Protein AF-A0A7S2DUX7-F1 (afdb_monomer)

Solvent-accessible surface area (backbone atoms only — not comparable to full-atom values): 27055 Å² total; per-residue (Å²): 105,70,79,72,37,25,81,84,67,77,86,54,69,53,72,71,36,47,52,51,47,50,52,49,50,72,74,43,72,74,69,81,78,76,67,101,82,68,84,69,75,88,79,49,76,67,55,56,52,53,48,50,62,73,56,28,75,71,92,73,67,37,26,42,61,84,47,48,53,56,51,34,45,77,73,67,38,66,50,82,40,72,69,42,44,56,51,49,66,72,68,48,84,64,67,55,39,38,64,67,59,50,52,54,50,50,53,55,64,73,61,66,75,73,74,73,78,77,78,76,80,76,91,80,79,98,79,85,87,88,82,83,89,80,91,83,82,88,79,90,83,91,83,82,91,78,89,83,85,88,83,93,79,86,82,81,83,73,90,68,65,80,59,47,64,58,37,38,50,52,31,48,69,74,39,89,51,46,97,84,60,30,32,50,17,73,51,46,64,57,29,38,45,71,47,73,44,83,75,54,77,66,54,46,55,58,47,42,68,36,75,62,39,41,62,66,59,50,52,41,49,75,73,66,50,64,85,81,76,83,68,83,70,95,64,47,33,32,37,38,32,35,62,35,50,48,70,31,68,76,61,72,68,44,89,67,62,73,29,33,34,45,36,42,38,32,42,37,32,60,83,60,96,57,96,65,89,67,57,52,80,42,80,46,71,52,73,76,40,48,87,91,57,50,75,37,84,45,80,46,80,43,76,54,44,49,34,45,36,34,39,38,35,30,30,33,83,45,98,96,40,74,45,80,57,23,39,36,76,39,50,46,60,54,59,75,71,50,66,74,69,37,76,47,68,20,24,23,97,84,69,44,78,40,32,38,35,34,34,38,67,43,78,42,71,73,86,75,70,86,65,93,69,87,79,74,84,86,71,90,73,89,73,79,93,77,91,79,92,77,96,72,97,67,87,82,76,49,69,72,56,55,54,51,53,54,53,51,52,51,50,54,55,50,52,58,61,69,67,71,67,82,81,76,78,82,84,79,82,134

Structure (mmCIF, N/CA/C/O backbone):
data_AF-A0A7S2DUX7-F1
#
_entry.id   AF-A0A7S2DUX7-F1
#
loop_
_atom_site.group_PDB
_atom_site.id
_atom_site.type_symbol
_atom_site.label_atom_id
_atom_site.label_alt_id
_atom_site.label_comp_id
_atom_site.label_asym_id
_atom_site.label_entity_id
_atom_site.label_seq_id
_atom_site.pdbx_PDB_ins_code
_atom_site.Cartn_x
_atom_site.Cartn_y
_atom_site.Cartn_z
_atom_site.occupancy
_atom_site.B_iso_or_equiv
_atom_site.auth_seq_id
_atom_site.auth_comp_id
_atom_site.auth_asym_id
_atom_site.auth_atom_id
_atom_site.pdbx_PDB_model_num
ATOM 1 N N . MET A 1 1 ? 8.872 -21.071 -30.639 1.00 67.00 1 MET A N 1
ATOM 2 C CA . MET A 1 1 ? 8.308 -21.284 -29.291 1.00 67.00 1 MET A CA 1
ATOM 3 C C . MET A 1 1 ? 6.800 -21.484 -29.323 1.00 67.00 1 MET A C 1
ATOM 5 O O . MET A 1 1 ? 6.383 -22.542 -28.888 1.00 67.00 1 MET A O 1
ATOM 9 N N . PHE A 1 2 ? 5.989 -20.560 -29.861 1.00 72.12 2 PHE A N 1
ATOM 10 C CA . PHE A 1 2 ? 4.540 -20.806 -30.009 1.00 72.12 2 PHE A CA 1
ATOM 11 C C . PHE A 1 2 ? 4.269 -21.998 -30.952 1.00 72.12 2 PHE A C 1
ATOM 13 O O . PHE A 1 2 ? 3.653 -22.968 -30.536 1.00 72.12 2 PHE A O 1
ATOM 20 N N . ASP A 1 3 ? 4.909 -22.019 -32.128 1.00 84.06 3 ASP A N 1
ATOM 21 C CA . ASP A 1 3 ? 4.837 -23.139 -33.095 1.00 84.06 3 ASP A CA 1
ATOM 22 C C . ASP A 1 3 ? 5.435 -24.469 -32.593 1.00 84.06 3 ASP A C 1
ATOM 24 O O . ASP A 1 3 ? 5.273 -25.510 -33.221 1.00 84.06 3 ASP A O 1
ATOM 28 N N . GLU A 1 4 ? 6.197 -24.441 -31.495 1.00 83.88 4 GLU A N 1
ATOM 29 C CA . GLU A 1 4 ? 6.767 -25.651 -30.878 1.00 83.88 4 GLU A CA 1
ATOM 30 C C . GLU A 1 4 ? 5.880 -26.201 -29.757 1.00 83.88 4 GLU A C 1
ATOM 32 O O . GLU A 1 4 ? 6.091 -27.330 -29.313 1.00 83.88 4 GLU A O 1
ATOM 37 N N . ALA A 1 5 ? 4.952 -25.379 -29.267 1.00 85.31 5 ALA A N 1
ATOM 38 C CA . ALA A 1 5 ? 4.023 -25.709 -28.198 1.00 85.31 5 ALA A CA 1
ATOM 39 C C . ALA A 1 5 ? 2.642 -26.089 -28.735 1.00 85.31 5 ALA A C 1
ATOM 41 O O . ALA A 1 5 ? 1.990 -26.914 -28.113 1.00 85.31 5 ALA A O 1
ATOM 42 N N . ASP A 1 6 ? 2.258 -25.543 -29.890 1.00 93.06 6 ASP A N 1
ATOM 43 C CA . ASP A 1 6 ? 1.104 -25.968 -30.685 1.00 93.06 6 ASP A CA 1
ATOM 44 C C . ASP A 1 6 ? 1.433 -27.307 -31.379 1.00 93.06 6 ASP A C 1
ATOM 46 O O . ASP A 1 6 ? 1.931 -27.363 -32.511 1.00 93.06 6 ASP A O 1
ATOM 50 N N . LEU A 1 7 ? 1.272 -28.406 -30.634 1.00 92.00 7 LEU A N 1
ATOM 51 C CA . LEU A 1 7 ? 1.640 -29.754 -31.071 1.00 92.00 7 LEU A CA 1
ATOM 52 C C . LEU A 1 7 ? 0.663 -30.271 -32.126 1.00 92.00 7 LEU A C 1
ATOM 54 O O . LEU A 1 7 ? 1.056 -31.062 -32.993 1.00 92.00 7 LEU A O 1
ATOM 58 N N . ASP A 1 8 ? -0.591 -29.834 -32.052 1.00 92.56 8 ASP A N 1
ATOM 59 C CA . ASP A 1 8 ? -1.646 -30.233 -32.975 1.00 92.56 8 ASP A CA 1
ATOM 60 C C . ASP A 1 8 ? -1.777 -29.319 -34.208 1.00 92.56 8 ASP A C 1
ATOM 62 O O . ASP A 1 8 ? -2.451 -29.689 -35.176 1.00 92.56 8 ASP A O 1
ATOM 66 N N . ARG A 1 9 ? -1.040 -28.199 -34.238 1.00 91.62 9 ARG A N 1
ATOM 67 C CA . ARG A 1 9 ? -1.057 -27.172 -35.295 1.00 91.62 9 ARG A CA 1
ATOM 68 C C . ARG A 1 9 ? -2.436 -26.550 -35.483 1.00 91.62 9 ARG A C 1
ATOM 70 O O . ARG A 1 9 ? -2.812 -26.194 -36.607 1.00 91.62 9 ARG A O 1
ATOM 77 N N . SER A 1 10 ? -3.206 -26.448 -34.409 1.00 93.00 10 SER A N 1
ATOM 78 C CA . SER A 1 10 ? -4.531 -25.833 -34.417 1.00 93.00 10 SER A CA 1
ATOM 79 C C . SER A 1 10 ? -4.474 -24.310 -34.572 1.00 93.00 10 SER A C 1
ATOM 81 O O . SER A 1 10 ? -5.489 -23.689 -34.903 1.00 93.00 10 SER A O 1
ATOM 83 N N . GLY A 1 11 ? -3.303 -23.697 -34.368 1.00 91.50 11 GLY A N 1
ATOM 84 C CA . GLY A 1 11 ? -3.128 -22.249 -34.288 1.00 91.50 11 GLY A CA 1
ATOM 85 C C . GLY A 1 11 ? -3.523 -21.671 -32.925 1.00 91.50 11 GLY A C 1
ATOM 86 O O . GLY A 1 11 ? -3.529 -20.448 -32.762 1.00 91.50 11 GLY A O 1
ATOM 87 N N . GLY A 1 12 ? -3.865 -22.527 -31.960 1.00 87.75 12 GLY A N 1
ATOM 88 C CA . GLY A 1 12 ? -4.064 -22.202 -30.552 1.00 87.75 12 GLY A CA 1
ATOM 89 C C . GLY A 1 12 ? -3.115 -23.021 -29.678 1.00 87.75 12 GLY A C 1
ATOM 90 O O . GLY A 1 12 ? -2.432 -23.905 -30.168 1.00 87.75 12 GLY A O 1
ATOM 91 N N . ILE A 1 13 ? -3.051 -22.699 -28.387 1.00 92.31 13 ILE A N 1
ATOM 92 C CA . ILE A 1 13 ? -2.391 -23.552 -27.392 1.00 92.31 13 ILE A CA 1
ATOM 93 C C . ILE A 1 13 ? -3.480 -23.989 -26.428 1.00 92.31 13 ILE A C 1
ATOM 95 O O . ILE A 1 13 ? -4.111 -23.139 -25.786 1.00 92.31 13 ILE A O 1
ATOM 99 N N . ASP A 1 14 ? -3.731 -25.289 -26.353 1.00 93.44 14 ASP A N 1
ATOM 100 C CA . ASP A 1 14 ? -4.680 -25.831 -25.393 1.00 93.44 14 ASP A CA 1
ATOM 101 C C . ASP A 1 14 ? -4.071 -25.932 -23.980 1.00 93.44 14 ASP A C 1
ATOM 103 O O . ASP A 1 14 ? -2.895 -25.649 -23.738 1.00 93.44 14 ASP A O 1
ATOM 107 N N . LEU A 1 15 ? -4.902 -26.248 -22.985 1.00 88.81 15 LEU A N 1
ATOM 108 C CA . LEU A 1 15 ? -4.452 -26.275 -21.592 1.00 88.81 15 LEU A CA 1
ATOM 109 C C . LEU A 1 15 ? -3.317 -27.304 -21.350 1.00 88.81 15 LEU A C 1
ATOM 111 O O . LEU A 1 15 ? -2.326 -26.930 -20.720 1.00 88.81 15 LEU A O 1
ATOM 115 N N . PRO A 1 16 ? -3.395 -28.551 -21.859 1.00 91.69 16 PRO A N 1
ATOM 116 C CA . PRO A 1 16 ? -2.279 -29.500 -21.810 1.00 91.69 16 PRO A CA 1
ATOM 117 C C . PRO A 1 16 ? -0.975 -28.992 -22.445 1.00 91.69 16 PRO A C 1
ATOM 119 O O . PRO A 1 16 ? 0.106 -29.162 -21.873 1.00 91.69 16 PRO A O 1
ATOM 122 N N . GLU A 1 17 ? -1.054 -28.365 -23.616 1.00 94.31 17 GLU A N 1
ATOM 123 C CA . GLU A 1 17 ? 0.104 -27.800 -24.312 1.00 94.31 17 GLU A CA 1
ATOM 124 C C . GLU A 1 17 ? 0.721 -26.634 -23.532 1.00 94.31 17 GLU A C 1
ATOM 126 O O . GLU A 1 17 ? 1.947 -26.531 -23.408 1.00 94.31 17 GLU A O 1
ATOM 131 N N . PHE A 1 18 ? -0.119 -25.793 -22.926 1.00 92.38 18 PHE A N 1
ATOM 132 C CA . PHE A 1 18 ? 0.321 -24.707 -22.058 1.00 92.38 18 PHE A CA 1
ATOM 133 C C . PHE A 1 18 ? 1.030 -25.229 -20.801 1.00 92.38 18 PHE A C 1
ATOM 135 O O . PHE A 1 18 ? 2.084 -24.714 -20.422 1.00 92.38 18 PHE A O 1
ATOM 142 N N . GLU A 1 19 ? 0.511 -26.281 -20.168 1.00 86.25 19 GLU A N 1
ATOM 143 C CA . GLU A 1 19 ? 1.157 -26.911 -19.012 1.00 86.25 19 GLU A CA 1
ATOM 144 C C . GLU A 1 19 ? 2.537 -27.483 -19.364 1.00 86.25 19 GLU A C 1
ATOM 146 O O . GLU A 1 19 ? 3.499 -27.299 -18.610 1.00 86.25 19 GLU A O 1
ATOM 151 N N . LEU A 1 20 ? 2.667 -28.115 -20.535 1.00 84.38 20 LEU A N 1
ATOM 152 C CA . LEU A 1 20 ? 3.950 -28.599 -21.044 1.00 84.38 20 LEU A CA 1
ATOM 153 C C . LEU A 1 20 ? 4.923 -27.453 -21.330 1.00 84.38 20 LEU A C 1
ATOM 155 O O . LEU A 1 20 ? 6.106 -27.557 -20.990 1.00 84.38 20 LEU A O 1
ATOM 159 N N . LEU A 1 21 ? 4.442 -26.349 -21.904 1.00 87.81 21 LEU A N 1
ATOM 160 C CA . LEU A 1 21 ? 5.241 -25.146 -22.129 1.00 87.81 21 LEU A CA 1
ATOM 161 C C . LEU A 1 21 ? 5.786 -24.595 -20.800 1.00 87.81 21 LEU A C 1
ATOM 163 O O . LEU A 1 21 ? 6.987 -24.339 -20.684 1.00 87.81 21 LEU A O 1
ATOM 167 N N . VAL A 1 22 ? 4.931 -24.467 -19.780 1.00 86.81 22 VAL A N 1
ATOM 168 C CA . VAL A 1 22 ? 5.313 -23.973 -18.448 1.00 86.81 22 VAL A CA 1
ATOM 169 C C . VAL A 1 22 ? 6.310 -24.916 -17.776 1.00 86.81 22 VAL A C 1
ATOM 171 O O . VAL A 1 22 ? 7.340 -24.460 -17.279 1.00 86.81 22 VAL A O 1
ATOM 174 N N . GLN A 1 23 ? 6.078 -26.232 -17.809 1.00 80.50 23 GLN A N 1
ATOM 175 C CA . GLN A 1 23 ? 7.032 -27.205 -17.265 1.00 80.50 23 GLN A CA 1
ATOM 176 C C . GLN A 1 23 ? 8.395 -27.118 -17.955 1.00 80.50 23 GLN A C 1
ATOM 178 O O . GLN A 1 23 ? 9.430 -27.194 -17.292 1.00 80.50 23 GLN A O 1
ATOM 183 N N . ARG A 1 24 ? 8.418 -26.914 -19.274 1.00 79.38 24 ARG A N 1
ATOM 184 C CA . ARG A 1 24 ? 9.660 -26.796 -20.046 1.00 79.38 24 ARG A CA 1
ATOM 185 C C . ARG A 1 24 ? 10.409 -25.500 -19.736 1.00 79.38 24 ARG A C 1
ATOM 187 O O . ARG A 1 24 ? 11.631 -25.535 -19.594 1.00 79.38 24 ARG A O 1
ATOM 194 N N . LEU A 1 25 ? 9.685 -24.394 -19.556 1.00 80.44 25 LEU A N 1
ATOM 195 C CA . LEU A 1 25 ? 10.228 -23.105 -19.113 1.00 80.44 25 LEU A CA 1
ATOM 196 C C . LEU A 1 25 ? 10.848 -23.195 -17.713 1.00 80.44 25 LEU A C 1
ATOM 198 O O . LEU A 1 25 ? 11.944 -22.683 -17.490 1.00 80.44 25 LEU A O 1
ATOM 202 N N . VAL A 1 26 ? 10.186 -23.895 -16.790 1.00 75.75 26 VAL A N 1
ATOM 203 C CA . VAL A 1 26 ? 10.690 -24.116 -15.426 1.00 75.75 26 VAL A CA 1
ATOM 204 C C . VAL A 1 26 ? 11.893 -25.068 -15.418 1.00 75.75 26 VAL A C 1
ATOM 206 O O . VAL A 1 26 ? 12.849 -24.850 -14.675 1.00 75.75 26 VAL A O 1
ATOM 209 N N . ALA A 1 27 ? 11.884 -26.106 -16.259 1.00 75.31 27 ALA A N 1
ATOM 210 C CA . ALA A 1 27 ? 12.948 -27.108 -16.313 1.00 75.31 27 ALA A CA 1
ATOM 211 C C . ALA A 1 27 ? 14.222 -26.622 -17.027 1.00 75.31 27 ALA A C 1
ATOM 213 O O . ALA A 1 27 ? 15.315 -27.115 -16.738 1.00 75.31 27 ALA A O 1
ATOM 214 N N . GLN A 1 28 ? 14.109 -25.682 -17.970 1.00 70.62 28 GLN A N 1
ATOM 215 C CA . GLN A 1 28 ? 15.238 -25.206 -18.775 1.00 70.62 28 GLN A CA 1
ATOM 216 C C . GLN A 1 28 ? 15.309 -23.671 -18.845 1.00 70.62 28 GLN A C 1
ATOM 218 O O . GLN A 1 28 ? 15.235 -23.098 -19.934 1.00 70.62 28 GLN A O 1
ATOM 223 N N . PRO A 1 29 ? 15.589 -22.980 -17.720 1.00 55.34 29 PRO A N 1
ATOM 224 C CA . PRO A 1 29 ? 15.744 -21.520 -17.702 1.00 55.34 29 PRO A CA 1
ATOM 225 C C . PRO A 1 29 ? 16.916 -21.017 -18.570 1.00 55.34 29 PRO A C 1
ATOM 227 O O . PRO A 1 29 ? 17.019 -19.829 -18.857 1.00 55.34 29 PRO A O 1
ATOM 230 N N . LYS A 1 30 ? 17.806 -21.919 -19.013 1.00 50.62 30 LYS A N 1
ATOM 231 C CA . LYS A 1 30 ? 18.978 -21.618 -19.851 1.00 50.62 30 LYS A CA 1
ATOM 232 C C . LYS A 1 30 ? 18.690 -21.508 -21.355 1.00 50.62 30 LYS A C 1
ATOM 234 O O . LYS A 1 30 ? 19.569 -21.049 -22.070 1.00 50.62 30 LYS A O 1
ATOM 239 N N . LEU A 1 31 ? 17.510 -21.902 -21.848 1.00 47.31 31 LEU A N 1
ATOM 240 C CA . LEU A 1 31 ? 17.178 -21.773 -23.281 1.00 47.31 31 LEU A CA 1
ATOM 241 C C . LEU A 1 31 ? 16.708 -20.367 -23.690 1.00 47.31 31 LEU A C 1
ATOM 243 O O . LEU A 1 31 ? 16.546 -20.100 -24.877 1.00 47.31 31 LEU A O 1
ATOM 247 N N . LEU A 1 32 ? 16.545 -19.445 -22.738 1.00 51.16 32 LEU A N 1
ATOM 248 C CA . LEU A 1 32 ? 16.156 -18.058 -23.011 1.00 51.16 32 LEU A CA 1
ATOM 249 C C . LEU A 1 32 ? 17.322 -17.152 -23.466 1.00 51.16 32 LEU A C 1
ATOM 251 O O . LEU A 1 32 ? 17.099 -15.968 -23.689 1.00 51.16 32 LEU A O 1
ATOM 255 N N . THR A 1 33 ? 18.555 -17.661 -23.619 1.00 45.22 33 THR A N 1
ATOM 256 C CA . THR A 1 33 ? 19.735 -16.829 -23.957 1.00 45.22 33 THR A CA 1
ATOM 257 C C . THR A 1 33 ? 20.392 -17.134 -25.306 1.00 45.22 33 THR A C 1
ATOM 259 O O . THR A 1 33 ? 21.440 -16.568 -25.611 1.00 45.22 33 THR A O 1
ATOM 262 N N . THR A 1 34 ? 19.799 -17.979 -26.155 1.00 41.38 34 THR A N 1
ATOM 263 C CA . THR A 1 34 ? 20.384 -18.321 -27.466 1.00 41.38 34 THR A CA 1
ATOM 264 C C . THR A 1 34 ? 19.363 -18.287 -28.597 1.00 41.38 34 THR A C 1
ATOM 266 O O . THR A 1 34 ? 19.100 -19.300 -29.235 1.00 41.38 34 THR A O 1
ATOM 269 N N . SER A 1 35 ? 18.789 -17.120 -28.875 1.00 39.72 35 SER A N 1
ATOM 270 C CA . SER A 1 35 ? 18.348 -16.792 -30.233 1.00 39.72 35 SER A CA 1
ATOM 271 C C . SER A 1 35 ? 18.302 -15.277 -30.385 1.00 39.72 35 SER A C 1
ATOM 273 O O . SER A 1 35 ? 17.660 -14.591 -29.595 1.00 39.72 35 SER A O 1
ATOM 275 N N . ALA A 1 36 ? 19.041 -14.759 -31.361 1.00 44.94 36 ALA A N 1
ATOM 276 C CA . ALA A 1 36 ? 19.362 -13.342 -31.515 1.00 44.94 36 ALA A CA 1
ATOM 277 C C . ALA A 1 36 ? 18.212 -12.467 -32.062 1.00 44.94 36 ALA A C 1
ATOM 279 O O . ALA A 1 36 ? 18.454 -11.303 -32.347 1.00 44.94 36 ALA A O 1
ATOM 280 N N . ASP A 1 37 ? 16.987 -12.992 -32.176 1.00 43.50 37 ASP A N 1
ATOM 281 C CA . ASP A 1 37 ? 15.850 -12.294 -32.810 1.00 43.50 37 ASP A CA 1
ATOM 282 C C . ASP A 1 37 ? 14.536 -12.336 -31.999 1.00 43.50 37 ASP A C 1
ATOM 284 O O . ASP A 1 37 ? 13.465 -12.005 -32.509 1.00 43.50 37 ASP A O 1
ATOM 288 N N . ALA A 1 38 ? 14.569 -12.727 -30.721 1.00 40.47 38 ALA A N 1
ATOM 289 C CA . ALA A 1 38 ? 13.368 -12.733 -29.882 1.00 40.47 38 ALA A CA 1
ATOM 290 C C . ALA A 1 38 ? 13.261 -11.451 -29.037 1.00 40.47 38 ALA A C 1
ATOM 292 O O . ALA A 1 38 ? 14.115 -11.173 -28.197 1.00 40.47 38 ALA A O 1
ATOM 293 N N . ILE A 1 39 ? 12.177 -10.698 -29.244 1.00 43.62 39 ILE A N 1
ATOM 294 C CA . ILE A 1 39 ? 11.776 -9.539 -28.431 1.00 43.62 39 ILE A CA 1
ATOM 295 C C . ILE A 1 39 ? 11.722 -9.966 -26.947 1.00 43.62 39 ILE A C 1
ATOM 297 O O . ILE A 1 39 ? 10.985 -10.905 -26.628 1.00 43.62 39 ILE A O 1
ATOM 301 N N . PRO A 1 40 ? 12.478 -9.328 -26.031 1.00 45.94 40 PRO A N 1
ATOM 302 C CA . PRO A 1 40 ? 12.561 -9.790 -24.652 1.00 45.94 40 PRO A CA 1
ATOM 303 C C . PRO A 1 40 ? 11.304 -9.467 -23.838 1.00 45.94 40 PRO A C 1
ATOM 305 O O . PRO A 1 40 ? 10.626 -8.461 -24.045 1.00 45.94 40 PRO A O 1
ATOM 308 N N . ALA A 1 41 ? 11.022 -10.353 -22.878 1.00 46.75 41 ALA A N 1
ATOM 309 C CA . ALA A 1 41 ? 9.982 -10.207 -21.864 1.00 46.75 41 ALA A CA 1
ATOM 310 C C . ALA A 1 41 ? 10.146 -8.901 -21.050 1.00 46.75 41 ALA A C 1
ATOM 312 O O . ALA A 1 41 ? 11.265 -8.391 -20.937 1.00 46.75 41 ALA A O 1
ATOM 313 N N . PRO A 1 42 ? 9.065 -8.359 -20.449 1.00 50.12 42 PRO A N 1
ATOM 314 C CA . PRO A 1 42 ? 9.124 -7.118 -19.681 1.00 50.12 42 PRO A CA 1
ATOM 315 C C . PRO A 1 42 ? 10.178 -7.202 -18.572 1.00 50.12 42 PRO A C 1
ATOM 317 O O . PRO A 1 42 ? 10.139 -8.064 -17.694 1.00 50.12 42 PRO A O 1
ATOM 320 N N . VAL A 1 43 ? 11.140 -6.285 -18.636 1.00 64.62 43 VAL A N 1
ATOM 321 C CA . VAL A 1 43 ? 12.288 -6.221 -17.736 1.00 64.62 43 VAL A CA 1
ATOM 322 C C . VAL A 1 43 ? 11.812 -5.838 -16.331 1.00 64.62 43 VAL A C 1
ATOM 324 O O . VAL A 1 43 ? 11.428 -4.696 -16.080 1.00 64.62 43 VAL A O 1
ATOM 327 N N . GLY A 1 44 ? 11.839 -6.787 -15.393 1.00 72.50 44 GLY A N 1
ATOM 328 C CA . GLY A 1 44 ? 11.563 -6.512 -13.982 1.00 72.50 44 GLY A CA 1
ATOM 329 C C . GLY A 1 44 ? 12.612 -5.581 -13.358 1.00 72.50 44 GLY A C 1
ATOM 330 O O . GLY A 1 44 ? 13.776 -5.577 -13.759 1.00 72.50 44 GLY A O 1
ATOM 331 N N . SER A 1 45 ? 12.231 -4.826 -12.322 1.00 77.00 45 SER A N 1
ATOM 332 C CA . SER A 1 45 ? 13.107 -3.865 -11.618 1.00 77.00 45 SER A CA 1
ATOM 333 C C . SER A 1 45 ? 14.422 -4.476 -11.100 1.00 77.00 45 SER A C 1
ATOM 335 O O . SER A 1 45 ? 15.447 -3.795 -11.038 1.00 77.00 45 SER A O 1
ATOM 337 N N . SER A 1 46 ? 14.415 -5.774 -10.783 1.00 83.06 46 SER A N 1
ATOM 338 C CA . SER A 1 46 ? 15.602 -6.546 -10.393 1.00 83.06 46 SER A CA 1
ATOM 339 C C . SER A 1 46 ? 16.612 -6.712 -11.539 1.00 83.06 46 SER A C 1
ATOM 341 O O . SER A 1 46 ? 17.814 -6.552 -11.326 1.00 83.06 46 SER A O 1
ATOM 343 N N . ALA A 1 47 ? 16.145 -6.939 -12.771 1.00 87.75 47 ALA A N 1
ATOM 344 C CA . ALA A 1 47 ? 17.014 -7.083 -13.938 1.00 87.75 47 ALA A CA 1
ATOM 345 C C . ALA A 1 47 ? 17.691 -5.753 -14.310 1.00 87.75 47 ALA A C 1
ATOM 347 O O . ALA A 1 47 ? 18.882 -5.733 -14.611 1.00 87.75 47 ALA A O 1
ATOM 348 N N . ILE A 1 48 ? 16.970 -4.631 -14.185 1.00 91.94 48 ILE A N 1
ATOM 349 C CA . ILE A 1 48 ? 17.525 -3.280 -14.387 1.00 91.94 48 ILE A CA 1
ATOM 350 C C . ILE A 1 48 ? 18.684 -3.028 -13.415 1.00 91.94 48 ILE A C 1
ATOM 352 O O . ILE A 1 48 ? 19.741 -2.539 -13.811 1.00 91.94 48 ILE A O 1
ATOM 356 N N . ALA A 1 49 ? 18.502 -3.390 -12.141 1.00 91.06 49 ALA A N 1
ATOM 357 C CA . ALA A 1 49 ? 19.527 -3.237 -11.115 1.00 91.06 49 ALA A CA 1
ATOM 358 C C . ALA A 1 49 ? 20.765 -4.102 -11.386 1.00 91.06 49 ALA A C 1
ATOM 360 O O . ALA A 1 49 ? 21.886 -3.620 -11.231 1.00 91.06 49 ALA A O 1
ATOM 361 N N . ALA A 1 50 ? 20.562 -5.354 -11.803 1.00 92.69 50 ALA A N 1
ATOM 362 C CA . ALA A 1 50 ? 21.647 -6.277 -12.117 1.00 92.69 50 ALA A CA 1
ATOM 363 C C . ALA A 1 50 ? 22.467 -5.807 -13.327 1.00 92.69 50 ALA A C 1
ATOM 365 O O . ALA A 1 50 ? 23.695 -5.822 -13.275 1.00 92.69 50 ALA A O 1
ATOM 366 N N . VAL A 1 51 ? 21.803 -5.333 -14.388 1.00 95.75 51 VAL A N 1
ATOM 367 C CA . VAL A 1 51 ? 22.492 -4.779 -15.561 1.00 95.75 51 VAL A CA 1
ATOM 368 C C . VAL A 1 51 ? 23.229 -3.495 -15.201 1.00 95.75 51 VAL A C 1
ATOM 370 O O . VAL A 1 51 ? 24.384 -3.350 -15.580 1.00 95.75 51 VAL A O 1
ATOM 373 N N . PHE A 1 52 ? 22.629 -2.597 -14.417 1.00 96.12 52 PHE A N 1
ATOM 374 C CA . PHE A 1 52 ? 23.331 -1.390 -13.980 1.00 96.12 52 PHE A CA 1
ATOM 375 C C . PHE A 1 52 ? 24.614 -1.731 -13.207 1.00 96.12 52 PHE A C 1
ATOM 377 O O . PHE A 1 52 ? 25.686 -1.240 -13.549 1.00 96.12 52 PHE A O 1
ATOM 384 N N . ALA A 1 53 ? 24.522 -2.641 -12.234 1.00 94.19 53 ALA A N 1
ATOM 385 C CA . ALA A 1 53 ? 25.663 -3.070 -11.427 1.00 94.19 53 ALA A CA 1
ATOM 386 C C . ALA A 1 53 ? 26.768 -3.766 -12.244 1.00 94.19 53 ALA A C 1
ATOM 388 O O . ALA A 1 53 ? 27.931 -3.720 -11.856 1.00 94.19 53 ALA A O 1
ATOM 389 N N . ALA A 1 54 ? 26.433 -4.403 -13.371 1.00 95.44 54 ALA A N 1
ATOM 390 C CA . ALA A 1 54 ? 27.416 -5.058 -14.236 1.00 95.44 54 ALA A CA 1
ATOM 391 C C . ALA A 1 54 ? 28.279 -4.070 -15.045 1.00 95.44 54 ALA A C 1
ATOM 393 O O . ALA A 1 54 ? 29.395 -4.416 -15.430 1.00 95.44 54 ALA A O 1
ATOM 394 N N . PHE A 1 55 ? 27.769 -2.864 -15.309 1.00 95.75 55 PHE A N 1
ATOM 395 C CA . PHE A 1 55 ? 28.458 -1.825 -16.087 1.00 95.75 55 PHE A CA 1
ATOM 396 C C . PHE A 1 55 ? 28.957 -0.663 -15.228 1.00 95.75 55 PHE A C 1
ATOM 398 O O . PHE A 1 55 ? 29.763 0.134 -15.694 1.00 95.75 55 PHE A O 1
ATOM 405 N N . GLU A 1 56 ? 28.518 -0.560 -13.976 1.00 95.50 56 GLU A N 1
ATOM 406 C CA . GLU A 1 56 ? 29.110 0.358 -13.013 1.00 95.50 56 GLU A CA 1
ATOM 407 C C . GLU A 1 56 ? 30.566 -0.058 -12.738 1.00 95.50 56 GLU A C 1
ATOM 409 O O . GLU A 1 56 ? 30.847 -1.042 -12.050 1.00 95.50 56 GLU A O 1
ATOM 414 N N . ARG A 1 57 ? 31.529 0.685 -13.295 1.00 86.94 57 ARG A N 1
ATOM 415 C CA . ARG A 1 57 ? 32.941 0.485 -12.954 1.00 86.94 57 ARG A CA 1
ATOM 416 C C . ARG A 1 57 ? 33.265 1.172 -11.637 1.00 86.94 57 ARG A C 1
ATOM 418 O O . ARG A 1 57 ? 33.377 2.395 -11.557 1.00 86.94 57 ARG A O 1
ATOM 425 N N . GLY A 1 58 ? 33.511 0.350 -10.626 1.00 79.62 58 GLY A N 1
ATOM 426 C CA . GLY A 1 58 ? 33.793 0.807 -9.270 1.00 79.62 58 GLY A CA 1
ATOM 427 C C . GLY A 1 58 ? 32.515 0.937 -8.448 1.00 79.62 58 GLY A C 1
ATOM 428 O O . GLY A 1 58 ? 31.457 0.494 -8.863 1.00 79.62 58 GLY A O 1
ATOM 429 N N . SER A 1 59 ? 32.626 1.509 -7.255 1.00 83.56 59 SER A N 1
ATOM 430 C CA . SER A 1 59 ? 31.501 1.732 -6.336 1.00 83.56 59 SER A CA 1
ATOM 431 C C . SER A 1 59 ? 31.060 3.198 -6.358 1.00 83.56 59 SER A C 1
ATOM 433 O O . SER A 1 59 ? 30.919 3.828 -5.308 1.00 83.56 59 SER A O 1
ATOM 435 N N . THR A 1 60 ? 30.993 3.793 -7.548 1.00 88.31 60 THR A N 1
ATOM 436 C CA . THR A 1 60 ? 30.742 5.234 -7.718 1.00 88.31 60 THR A CA 1
ATOM 437 C C . THR A 1 60 ? 29.251 5.569 -7.735 1.00 88.31 60 THR A C 1
ATOM 439 O O . THR A 1 60 ? 28.891 6.735 -7.603 1.00 88.31 60 THR A O 1
ATOM 442 N N . GLY A 1 61 ? 28.387 4.565 -7.887 1.00 93.12 61 GLY A N 1
ATOM 443 C CA . GLY A 1 61 ? 26.949 4.693 -8.107 1.00 93.12 61 GLY A CA 1
ATOM 444 C C . GLY A 1 61 ? 26.576 5.135 -9.524 1.00 93.12 61 GLY A C 1
ATOM 445 O O . GLY A 1 61 ? 25.402 5.417 -9.778 1.00 93.12 61 GLY A O 1
ATOM 446 N N . CYS A 1 62 ? 27.551 5.218 -10.436 1.00 95.75 62 CYS A N 1
ATOM 447 C CA . CYS A 1 62 ? 27.397 5.819 -11.756 1.00 95.75 62 CYS A CA 1
ATOM 448 C C . CYS A 1 62 ? 27.996 4.944 -12.864 1.00 95.75 62 CYS A C 1
ATOM 450 O O . CYS A 1 62 ? 29.123 4.463 -12.767 1.00 95.75 62 CYS A O 1
ATOM 452 N N . MET A 1 63 ? 27.262 4.820 -13.966 1.00 95.38 63 MET A N 1
ATOM 453 C CA . MET A 1 63 ? 27.718 4.217 -15.215 1.00 95.38 63 MET A CA 1
ATOM 454 C C . MET A 1 63 ? 28.195 5.310 -16.167 1.00 95.38 63 MET A C 1
ATOM 456 O O . MET A 1 63 ? 27.611 6.391 -16.219 1.00 95.38 63 MET A O 1
ATOM 460 N N . SER A 1 64 ? 29.238 5.055 -16.946 1.00 94.75 64 SER A N 1
ATOM 461 C CA . SER A 1 64 ? 29.700 6.042 -17.920 1.00 94.75 64 SER A CA 1
ATOM 462 C C . SER A 1 64 ? 28.789 6.130 -19.155 1.00 94.75 64 SER A C 1
ATOM 464 O O . SER A 1 64 ? 28.143 5.160 -19.561 1.00 94.75 64 SER A O 1
ATOM 466 N N . ALA A 1 65 ? 28.787 7.284 -19.824 1.00 91.44 65 ALA A N 1
ATOM 467 C CA . ALA A 1 65 ? 28.013 7.494 -21.049 1.00 91.44 65 ALA A CA 1
ATOM 468 C C . ALA A 1 65 ? 28.402 6.532 -22.193 1.00 91.44 65 ALA A C 1
ATOM 470 O O . ALA A 1 65 ? 27.579 6.247 -23.060 1.00 91.44 65 ALA A O 1
ATOM 471 N N . HIS A 1 66 ? 29.631 5.997 -22.193 1.00 93.50 66 HIS A N 1
ATOM 472 C CA . HIS A 1 66 ? 30.092 5.037 -23.201 1.00 93.50 66 HIS A CA 1
ATOM 473 C C . HIS A 1 66 ? 29.638 3.592 -22.929 1.00 93.50 66 HIS A C 1
ATOM 475 O O . HIS A 1 66 ? 29.594 2.782 -23.853 1.00 93.50 66 HIS A O 1
ATOM 481 N N . GLU A 1 67 ? 29.277 3.266 -21.687 1.00 95.19 67 GLU A N 1
ATOM 482 C CA . GLU A 1 67 ? 28.759 1.948 -21.283 1.00 95.19 67 GLU A CA 1
ATOM 483 C C . GLU A 1 67 ? 27.242 1.838 -21.459 1.00 95.19 67 GLU A C 1
ATOM 485 O O . GLU A 1 67 ? 26.711 0.757 -21.724 1.00 95.19 67 GLU A O 1
ATOM 490 N N . LEU A 1 68 ? 26.548 2.973 -21.397 1.00 94.94 68 LEU A N 1
ATOM 491 C CA . LEU A 1 68 ? 25.097 3.065 -21.502 1.00 94.94 68 LEU A CA 1
ATOM 492 C C . LEU A 1 68 ? 24.502 2.372 -22.751 1.00 94.94 68 LEU A C 1
ATOM 494 O O . LEU A 1 68 ? 23.544 1.612 -22.590 1.00 94.94 68 LEU A O 1
ATOM 498 N N . PRO A 1 69 ? 25.059 2.510 -23.976 1.00 94.94 69 PRO A N 1
ATOM 499 C CA . PRO A 1 69 ? 24.538 1.807 -25.153 1.00 94.94 69 PRO A CA 1
ATOM 500 C C . PRO A 1 69 ? 24.692 0.281 -25.092 1.00 94.94 69 PRO A C 1
ATOM 502 O O . PRO A 1 69 ? 23.972 -0.444 -25.778 1.00 94.94 69 PRO A O 1
ATOM 505 N N . GLN A 1 70 ? 25.659 -0.232 -24.328 1.00 95.62 70 GLN A N 1
ATOM 506 C CA . GLN A 1 70 ? 25.839 -1.675 -24.140 1.00 95.62 70 GLN A CA 1
ATOM 507 C C . GLN A 1 70 ? 24.866 -2.210 -23.085 1.00 95.62 70 GLN A C 1
ATOM 509 O O . GLN A 1 70 ? 24.248 -3.252 -23.301 1.00 95.62 70 GLN A O 1
ATOM 514 N N . ALA A 1 71 ? 24.664 -1.462 -21.997 1.00 95.69 71 ALA A N 1
ATOM 515 C CA . ALA A 1 71 ? 23.687 -1.793 -20.964 1.00 95.69 71 ALA A CA 1
ATOM 516 C C . ALA A 1 71 ? 22.250 -1.835 -21.516 1.00 95.69 71 ALA A C 1
ATOM 518 O O . ALA A 1 71 ? 21.504 -2.766 -21.220 1.00 95.69 71 ALA A O 1
ATOM 519 N N . LEU A 1 72 ? 21.873 -0.876 -22.371 1.00 95.25 72 LEU A N 1
ATOM 520 C CA . LEU A 1 72 ? 20.561 -0.863 -23.033 1.00 95.25 72 LEU A CA 1
ATOM 521 C C . LEU A 1 72 ? 20.365 -2.067 -23.965 1.00 95.25 72 LEU A C 1
ATOM 523 O O . LEU A 1 72 ? 19.310 -2.699 -23.928 1.00 95.25 72 LEU A O 1
ATOM 527 N N . ARG A 1 73 ? 21.405 -2.458 -24.715 1.00 95.12 73 ARG A N 1
ATOM 528 C CA . ARG A 1 73 ? 21.356 -3.640 -25.589 1.00 95.12 73 ARG A CA 1
ATOM 529 C C . ARG A 1 73 ? 21.128 -4.942 -24.825 1.00 95.12 73 ARG A C 1
ATOM 531 O O . ARG A 1 73 ? 20.375 -5.784 -25.302 1.00 95.12 73 ARG A O 1
ATOM 538 N N . LEU A 1 74 ? 21.701 -5.102 -23.628 1.00 94.06 74 LEU A N 1
ATOM 539 C CA . LEU A 1 74 ? 21.418 -6.276 -22.785 1.00 94.06 74 LEU A CA 1
ATOM 540 C C . LEU A 1 74 ? 19.967 -6.343 -22.300 1.00 94.06 74 LEU A C 1
ATOM 542 O O . LEU A 1 74 ? 19.483 -7.420 -21.964 1.00 94.06 74 LEU A O 1
ATOM 546 N N . LEU A 1 75 ? 19.281 -5.203 -22.262 1.00 93.69 75 LEU A N 1
ATOM 547 C CA . LEU A 1 75 ? 17.871 -5.098 -21.894 1.00 93.69 75 LEU A CA 1
ATOM 548 C C . LEU A 1 75 ? 16.943 -5.140 -23.118 1.00 93.69 75 LEU A C 1
ATOM 550 O O . LEU A 1 75 ? 15.740 -4.945 -22.971 1.00 93.69 75 LEU A O 1
ATOM 554 N N . GLY A 1 76 ? 17.489 -5.395 -24.314 1.00 93.56 76 GLY A N 1
ATOM 555 C CA . GLY A 1 76 ? 16.730 -5.461 -25.562 1.00 93.56 76 GLY A CA 1
ATOM 556 C C . GLY A 1 76 ? 16.326 -4.111 -26.139 1.00 93.56 76 GLY A C 1
ATOM 557 O O . GLY A 1 76 ? 15.411 -4.058 -26.955 1.00 93.56 76 GLY A O 1
ATOM 558 N N . VAL A 1 77 ? 16.964 -3.026 -25.703 1.00 93.81 77 VAL A N 1
ATOM 559 C CA . VAL A 1 77 ? 16.696 -1.677 -26.199 1.00 93.81 77 VAL A CA 1
ATOM 560 C C . VAL A 1 77 ? 17.815 -1.270 -27.150 1.00 93.81 77 VAL A C 1
ATOM 562 O O . VAL A 1 77 ? 18.986 -1.238 -26.762 1.00 93.81 77 VAL A O 1
ATOM 565 N N . ASP A 1 78 ? 17.460 -0.956 -28.395 1.00 92.88 78 ASP A N 1
ATOM 566 C CA . ASP A 1 78 ? 18.422 -0.465 -29.377 1.00 92.88 78 ASP A CA 1
ATOM 567 C C . ASP A 1 78 ? 18.745 1.012 -29.109 1.00 92.88 78 ASP A C 1
ATOM 569 O O . ASP A 1 78 ? 17.898 1.898 -29.212 1.00 92.88 78 ASP A O 1
ATOM 573 N N . ALA A 1 79 ? 19.993 1.278 -28.726 1.00 90.81 79 ALA A N 1
ATOM 574 C CA . ALA A 1 79 ? 20.461 2.623 -28.415 1.00 90.81 79 ALA A CA 1
ATOM 575 C C . ALA A 1 79 ? 20.655 3.498 -29.667 1.00 90.81 79 ALA A C 1
ATOM 577 O O . ALA A 1 79 ? 20.773 4.717 -29.531 1.00 90.81 79 ALA A O 1
ATOM 578 N N . GLU A 1 80 ? 20.710 2.897 -30.861 1.00 91.31 80 GLU A N 1
ATOM 579 C CA . GLU A 1 80 ? 20.858 3.611 -32.136 1.00 91.31 80 GLU A CA 1
ATOM 580 C C . GLU A 1 80 ? 19.511 4.060 -32.717 1.00 91.31 80 GLU A C 1
ATOM 582 O O . GLU A 1 80 ? 19.473 4.875 -33.643 1.00 91.31 80 GLU A O 1
ATOM 587 N N . GLU A 1 81 ? 18.395 3.594 -32.147 1.00 91.38 81 GLU A N 1
ATOM 588 C CA . GLU A 1 81 ? 17.070 4.039 -32.551 1.00 91.38 81 GLU A CA 1
ATOM 589 C C . GLU A 1 81 ? 16.953 5.565 -32.345 1.00 91.38 81 GLU A C 1
ATOM 591 O O . GLU A 1 81 ? 17.274 6.071 -31.264 1.00 91.38 81 GLU A O 1
ATOM 596 N N . PRO A 1 82 ? 16.480 6.346 -33.337 1.00 87.69 82 PRO A N 1
ATOM 597 C CA . PRO A 1 82 ? 16.469 7.811 -33.259 1.00 87.69 82 PRO A CA 1
ATOM 598 C C . PRO A 1 82 ? 15.714 8.350 -32.032 1.00 87.69 82 PRO A C 1
ATOM 600 O O . PRO A 1 82 ? 16.061 9.405 -31.497 1.00 87.69 82 PRO A O 1
ATOM 603 N N . GLN A 1 83 ? 14.724 7.599 -31.541 1.00 84.62 83 GLN A N 1
ATOM 604 C CA . GLN A 1 83 ? 14.003 7.903 -30.304 1.00 84.62 83 GLN A CA 1
ATOM 605 C C . GLN A 1 83 ? 14.900 7.767 -29.064 1.00 84.62 83 GLN A C 1
ATOM 607 O O . GLN A 1 83 ? 14.915 8.654 -28.206 1.00 84.62 83 GLN A O 1
ATOM 612 N N . ALA A 1 84 ? 15.692 6.693 -28.992 1.00 87.94 84 ALA A N 1
ATOM 613 C CA . ALA A 1 84 ? 16.666 6.484 -27.930 1.00 87.94 84 ALA A CA 1
ATOM 614 C C . ALA A 1 84 ? 17.744 7.570 -27.955 1.00 87.94 84 ALA A C 1
ATOM 616 O O . ALA A 1 84 ? 18.040 8.152 -26.915 1.00 87.94 84 ALA A O 1
ATOM 617 N N . VAL A 1 85 ? 18.252 7.937 -29.134 1.00 90.12 85 VAL A N 1
ATOM 618 C CA . VAL A 1 85 ? 19.267 8.994 -29.289 1.00 90.12 85 VAL A CA 1
ATOM 619 C C . VAL A 1 85 ? 18.769 10.353 -28.770 1.00 90.12 85 VAL A C 1
ATOM 621 O O . VAL A 1 85 ? 19.490 11.052 -28.048 1.00 90.12 85 VAL A O 1
ATOM 624 N N . GLY A 1 86 ? 17.520 10.729 -29.068 1.00 88.69 86 GLY A N 1
ATOM 625 C CA . GLY A 1 86 ? 16.914 11.966 -28.555 1.00 88.69 86 GLY A CA 1
ATOM 626 C C . GLY A 1 86 ? 16.733 11.969 -27.029 1.00 88.69 86 GLY A C 1
ATOM 627 O O . GLY A 1 86 ? 16.985 12.971 -26.352 1.00 88.69 86 GLY A O 1
ATOM 628 N N . LEU A 1 87 ? 16.346 10.830 -26.453 1.00 87.50 87 LEU A N 1
ATOM 629 C CA . LEU A 1 87 ? 16.172 10.696 -25.004 1.00 87.50 87 LEU A CA 1
ATOM 630 C C . LEU A 1 87 ? 17.504 10.622 -24.252 1.00 87.50 87 LEU A C 1
ATOM 632 O O . LEU A 1 87 ? 17.630 11.214 -23.178 1.00 87.50 87 LEU A O 1
ATOM 636 N N . LEU A 1 88 ? 18.508 9.959 -24.825 1.00 89.12 88 LEU A N 1
ATOM 637 C CA . LEU A 1 88 ? 19.862 9.875 -24.279 1.00 89.12 88 LEU A CA 1
ATOM 638 C C . LEU A 1 88 ? 20.519 11.256 -24.242 1.00 89.12 88 LEU A C 1
ATOM 640 O O . LEU A 1 88 ? 21.007 11.674 -23.195 1.00 89.12 88 LEU A O 1
ATOM 644 N N . SER A 1 89 ? 20.452 12.004 -25.345 1.00 89.50 89 SER A N 1
ATOM 645 C CA . SER A 1 89 ? 21.039 13.349 -25.433 1.00 89.50 89 SER A CA 1
ATOM 646 C C . SER A 1 89 ? 20.378 14.374 -24.505 1.00 89.50 89 SER A C 1
ATOM 648 O O . SER A 1 89 ? 21.048 15.280 -24.013 1.00 89.50 89 SER A O 1
ATOM 650 N N . SER A 1 90 ? 19.079 14.236 -24.224 1.00 89.06 90 SER A N 1
ATOM 651 C CA . SER A 1 90 ? 18.356 15.141 -23.318 1.00 89.06 90 SER A CA 1
ATOM 652 C C . SER A 1 90 ? 18.472 14.766 -21.836 1.00 89.06 90 SER A C 1
ATOM 654 O O . SER A 1 90 ? 18.441 15.653 -20.978 1.00 89.06 90 SER A O 1
ATOM 656 N N . SER A 1 91 ? 18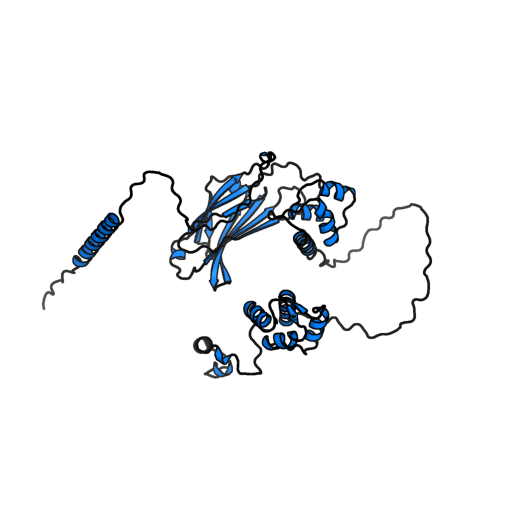.605 13.473 -21.523 1.00 85.38 91 SER A N 1
ATOM 657 C CA . SER A 1 91 ? 18.613 12.968 -20.141 1.00 85.38 91 SER A CA 1
ATOM 658 C C . SER A 1 91 ? 20.017 12.885 -19.541 1.00 85.38 91 SER A C 1
ATOM 660 O O . SER A 1 91 ? 20.170 13.027 -18.329 1.00 85.38 91 SER A O 1
ATOM 662 N N . VAL A 1 92 ? 21.048 12.688 -20.366 1.00 88.31 92 VAL A N 1
ATOM 663 C CA . VAL A 1 92 ? 22.437 12.559 -19.913 1.00 88.31 92 VAL A CA 1
ATOM 664 C C . VAL A 1 92 ? 23.111 13.932 -19.932 1.00 88.31 92 VAL A C 1
ATOM 666 O O . VAL A 1 92 ? 23.629 14.390 -20.947 1.00 88.31 92 VAL A O 1
ATOM 669 N N . LYS A 1 93 ? 23.088 14.624 -18.788 1.00 83.69 93 LYS A N 1
ATOM 670 C CA . LYS A 1 93 ? 23.836 15.875 -18.580 1.00 83.69 93 LYS A CA 1
ATOM 671 C C . LYS A 1 93 ? 25.198 15.567 -17.953 1.00 83.69 93 LYS A C 1
ATOM 673 O O . LYS A 1 93 ? 25.363 15.706 -16.746 1.00 83.69 93 LYS A O 1
ATOM 678 N N . GLY A 1 94 ? 26.162 15.153 -18.775 1.00 88.44 94 GLY A N 1
ATOM 679 C CA . GLY A 1 94 ? 27.539 14.850 -18.360 1.00 88.44 94 GLY A CA 1
ATOM 680 C C . GLY A 1 94 ? 28.028 13.489 -18.856 1.00 88.44 94 GLY A C 1
ATOM 681 O O . GLY A 1 94 ? 27.359 12.842 -19.652 1.00 88.44 94 GLY A O 1
ATOM 682 N N . ASP A 1 95 ? 29.187 13.041 -18.371 1.00 91.75 95 ASP A N 1
ATOM 683 C CA . ASP A 1 95 ? 29.807 11.776 -18.809 1.00 91.75 95 ASP A CA 1
ATOM 684 C C . ASP A 1 95 ? 29.355 10.550 -17.995 1.00 91.75 95 ASP A C 1
ATOM 686 O O . ASP A 1 95 ? 29.810 9.432 -18.247 1.00 91.75 95 ASP A O 1
ATOM 690 N N . ALA A 1 96 ? 28.474 10.746 -17.012 1.00 93.88 96 ALA A N 1
ATOM 691 C CA . ALA A 1 96 ? 28.057 9.726 -16.061 1.00 93.88 96 ALA A CA 1
ATOM 692 C C . ALA A 1 96 ? 26.537 9.730 -15.851 1.00 93.88 96 ALA A C 1
ATOM 694 O O . ALA A 1 96 ? 25.897 10.782 -15.840 1.00 93.88 96 ALA A O 1
ATOM 695 N N . VAL A 1 97 ? 25.976 8.538 -15.667 1.00 95.75 97 VAL A N 1
ATOM 696 C CA . VAL A 1 97 ? 24.552 8.269 -15.474 1.00 95.75 97 VAL A CA 1
ATOM 697 C C . VAL A 1 97 ? 24.382 7.445 -14.208 1.00 95.75 97 VAL A C 1
ATOM 699 O O . VAL A 1 97 ? 24.876 6.323 -14.115 1.00 95.75 97 VAL A O 1
ATOM 702 N N . ASP A 1 98 ? 23.683 7.998 -13.224 1.00 95.38 98 ASP A N 1
ATOM 703 C CA . ASP A 1 98 ? 23.355 7.280 -11.998 1.00 95.38 98 ASP A CA 1
ATOM 704 C C . ASP A 1 98 ? 22.226 6.253 -12.217 1.00 95.38 98 ASP A C 1
ATOM 706 O O . ASP A 1 98 ? 21.495 6.270 -13.217 1.00 95.38 98 ASP A O 1
ATOM 710 N N . ARG A 1 99 ? 22.058 5.356 -11.243 1.00 94.94 99 ARG A N 1
ATOM 711 C CA . ARG A 1 99 ? 21.068 4.271 -11.295 1.00 94.94 99 ARG A CA 1
ATOM 712 C C . ARG A 1 99 ? 19.627 4.757 -11.465 1.00 94.94 99 ARG A C 1
ATOM 714 O O . ARG A 1 99 ? 18.833 4.093 -12.136 1.00 94.94 99 ARG A O 1
ATOM 721 N N . HIS A 1 100 ? 19.266 5.881 -10.851 1.00 93.56 100 HIS A N 1
ATOM 722 C CA . HIS A 1 100 ? 17.915 6.429 -10.938 1.00 93.56 100 HIS A CA 1
ATOM 723 C C . HIS A 1 100 ? 17.652 7.014 -12.329 1.00 93.56 100 HIS A C 1
ATOM 725 O O . HIS A 1 100 ? 16.611 6.727 -12.932 1.00 93.56 100 HIS A O 1
ATOM 731 N N . THR A 1 101 ? 18.618 7.755 -12.873 1.00 94.12 101 THR A N 1
ATOM 732 C CA . THR A 1 101 ? 18.561 8.289 -14.238 1.00 94.12 101 THR A CA 1
ATOM 733 C C . THR A 1 101 ? 18.467 7.158 -15.267 1.00 94.12 101 THR A C 1
ATOM 735 O O . THR A 1 101 ? 17.602 7.208 -16.143 1.00 94.12 101 THR A O 1
ATOM 738 N N . PHE A 1 102 ? 19.262 6.091 -15.119 1.00 95.50 102 PHE A N 1
ATOM 739 C CA . PHE A 1 102 ? 19.195 4.906 -15.984 1.00 95.50 102 PHE A CA 1
ATOM 740 C C . PHE A 1 102 ? 17.822 4.216 -15.943 1.00 95.50 102 PHE A C 1
ATOM 742 O O . PHE A 1 102 ? 17.226 3.967 -16.990 1.00 95.50 102 PHE A O 1
ATOM 749 N N . SER A 1 103 ? 17.286 3.957 -14.744 1.00 94.19 103 SER A N 1
ATOM 750 C CA . SER A 1 103 ? 15.969 3.324 -14.574 1.00 94.19 103 SER A CA 1
ATOM 751 C C . SER A 1 103 ? 14.846 4.166 -15.191 1.00 94.19 103 SER A C 1
ATOM 753 O O . SER A 1 103 ? 13.989 3.657 -15.914 1.00 94.19 103 SER A O 1
ATOM 755 N N . THR A 1 104 ? 14.886 5.483 -14.973 1.00 92.50 104 THR A N 1
ATOM 756 C CA . THR A 1 104 ? 13.906 6.422 -15.537 1.00 92.50 104 THR A CA 1
ATOM 757 C C . THR A 1 104 ? 13.962 6.442 -17.062 1.00 92.50 104 THR A C 1
ATOM 759 O O . THR A 1 104 ? 12.920 6.440 -17.718 1.00 92.50 104 THR A O 1
ATOM 762 N N . LEU A 1 105 ? 15.168 6.434 -17.635 1.00 93.94 105 LEU A N 1
ATOM 763 C CA . LEU A 1 105 ? 15.375 6.392 -19.079 1.00 93.94 105 LEU A CA 1
ATOM 764 C C . LEU A 1 105 ? 14.816 5.095 -19.674 1.00 93.94 105 LEU A C 1
ATOM 766 O O . LEU A 1 105 ? 14.066 5.149 -20.648 1.00 93.94 105 LEU A O 1
ATOM 770 N N . LEU A 1 106 ? 15.096 3.950 -19.047 1.00 94.25 106 LEU A N 1
ATOM 771 C CA . LEU A 1 106 ? 14.581 2.658 -19.493 1.00 94.25 106 LEU A CA 1
ATOM 772 C C . LEU A 1 106 ? 13.050 2.608 -19.439 1.00 94.25 106 LEU A C 1
ATOM 774 O O . LEU A 1 106 ? 12.412 2.203 -20.405 1.00 94.25 106 LEU A O 1
ATOM 778 N N . HIS A 1 107 ? 12.444 3.074 -18.345 1.00 92.56 107 HIS A N 1
ATOM 779 C CA . HIS A 1 107 ? 10.988 3.127 -18.231 1.00 92.56 107 HIS A CA 1
ATOM 780 C C . HIS A 1 107 ? 10.349 4.043 -19.277 1.00 92.56 107 HIS A C 1
ATOM 782 O O . HIS A 1 107 ? 9.276 3.716 -19.781 1.00 92.56 107 HIS A O 1
ATOM 788 N N . ARG A 1 108 ? 10.995 5.159 -19.640 1.00 91.38 108 ARG A N 1
ATOM 789 C CA . ARG A 1 108 ? 10.518 6.031 -20.725 1.00 91.38 108 ARG A CA 1
ATOM 790 C C . ARG A 1 108 ? 10.590 5.347 -22.086 1.00 91.38 108 ARG A C 1
ATOM 792 O O . ARG A 1 108 ? 9.628 5.438 -22.837 1.00 91.38 108 ARG A O 1
ATOM 799 N N . LEU A 1 109 ? 11.684 4.643 -22.377 1.00 91.12 109 LEU A N 1
ATOM 800 C CA . LEU A 1 109 ? 11.835 3.903 -23.634 1.00 91.12 109 LEU A CA 1
ATOM 801 C C . LEU A 1 109 ? 10.844 2.738 -23.736 1.00 91.12 109 LEU A C 1
ATOM 803 O O . LEU A 1 109 ? 10.203 2.559 -24.767 1.00 91.12 109 LEU A O 1
ATOM 807 N N . LEU A 1 110 ? 10.650 1.991 -22.648 1.00 88.50 110 LEU A N 1
ATOM 808 C CA . LEU A 1 110 ? 9.740 0.844 -22.617 1.00 88.50 110 LEU A CA 1
ATOM 809 C C . LEU A 1 110 ? 8.260 1.240 -22.642 1.00 88.50 110 LEU A C 1
ATOM 811 O O . LEU A 1 110 ? 7.437 0.463 -23.119 1.00 88.50 110 LEU A O 1
ATOM 815 N N . ARG A 1 111 ? 7.901 2.431 -22.144 1.00 86.12 111 ARG A N 1
ATOM 816 C CA . ARG A 1 111 ? 6.504 2.886 -22.147 1.00 86.12 111 ARG A CA 1
ATOM 817 C C . ARG A 1 111 ? 5.977 3.260 -23.530 1.00 86.12 111 ARG A C 1
ATOM 819 O O . ARG A 1 111 ? 4.773 3.391 -23.650 1.00 86.12 111 ARG A O 1
ATOM 826 N N . ARG A 1 112 ? 6.816 3.399 -24.567 1.00 62.38 112 ARG A N 1
ATOM 827 C CA . ARG A 1 112 ? 6.417 3.725 -25.960 1.00 62.38 112 ARG A CA 1
ATOM 828 C C . ARG A 1 112 ? 5.512 4.962 -26.157 1.00 62.38 112 ARG A C 1
ATOM 830 O O . ARG A 1 112 ? 5.247 5.318 -27.298 1.00 62.38 112 ARG A O 1
ATOM 837 N N . ASP A 1 113 ? 5.122 5.675 -25.102 1.00 50.00 113 ASP A N 1
ATOM 838 C CA . ASP A 1 113 ? 4.216 6.834 -25.127 1.00 50.00 113 ASP A CA 1
ATOM 839 C C . ASP A 1 113 ? 4.868 8.132 -25.638 1.00 50.00 113 ASP A C 1
ATOM 841 O O . ASP A 1 113 ? 4.357 9.232 -25.419 1.00 50.00 113 ASP A O 1
ATOM 845 N N . PHE A 1 114 ? 6.011 8.051 -26.322 1.00 52.72 114 PHE A N 1
ATOM 846 C CA . PHE A 1 114 ? 6.637 9.241 -26.880 1.00 52.72 114 PHE A CA 1
ATOM 847 C C . PHE A 1 114 ? 6.012 9.576 -28.236 1.00 52.72 114 PHE A C 1
ATOM 849 O O . PHE A 1 114 ? 6.458 9.111 -29.283 1.00 52.72 114 PHE A O 1
ATOM 856 N N . VAL A 1 115 ? 4.972 10.413 -28.217 1.00 46.59 115 VAL A N 1
ATOM 857 C CA . VAL A 1 115 ? 4.527 11.146 -29.407 1.00 46.59 115 VAL A CA 1
ATOM 858 C C . VAL A 1 115 ? 5.633 12.154 -29.741 1.00 46.59 115 VAL A C 1
ATOM 860 O O . VAL A 1 115 ? 5.861 13.065 -28.939 1.00 46.59 115 VAL A O 1
ATOM 863 N N . PRO A 1 116 ? 6.360 12.015 -30.869 1.00 47.72 116 PRO A N 1
ATOM 864 C CA . PRO A 1 116 ? 7.341 13.017 -31.255 1.00 47.72 116 PRO A CA 1
ATOM 865 C C . PRO A 1 116 ? 6.623 14.360 -31.398 1.00 47.72 116 PRO A C 1
ATOM 867 O O . PRO A 1 116 ? 5.557 14.441 -32.013 1.00 47.72 116 PRO A O 1
ATOM 870 N N . ALA A 1 117 ? 7.186 15.408 -30.792 1.00 44.75 117 ALA A N 1
ATOM 871 C CA . ALA A 1 117 ? 6.698 16.763 -31.005 1.00 44.75 117 ALA A CA 1
ATOM 872 C C . ALA A 1 117 ? 6.625 17.006 -32.525 1.00 44.75 117 ALA A C 1
ATOM 874 O O . ALA A 1 117 ? 7.619 16.731 -33.202 1.00 44.75 117 ALA A O 1
ATOM 875 N N . PRO A 1 118 ? 5.477 17.454 -33.073 1.00 43.66 118 PRO A N 1
ATOM 876 C CA . PRO A 1 118 ? 5.351 17.691 -34.503 1.00 43.66 118 PRO A CA 1
ATOM 877 C C . PRO A 1 118 ? 6.446 18.664 -34.929 1.00 43.66 118 PRO A C 1
ATOM 879 O O . PRO A 1 118 ? 6.633 19.700 -34.286 1.00 43.66 118 PRO A O 1
ATOM 882 N N . ASP A 1 119 ? 7.183 18.274 -35.970 1.00 45.00 119 ASP A N 1
ATOM 883 C CA . ASP A 1 119 ? 8.346 18.983 -36.486 1.00 45.00 119 ASP A CA 1
ATOM 884 C C . ASP A 1 119 ? 8.102 20.495 -36.511 1.00 45.00 119 ASP A C 1
ATOM 886 O O . ASP A 1 119 ? 7.207 21.000 -37.196 1.00 45.00 119 ASP A O 1
ATOM 890 N N . ALA A 1 120 ? 8.907 21.229 -35.742 1.00 45.50 120 ALA A N 1
ATOM 891 C CA . ALA A 1 120 ? 8.963 22.674 -35.862 1.00 45.50 120 ALA A CA 1
ATOM 892 C C . ALA A 1 120 ? 9.378 23.006 -37.309 1.00 45.50 120 ALA A C 1
ATOM 894 O O . ALA A 1 120 ? 10.396 22.483 -37.777 1.00 45.50 120 ALA A O 1
ATOM 895 N N . PRO A 1 121 ? 8.616 23.842 -38.037 1.00 45.09 121 PRO A N 1
ATOM 896 C CA . PRO A 1 121 ? 8.909 24.129 -39.429 1.00 45.09 121 PRO A CA 1
ATOM 897 C C . PRO A 1 121 ? 10.289 24.772 -39.557 1.00 45.09 121 PRO A C 1
ATOM 899 O O . PRO A 1 121 ? 10.653 25.691 -38.818 1.00 45.09 121 PRO A O 1
ATOM 902 N N . ALA A 1 122 ? 11.047 24.244 -40.514 1.00 43.03 122 ALA A N 1
ATOM 903 C CA . ALA A 1 122 ? 12.371 24.699 -40.882 1.00 43.03 122 ALA A CA 1
ATOM 904 C C . ALA A 1 122 ? 12.418 26.220 -41.102 1.00 43.03 122 ALA A C 1
ATOM 906 O O . ALA A 1 122 ? 11.505 26.826 -41.660 1.00 43.03 122 ALA A O 1
ATOM 907 N N . ALA A 1 123 ? 13.534 26.796 -40.657 1.00 48.34 123 ALA A N 1
ATOM 908 C CA . ALA A 1 123 ? 13.941 28.186 -40.775 1.00 48.34 123 ALA A CA 1
ATOM 909 C C . ALA A 1 123 ? 13.388 28.940 -42.002 1.00 48.34 123 ALA A C 1
ATOM 911 O O . ALA A 1 123 ? 13.770 28.669 -43.140 1.00 48.34 123 ALA A O 1
ATOM 912 N N . ALA A 1 124 ? 12.605 29.986 -41.734 1.00 41.50 124 ALA A N 1
ATOM 913 C CA . ALA A 1 124 ? 12.436 31.122 -42.629 1.00 41.50 124 ALA A CA 1
ATOM 914 C C . ALA A 1 124 ? 12.443 32.431 -41.816 1.00 41.50 124 ALA A C 1
ATOM 916 O O . ALA A 1 124 ? 11.746 32.567 -40.814 1.00 41.50 124 ALA A O 1
ATOM 917 N N . ASP A 1 125 ? 13.263 33.372 -42.283 1.00 38.19 125 ASP A N 1
ATOM 918 C CA . ASP A 1 125 ? 13.275 34.806 -41.978 1.00 38.19 125 ASP A CA 1
ATOM 919 C C . ASP A 1 125 ? 13.764 35.305 -40.610 1.00 38.19 125 ASP A C 1
ATOM 921 O O . ASP A 1 125 ? 13.085 35.973 -39.831 1.00 38.19 125 ASP A O 1
ATOM 925 N N . ALA A 1 126 ? 15.081 35.188 -40.440 1.00 41.66 126 ALA A N 1
ATOM 926 C CA . ALA A 1 126 ? 15.869 36.163 -39.696 1.00 41.66 126 ALA A CA 1
ATOM 927 C C . ALA A 1 126 ? 15.962 37.497 -40.472 1.00 41.66 126 ALA A C 1
ATOM 929 O O . ALA A 1 126 ? 16.986 37.745 -41.108 1.00 41.66 126 ALA A O 1
ATOM 930 N N . ARG A 1 127 ? 14.921 38.355 -40.455 1.00 43.91 127 ARG A N 1
ATOM 931 C CA . ARG A 1 127 ? 15.037 39.767 -40.910 1.00 43.91 127 ARG A CA 1
ATOM 932 C C . ARG A 1 127 ? 13.860 40.706 -40.596 1.00 43.91 127 ARG A C 1
ATOM 934 O O . ARG A 1 127 ? 13.507 41.533 -41.426 1.00 43.91 127 ARG A O 1
ATOM 941 N N . SER A 1 128 ? 13.300 40.697 -39.387 1.00 38.97 128 SER A N 1
ATOM 942 C CA . SER A 1 128 ? 12.346 41.763 -39.013 1.00 38.97 128 SER A CA 1
ATOM 943 C C . SER A 1 128 ? 12.133 41.925 -37.511 1.00 38.97 128 SER A C 1
ATOM 945 O O . SER A 1 128 ? 11.016 41.807 -37.038 1.00 38.97 128 SER A O 1
ATOM 947 N N . LEU A 1 129 ? 13.186 42.254 -36.756 1.00 39.31 129 LEU A N 1
ATOM 948 C CA . LEU A 1 129 ? 13.060 42.874 -35.425 1.00 39.31 129 LEU A CA 1
ATOM 949 C C . LEU A 1 129 ? 14.231 43.841 -35.194 1.00 39.31 129 LEU A C 1
ATOM 951 O O . LEU A 1 129 ? 15.105 43.647 -34.358 1.00 39.31 129 LEU A O 1
ATOM 955 N N . ALA A 1 130 ? 14.250 44.904 -35.995 1.00 44.16 130 ALA A N 1
ATOM 956 C CA . ALA A 1 130 ? 15.065 46.085 -35.756 1.00 44.16 130 ALA A CA 1
ATOM 957 C C . ALA A 1 130 ? 14.167 47.322 -35.811 1.00 44.16 130 ALA A C 1
ATOM 959 O O . ALA A 1 130 ? 14.208 48.070 -36.784 1.00 44.16 130 ALA A O 1
ATOM 960 N N . ARG A 1 131 ? 13.332 47.523 -34.783 1.00 40.47 131 ARG A N 1
ATOM 961 C CA . ARG A 1 131 ? 12.933 48.856 -34.302 1.00 40.47 131 ARG A CA 1
ATOM 962 C C . ARG A 1 131 ? 12.043 48.768 -33.064 1.00 40.47 131 ARG A C 1
ATOM 964 O O . ARG A 1 131 ? 11.174 47.919 -32.979 1.00 40.47 131 ARG A O 1
ATOM 971 N N . GLU A 1 132 ? 12.288 49.725 -32.172 1.00 33.56 132 GLU A N 1
ATOM 972 C CA . GLU A 1 132 ? 11.479 50.130 -31.013 1.00 33.56 132 GLU A CA 1
ATOM 973 C C . GLU A 1 132 ? 11.785 49.480 -29.661 1.00 33.56 132 GLU A C 1
ATOM 975 O O . GLU A 1 132 ? 10.952 48.881 -28.995 1.00 33.56 132 GLU A O 1
ATOM 980 N N . GLN A 1 133 ? 12.984 49.792 -29.164 1.00 37.59 133 GLN A N 1
ATOM 981 C CA . GLN A 1 133 ? 13.136 50.152 -27.757 1.00 37.59 133 GLN A CA 1
ATOM 982 C C . GLN A 1 133 ? 12.960 51.670 -27.602 1.00 37.59 133 GLN A C 1
ATOM 984 O O . GLN A 1 133 ? 13.779 52.451 -28.092 1.00 37.59 133 GLN A O 1
ATOM 989 N N . ARG A 1 134 ? 11.927 52.107 -26.874 1.00 32.75 134 ARG A N 1
ATOM 990 C CA . ARG A 1 134 ? 11.951 53.396 -26.167 1.00 32.75 134 ARG A CA 1
ATOM 991 C C . ARG A 1 134 ? 11.071 53.347 -24.910 1.00 32.75 134 ARG A C 1
ATOM 993 O O . ARG A 1 134 ? 9.918 52.939 -25.007 1.00 32.75 134 ARG A O 1
ATOM 1000 N N . PRO A 1 135 ? 11.576 53.785 -23.742 1.00 42.41 135 PRO A N 1
ATOM 1001 C CA . PRO A 1 135 ? 10.822 53.786 -22.497 1.00 42.41 135 PRO A CA 1
ATOM 1002 C C . PRO A 1 135 ? 10.051 55.102 -22.339 1.00 42.41 135 PRO A C 1
ATOM 1004 O O . PRO A 1 135 ? 10.586 56.182 -22.606 1.00 42.41 135 PRO A O 1
ATOM 1007 N N . ARG A 1 136 ? 8.816 55.046 -21.832 1.00 34.88 136 ARG A N 1
ATOM 1008 C CA . ARG A 1 136 ? 8.130 56.223 -21.279 1.00 34.88 136 ARG A CA 1
ATOM 1009 C C . ARG A 1 136 ? 7.493 55.895 -19.934 1.00 34.88 136 ARG A C 1
ATOM 1011 O O . ARG A 1 136 ? 6.599 55.067 -19.824 1.00 34.88 136 ARG A O 1
ATOM 1018 N N . ARG A 1 137 ? 8.013 56.580 -18.915 1.00 37.25 137 ARG A N 1
ATOM 1019 C CA . ARG A 1 137 ? 7.460 56.735 -17.568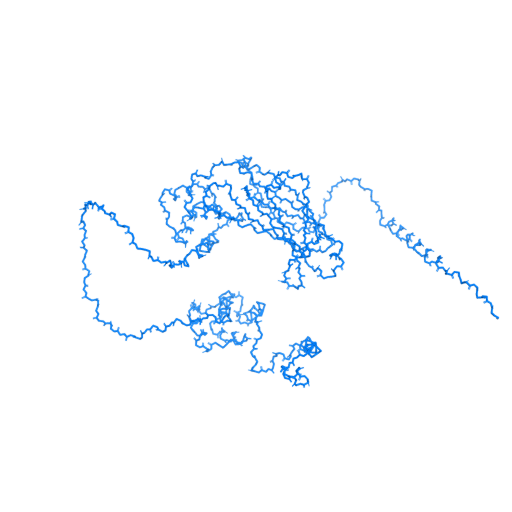 1.00 37.25 137 ARG A CA 1
ATOM 1020 C C . ARG A 1 137 ? 6.323 57.770 -17.566 1.00 37.25 137 ARG A C 1
ATOM 1022 O O . ARG A 1 137 ? 6.411 58.744 -18.308 1.00 37.25 137 ARG A O 1
ATOM 1029 N N . MET A 1 138 ? 5.425 57.607 -16.581 1.00 33.94 138 MET A N 1
ATOM 1030 C CA . MET A 1 138 ? 4.406 58.545 -16.051 1.00 33.94 138 MET A CA 1
ATOM 1031 C C . MET A 1 138 ? 3.229 58.839 -17.005 1.00 33.94 138 MET A C 1
ATOM 1033 O O . MET A 1 138 ? 3.441 59.048 -18.186 1.00 33.94 138 MET A O 1
ATOM 1037 N N . ARG A 1 139 ? 1.956 58.901 -16.589 1.00 31.62 139 ARG A N 1
ATOM 1038 C CA . ARG A 1 139 ? 1.339 59.334 -15.323 1.00 31.62 139 ARG A CA 1
ATOM 1039 C C . ARG A 1 139 ? -0.173 58.999 -15.380 1.00 31.62 139 ARG A C 1
ATOM 1041 O O . ARG A 1 139 ? -0.752 59.071 -16.454 1.00 31.62 139 ARG A O 1
ATOM 1048 N N . THR A 1 140 ? -0.752 58.688 -14.217 1.00 33.34 140 THR A N 1
ATOM 1049 C CA . THR A 1 140 ? -2.118 58.998 -13.709 1.00 33.34 140 THR A CA 1
ATOM 1050 C C . THR A 1 140 ? -3.301 59.215 -14.675 1.00 33.34 140 THR A C 1
ATOM 1052 O O . THR A 1 140 ? -3.277 60.181 -15.429 1.00 33.34 140 THR A O 1
ATOM 1055 N N . ALA A 1 141 ? -4.415 58.494 -14.470 1.00 30.30 141 ALA A N 1
ATOM 1056 C CA . ALA A 1 141 ? -5.705 59.011 -13.949 1.00 30.30 141 ALA A CA 1
ATOM 1057 C C . ALA A 1 141 ? -6.882 58.049 -14.238 1.00 30.30 141 ALA A C 1
ATOM 1059 O O . ALA A 1 141 ? -6.860 57.281 -15.192 1.00 30.30 141 ALA A O 1
ATOM 1060 N N . ALA A 1 142 ? -7.883 58.111 -13.359 1.00 32.88 142 ALA A N 1
ATOM 1061 C CA . ALA A 1 142 ? -9.108 57.319 -13.304 1.00 32.88 142 ALA A CA 1
ATOM 1062 C C . ALA A 1 142 ? -10.108 57.596 -14.444 1.00 32.88 142 ALA A C 1
ATOM 1064 O O . ALA A 1 142 ? -10.148 58.717 -14.943 1.00 32.88 142 ALA A O 1
ATOM 1065 N N . CYS A 1 143 ? -10.959 56.607 -14.767 1.00 29.53 143 CYS A N 1
ATOM 1066 C CA . CYS A 1 143 ? -12.434 56.681 -14.698 1.00 29.53 143 CYS A CA 1
ATOM 1067 C C . CYS A 1 143 ? -13.139 55.519 -15.434 1.00 29.53 143 CYS A C 1
ATOM 1069 O O . CYS A 1 143 ? -12.749 55.169 -16.539 1.00 29.53 143 CYS A O 1
ATOM 1071 N N . GLN A 1 144 ? -14.247 55.072 -14.817 1.00 30.08 144 GLN A N 1
ATOM 1072 C CA . GLN A 1 144 ? -15.506 54.558 -15.404 1.00 30.08 144 GLN A CA 1
ATOM 1073 C C . GLN A 1 144 ? -15.479 53.152 -16.036 1.00 30.08 144 GLN A C 1
ATOM 1075 O O . GLN A 1 144 ? -14.735 52.875 -16.962 1.00 30.08 144 GLN A O 1
ATOM 1080 N N . VAL A 1 145 ? -16.154 52.162 -15.432 1.00 35.47 145 VAL A N 1
ATOM 1081 C CA . VAL A 1 145 ? -17.610 51.874 -15.490 1.00 35.47 145 VAL A CA 1
ATOM 1082 C C . VAL A 1 145 ? -18.101 51.689 -16.925 1.00 35.47 145 VAL A C 1
ATOM 1084 O O . VAL A 1 145 ? -18.359 52.670 -17.614 1.00 35.47 145 VAL A O 1
ATOM 1087 N N . SER A 1 146 ? -18.300 50.432 -17.324 1.00 33.09 146 SER A N 1
ATOM 1088 C CA . SER A 1 146 ? -19.407 49.981 -18.176 1.00 33.09 146 SER A CA 1
ATOM 1089 C C . SER A 1 146 ? -19.570 48.471 -18.009 1.00 33.09 146 SER A C 1
ATOM 1091 O O . SER A 1 146 ? -18.622 47.710 -18.201 1.00 33.09 146 SER A O 1
ATOM 1093 N N . ASP A 1 147 ? -20.772 48.092 -17.579 1.00 35.72 147 ASP A N 1
ATOM 1094 C CA . ASP A 1 147 ? -21.358 46.766 -17.725 1.00 35.72 147 ASP A CA 1
ATOM 1095 C C . ASP A 1 147 ? -21.369 46.362 -19.202 1.00 35.72 147 ASP A C 1
ATOM 1097 O O . ASP A 1 147 ? -21.774 47.160 -20.043 1.00 35.72 147 ASP A O 1
ATOM 1101 N N . ASP A 1 148 ? -21.023 45.109 -19.492 1.00 32.25 148 ASP A N 1
ATOM 1102 C CA . ASP A 1 148 ? -21.705 44.372 -20.553 1.00 32.25 148 ASP A CA 1
ATOM 1103 C C . ASP A 1 148 ? -21.674 42.868 -20.264 1.00 32.25 148 ASP A C 1
ATOM 1105 O O . ASP A 1 148 ? -20.631 42.263 -19.994 1.00 32.25 148 ASP A O 1
ATOM 1109 N N . ARG A 1 149 ? -22.875 42.288 -20.263 1.00 37.25 149 ARG A N 1
ATOM 1110 C CA . ARG A 1 149 ? -23.148 40.855 -20.154 1.00 37.25 149 ARG A CA 1
ATOM 1111 C C . ARG A 1 149 ? -23.142 40.224 -21.549 1.00 37.25 149 ARG A C 1
ATOM 1113 O O . ARG A 1 149 ? -23.447 40.874 -22.537 1.00 37.25 149 ARG A O 1
ATOM 1120 N N . ASP A 1 150 ? -22.919 38.912 -21.536 1.00 34.03 150 ASP A N 1
ATOM 1121 C CA . ASP A 1 150 ? -23.235 37.922 -22.573 1.00 34.03 150 ASP A CA 1
ATOM 1122 C C . ASP A 1 150 ? -22.201 37.675 -23.685 1.00 34.03 150 ASP A C 1
ATOM 1124 O O . ASP A 1 150 ? -22.260 38.234 -24.773 1.00 34.03 150 ASP A O 1
ATOM 1128 N N . ALA A 1 151 ? -21.355 36.661 -23.460 1.00 35.06 151 ALA A N 1
ATOM 1129 C CA . ALA A 1 151 ? -21.180 35.558 -24.412 1.00 35.06 151 ALA A CA 1
ATOM 1130 C C . ALA A 1 151 ? -20.542 34.340 -23.719 1.00 35.06 151 ALA A C 1
ATOM 1132 O O . ALA A 1 151 ? -19.413 34.386 -23.234 1.00 35.06 151 ALA A O 1
ATOM 1133 N N . ARG A 1 152 ? -21.284 33.228 -23.682 1.00 31.09 152 ARG A N 1
ATOM 1134 C CA . ARG A 1 152 ? -20.789 31.895 -23.310 1.00 31.09 152 ARG A CA 1
ATOM 1135 C C . ARG A 1 152 ? -19.889 31.343 -24.419 1.00 31.09 152 ARG A C 1
ATOM 1137 O O . ARG A 1 152 ? -20.340 31.260 -25.556 1.00 31.09 152 ARG A O 1
ATOM 1144 N N . CYS A 1 153 ? -18.722 30.823 -24.043 1.00 30.53 153 CYS A N 1
ATOM 1145 C CA . CYS A 1 153 ? -18.033 29.727 -24.732 1.00 30.53 153 CYS A CA 1
ATOM 1146 C C . CYS A 1 153 ? -17.574 28.695 -23.678 1.00 30.53 153 CYS A C 1
ATOM 1148 O O . CYS A 1 153 ? -17.181 29.103 -22.583 1.00 30.53 153 CYS A O 1
ATOM 1150 N N . PRO A 1 154 ? -17.667 27.380 -23.956 1.00 37.94 154 PRO A N 1
ATOM 1151 C CA . PRO A 1 154 ? -17.408 26.322 -22.983 1.00 37.94 154 PRO A CA 1
ATOM 1152 C C . PRO A 1 154 ? -15.908 26.067 -22.784 1.00 37.94 154 PRO A C 1
ATOM 1154 O O . PRO A 1 154 ? -15.086 26.337 -23.658 1.00 37.94 154 PRO A O 1
ATOM 1157 N N . GLY A 1 155 ? -15.585 25.574 -21.589 1.00 30.41 155 GLY A N 1
ATOM 1158 C CA . GLY A 1 155 ? -14.254 25.561 -20.999 1.00 30.41 155 GLY A CA 1
ATOM 1159 C C . GLY A 1 155 ? -13.228 24.651 -21.669 1.00 30.41 155 GLY A C 1
ATOM 1160 O O . GLY A 1 155 ? -13.489 23.493 -21.984 1.00 30.41 155 GLY A O 1
ATOM 1161 N N . ALA A 1 156 ? -12.011 25.180 -21.768 1.00 30.81 156 ALA A N 1
ATOM 1162 C CA . ALA A 1 156 ? -10.798 24.385 -21.718 1.00 30.81 156 ALA A CA 1
ATOM 1163 C C . ALA A 1 156 ? -10.477 24.143 -20.235 1.00 30.81 156 ALA A C 1
ATOM 1165 O O . ALA A 1 156 ? -10.095 25.072 -19.522 1.00 30.81 156 ALA A O 1
ATOM 1166 N N . HIS A 1 157 ? -10.682 22.915 -19.758 1.00 34.34 157 HIS A N 1
ATOM 1167 C CA . HIS A 1 157 ? -10.176 22.488 -18.458 1.00 34.34 157 HIS A CA 1
ATOM 1168 C C . HIS A 1 157 ? -8.647 22.571 -18.482 1.00 34.34 157 HIS A C 1
ATOM 1170 O O . HIS A 1 157 ? -7.978 21.913 -19.277 1.00 34.34 157 HIS A O 1
ATOM 1176 N N . THR A 1 158 ? -8.097 23.436 -17.639 1.00 34.59 158 THR A N 1
ATOM 1177 C CA . THR A 1 158 ? -6.664 23.579 -17.413 1.00 34.59 158 THR A CA 1
ATOM 1178 C C . THR A 1 158 ? -6.141 22.352 -16.673 1.00 34.59 158 THR A C 1
ATOM 1180 O O . THR A 1 158 ? -6.403 22.189 -15.489 1.00 34.59 158 THR A O 1
ATO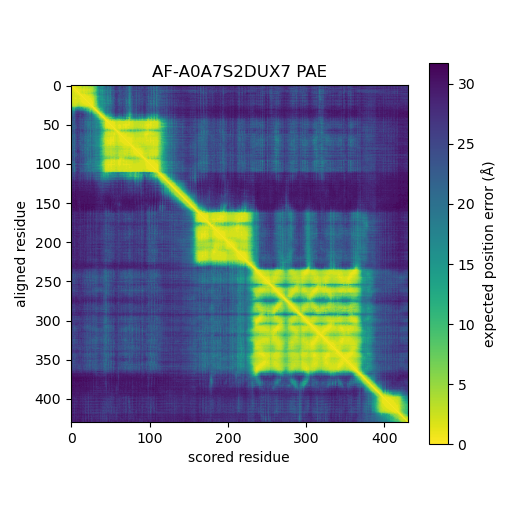M 1183 N N . THR A 1 159 ? -5.331 21.531 -17.336 1.00 40.62 159 THR A N 1
ATOM 1184 C CA . THR A 1 159 ? -4.513 20.447 -16.754 1.00 40.62 159 THR A CA 1
ATOM 1185 C C . THR A 1 159 ? -3.334 20.987 -15.923 1.00 40.62 159 THR A C 1
ATOM 1187 O O . THR A 1 159 ? -2.216 20.491 -16.019 1.00 40.62 159 THR A O 1
ATOM 1190 N N . ARG A 1 160 ? -3.524 22.095 -15.193 1.00 47.12 160 ARG A N 1
ATOM 1191 C CA . ARG A 1 160 ? -2.434 22.849 -14.543 1.00 47.12 160 ARG A CA 1
ATOM 1192 C C . ARG A 1 160 ? -2.352 22.632 -13.028 1.00 47.12 160 ARG A C 1
ATOM 1194 O O . ARG A 1 160 ? -1.300 22.921 -12.452 1.00 47.12 160 ARG A O 1
ATOM 1201 N N . ASP A 1 161 ? -3.409 22.101 -12.416 1.00 53.38 161 ASP A N 1
ATOM 1202 C CA . ASP A 1 161 ? -3.510 21.972 -10.957 1.00 53.38 161 ASP A CA 1
ATOM 1203 C C . ASP A 1 161 ? -2.955 20.647 -10.410 1.00 53.38 161 ASP A C 1
ATOM 1205 O O . ASP A 1 161 ? -2.427 20.640 -9.298 1.00 53.38 161 ASP A O 1
ATOM 1209 N N . ASP A 1 162 ? -2.928 19.569 -11.202 1.00 55.50 162 ASP A N 1
ATOM 1210 C CA . ASP A 1 162 ? -2.479 18.249 -10.719 1.00 55.50 162 ASP A CA 1
ATOM 1211 C C . ASP A 1 162 ? -0.977 18.211 -10.358 1.00 55.50 162 ASP A C 1
ATOM 1213 O O . ASP A 1 162 ? -0.563 17.507 -9.442 1.00 55.50 162 ASP A O 1
ATOM 1217 N N . ASP A 1 163 ? -0.149 19.052 -10.987 1.00 83.44 163 ASP A N 1
ATOM 1218 C CA . ASP A 1 163 ? 1.296 19.100 -10.712 1.00 83.44 163 ASP A CA 1
ATOM 1219 C C . ASP A 1 163 ? 1.670 19.938 -9.475 1.00 83.44 163 ASP A C 1
ATOM 1221 O O . ASP A 1 163 ? 2.841 19.995 -9.077 1.00 83.44 163 ASP A O 1
ATOM 1225 N N . PHE A 1 164 ? 0.726 20.690 -8.905 1.00 87.81 164 PHE A N 1
ATOM 1226 C CA . PHE A 1 164 ? 1.031 21.628 -7.826 1.00 87.81 164 PHE A CA 1
ATOM 1227 C C . PHE A 1 164 ? 1.415 20.911 -6.531 1.00 87.81 164 PHE A C 1
ATOM 1229 O O . PHE A 1 164 ? 2.469 21.214 -5.960 1.00 87.81 164 PHE A O 1
ATOM 1236 N N . GLY A 1 165 ? 0.603 19.932 -6.116 1.00 84.19 165 GLY A N 1
ATOM 1237 C CA . GLY A 1 165 ? 0.866 19.116 -4.930 1.00 84.19 165 GLY A CA 1
ATOM 1238 C C . GLY A 1 165 ? 2.230 18.431 -5.014 1.00 84.19 165 GLY A C 1
ATOM 1239 O O . GLY A 1 165 ? 3.024 18.513 -4.079 1.00 84.19 165 GLY A O 1
ATOM 1240 N N . ASP A 1 166 ? 2.568 17.891 -6.184 1.00 83.31 166 ASP A N 1
ATOM 1241 C CA . ASP A 1 166 ? 3.844 17.219 -6.438 1.00 83.31 166 ASP A CA 1
ATOM 1242 C C . ASP A 1 166 ? 5.050 18.164 -6.415 1.00 83.31 166 ASP A C 1
ATOM 1244 O O . ASP A 1 166 ? 6.151 17.780 -6.006 1.00 83.31 166 ASP A O 1
ATOM 1248 N N . ARG A 1 167 ? 4.897 19.409 -6.883 1.00 90.44 167 ARG A N 1
ATOM 1249 C CA . ARG A 1 167 ? 5.959 20.424 -6.770 1.00 90.44 167 ARG A CA 1
ATOM 1250 C C . ARG A 1 167 ? 6.167 20.842 -5.317 1.00 90.44 167 ARG A C 1
ATOM 1252 O O . ARG A 1 167 ? 7.317 20.973 -4.896 1.00 90.44 167 ARG A O 1
ATOM 1259 N N . LEU A 1 168 ? 5.087 21.014 -4.553 1.00 93.31 168 LEU A N 1
ATOM 1260 C CA . LEU A 1 168 ? 5.154 21.382 -3.140 1.00 93.31 168 LEU A CA 1
ATOM 1261 C C . LEU A 1 168 ? 5.742 20.249 -2.287 1.00 93.31 168 LEU A C 1
ATOM 1263 O O . LEU A 1 168 ? 6.646 20.502 -1.494 1.00 93.31 168 LEU A O 1
ATOM 1267 N N . ALA A 1 169 ?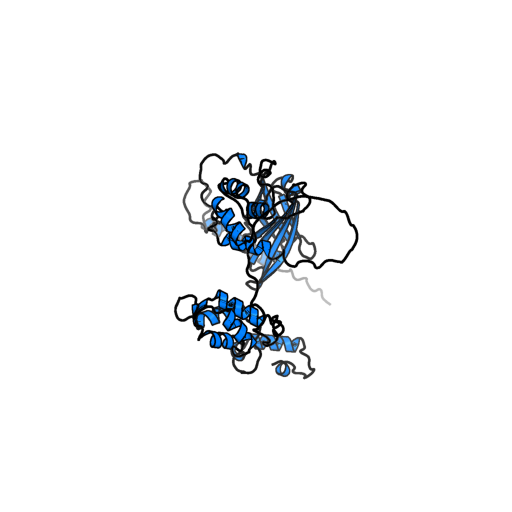 5.313 19.004 -2.505 1.00 90.19 169 ALA A N 1
ATOM 1268 C CA . ALA A 1 169 ? 5.839 17.819 -1.827 1.00 90.19 169 ALA A CA 1
ATOM 1269 C C . ALA A 1 169 ? 7.337 17.624 -2.099 1.00 90.19 169 ALA A C 1
ATOM 1271 O O . ALA A 1 169 ? 8.123 17.446 -1.170 1.00 90.19 169 ALA A O 1
ATOM 1272 N N . ARG A 1 170 ? 7.773 17.752 -3.361 1.00 89.06 170 ARG A N 1
ATOM 1273 C CA . ARG A 1 170 ? 9.204 17.691 -3.709 1.00 89.06 170 ARG A CA 1
ATOM 1274 C C . ARG A 1 170 ? 10.010 18.806 -3.052 1.00 89.06 170 ARG A C 1
ATOM 1276 O O . ARG A 1 170 ? 11.109 18.555 -2.566 1.00 89.06 170 ARG A O 1
ATOM 1283 N N . ALA A 1 171 ? 9.481 20.028 -3.027 1.00 91.31 171 ALA A N 1
ATOM 1284 C CA . ALA A 1 171 ? 10.145 21.151 -2.377 1.00 91.31 171 ALA A CA 1
ATOM 1285 C C . ALA A 1 171 ? 10.231 20.966 -0.852 1.00 91.31 171 ALA A C 1
ATOM 1287 O O . ALA A 1 171 ? 11.251 21.328 -0.268 1.00 91.31 171 ALA A O 1
ATOM 1288 N N . PHE A 1 172 ? 9.206 20.368 -0.237 1.00 91.94 172 PHE A N 1
ATOM 1289 C CA . PHE A 1 172 ? 9.163 20.037 1.185 1.00 91.94 172 PHE A CA 1
ATOM 1290 C C . PHE A 1 172 ? 10.216 18.993 1.566 1.00 91.94 172 PHE A C 1
ATOM 1292 O O . PHE A 1 172 ? 11.010 19.235 2.468 1.00 91.94 172 PHE A O 1
ATOM 1299 N N . VAL A 1 173 ? 10.281 17.883 0.823 1.00 88.12 173 VAL A N 1
ATOM 1300 C CA . VAL A 1 173 ? 11.261 16.800 1.036 1.00 88.12 173 VAL A CA 1
ATOM 1301 C C . VAL A 1 173 ? 12.699 17.261 0.762 1.00 88.12 173 VAL A C 1
ATOM 1303 O O . VAL A 1 173 ? 13.642 16.751 1.356 1.00 88.12 173 VAL A O 1
ATOM 1306 N N . ALA A 1 174 ? 12.890 18.235 -0.133 1.00 84.88 174 ALA A N 1
ATOM 1307 C CA . ALA A 1 174 ? 14.205 18.799 -0.443 1.00 84.88 174 ALA A CA 1
ATOM 1308 C C . ALA A 1 174 ? 14.731 19.791 0.614 1.00 84.88 174 ALA A C 1
ATOM 1310 O O . ALA A 1 174 ? 15.867 20.259 0.496 1.00 84.88 174 ALA A O 1
ATOM 1311 N N . CYS A 1 175 ? 13.916 20.171 1.598 1.00 88.38 175 CYS A N 1
ATOM 1312 C CA . CYS A 1 175 ? 14.383 20.862 2.795 1.00 88.38 175 CYS A CA 1
ATOM 1313 C C . CYS A 1 175 ? 14.705 19.826 3.875 1.00 88.38 175 CYS A C 1
ATOM 1315 O O . CYS A 1 175 ? 14.116 18.753 3.879 1.00 88.38 175 CYS A O 1
ATOM 1317 N N . GLU A 1 176 ? 15.639 20.132 4.782 1.00 79.88 176 GLU A N 1
ATOM 1318 C CA . GLU A 1 176 ? 15.937 19.271 5.934 1.00 79.88 176 GLU A CA 1
ATOM 1319 C C . GLU A 1 176 ? 14.700 19.182 6.845 1.00 79.88 176 GLU A C 1
ATOM 1321 O O . GLU A 1 176 ? 14.538 19.939 7.802 1.00 79.88 176 GLU A O 1
ATOM 1326 N N . SER A 1 177 ? 13.782 18.279 6.503 1.00 72.88 177 SER A N 1
ATOM 1327 C CA . SER A 1 177 ? 12.664 17.896 7.347 1.00 72.88 177 SER A CA 1
ATOM 1328 C C . SER A 1 177 ? 13.210 17.079 8.505 1.00 72.88 177 SER A C 1
ATOM 1330 O O . SER A 1 177 ? 14.016 16.165 8.308 1.00 72.88 177 SER A O 1
ATOM 1332 N N . GLN A 1 178 ? 12.766 17.389 9.717 1.00 69.81 178 GLN A N 1
ATOM 1333 C CA . GLN A 1 178 ? 13.090 16.553 10.863 1.00 69.81 178 GLN A CA 1
ATOM 1334 C C . GLN A 1 178 ? 12.352 15.211 10.749 1.00 69.81 178 GLN A C 1
ATOM 1336 O O . GLN A 1 178 ? 11.413 15.055 9.968 1.00 69.81 178 GLN A O 1
ATOM 1341 N N . HIS A 1 179 ? 12.775 14.222 11.535 1.00 62.03 179 HIS A N 1
ATOM 1342 C CA . HIS A 1 179 ? 12.195 12.874 11.517 1.00 62.03 179 HIS A CA 1
ATOM 1343 C C . HIS A 1 179 ? 10.686 12.825 11.828 1.00 62.03 179 HIS A C 1
ATOM 1345 O O . HIS A 1 179 ? 10.051 11.815 11.550 1.00 62.03 179 HIS A O 1
ATOM 1351 N N . ASP A 1 180 ? 10.111 13.897 12.379 1.00 73.62 180 ASP A N 1
ATOM 1352 C CA . ASP A 1 180 ? 8.680 14.029 12.674 1.00 73.62 180 ASP A CA 1
ATOM 1353 C C . ASP A 1 180 ? 7.844 14.525 11.479 1.00 73.62 180 ASP A C 1
ATOM 1355 O O . ASP A 1 180 ? 6.650 14.774 11.628 1.00 73.62 180 ASP A O 1
ATOM 1359 N N . GLY A 1 181 ? 8.454 14.697 10.301 1.00 80.81 181 GLY A N 1
ATOM 1360 C CA . GLY A 1 181 ? 7.761 15.205 9.118 1.00 80.81 181 GLY A CA 1
ATOM 1361 C C . GLY A 1 181 ? 7.395 16.688 9.218 1.00 80.81 181 GLY A C 1
ATOM 1362 O O . GLY A 1 181 ? 6.548 17.157 8.459 1.00 80.81 181 GLY A O 1
ATOM 1363 N N . SER A 1 182 ? 8.017 17.434 10.138 1.00 88.38 182 SER A N 1
ATOM 1364 C CA . SER A 1 182 ? 7.892 18.887 10.238 1.00 88.38 182 SER A CA 1
ATOM 1365 C C . SER A 1 182 ? 9.139 19.604 9.713 1.00 88.38 182 SER A C 1
ATOM 1367 O O . SER A 1 182 ? 10.257 19.078 9.707 1.00 88.38 182 SER A O 1
ATOM 1369 N N . ILE A 1 183 ? 8.942 20.841 9.267 1.00 92.19 183 ILE A N 1
ATOM 1370 C CA . ILE A 1 183 ? 10.005 21.768 8.872 1.00 92.19 183 ILE A CA 1
ATOM 1371 C C . ILE A 1 183 ? 9.991 22.973 9.806 1.00 92.19 183 ILE A C 1
ATOM 1373 O O . ILE A 1 183 ? 8.944 23.372 10.319 1.00 92.19 183 ILE A O 1
ATOM 1377 N N . ALA A 1 184 ? 11.146 23.596 10.016 1.00 92.12 184 ALA A N 1
ATOM 1378 C CA . ALA A 1 184 ? 11.178 24.850 10.754 1.00 92.12 184 ALA A CA 1
ATOM 1379 C C . ALA A 1 184 ? 10.496 25.970 9.948 1.00 92.12 184 ALA A C 1
ATOM 1381 O O . ALA A 1 184 ? 10.678 26.058 8.731 1.00 92.12 184 ALA A O 1
ATOM 1382 N N . GLY A 1 185 ? 9.744 26.852 10.617 1.00 88.88 185 GLY A N 1
ATOM 1383 C CA . GLY A 1 185 ? 8.941 27.881 9.938 1.00 88.88 185 GLY A CA 1
ATOM 1384 C C . GLY A 1 185 ? 9.741 28.812 9.023 1.00 88.88 185 GLY A C 1
ATOM 1385 O O . GLY A 1 185 ? 9.233 29.266 8.001 1.00 88.88 185 GLY A O 1
ATOM 1386 N N . TYR A 1 186 ? 11.029 29.026 9.309 1.00 92.31 186 TYR A N 1
ATOM 1387 C CA . TYR A 1 186 ? 11.914 29.835 8.466 1.00 92.31 186 TYR A CA 1
ATOM 1388 C C . TYR A 1 186 ? 12.246 29.193 7.101 1.00 92.31 186 TYR A C 1
ATOM 1390 O O . TYR A 1 186 ? 12.676 29.898 6.188 1.00 92.31 186 TYR A O 1
ATOM 1398 N N . HIS A 1 187 ? 12.030 27.884 6.916 1.00 93.50 187 HIS A N 1
ATOM 1399 C CA . HIS A 1 187 ? 12.190 27.217 5.614 1.00 93.50 187 HIS A CA 1
ATOM 1400 C C . HIS A 1 187 ? 10.978 27.389 4.696 1.00 93.50 187 HIS A C 1
ATOM 1402 O O . HIS A 1 187 ? 11.097 27.235 3.479 1.00 93.50 187 HIS A O 1
ATOM 1408 N N . VAL A 1 188 ? 9.820 27.746 5.247 1.00 93.38 188 VAL A N 1
ATOM 1409 C CA . VAL A 1 188 ? 8.554 27.783 4.511 1.00 93.38 188 VAL A CA 1
ATOM 1410 C C . VAL A 1 188 ? 8.568 28.764 3.334 1.00 93.38 188 VAL A C 1
ATOM 1412 O O . VAL A 1 188 ? 8.177 28.350 2.241 1.00 93.38 188 VAL A O 1
ATOM 1415 N N . PRO A 1 189 ? 9.091 30.004 3.455 1.00 93.25 189 PRO A N 1
ATOM 1416 C CA . PRO A 1 189 ? 9.199 30.901 2.303 1.00 93.25 189 PRO A CA 1
ATOM 1417 C C . PRO A 1 189 ? 10.041 30.301 1.168 1.00 93.25 189 PRO A C 1
ATOM 1419 O O . PRO A 1 189 ? 9.723 30.470 -0.007 1.00 93.25 189 PRO A O 1
ATOM 1422 N N . THR A 1 190 ? 11.089 29.545 1.515 1.00 93.31 190 THR A N 1
ATOM 1423 C CA . THR A 1 190 ? 11.956 28.880 0.532 1.00 93.31 190 THR A CA 1
ATOM 1424 C C . THR A 1 190 ? 11.191 27.786 -0.210 1.00 93.31 190 THR A C 1
ATOM 1426 O O . THR A 1 190 ? 11.252 27.723 -1.437 1.00 93.31 190 THR A O 1
ATOM 1429 N N . ILE A 1 191 ? 10.435 26.958 0.510 1.00 93.88 191 ILE A N 1
ATOM 1430 C CA . ILE A 1 191 ? 9.666 25.846 -0.063 1.00 93.88 191 ILE A CA 1
ATOM 1431 C C . ILE A 1 191 ? 8.538 26.361 -0.957 1.00 93.88 191 ILE A C 1
ATOM 1433 O O . ILE A 1 191 ? 8.405 25.911 -2.096 1.00 93.88 191 ILE A O 1
ATOM 1437 N N . LEU A 1 192 ? 7.790 27.362 -0.490 1.00 93.38 192 LEU A N 1
ATOM 1438 C CA . LEU A 1 192 ? 6.717 27.978 -1.268 1.00 93.38 192 LEU A CA 1
ATOM 1439 C C . LEU A 1 192 ? 7.274 28.634 -2.538 1.00 93.38 192 LEU A C 1
ATOM 1441 O O . LEU A 1 192 ? 6.758 28.370 -3.625 1.00 93.38 192 LEU A O 1
ATOM 1445 N N . SER A 1 193 ? 8.410 29.338 -2.451 1.00 91.38 193 SER A N 1
ATOM 1446 C CA . SER A 1 193 ? 9.065 29.906 -3.639 1.00 91.38 193 SER A CA 1
ATOM 1447 C C . SER A 1 193 ? 9.490 28.838 -4.658 1.00 91.38 193 SER A C 1
ATOM 1449 O O . SER A 1 193 ? 9.277 29.015 -5.857 1.00 91.38 193 SER A O 1
ATOM 1451 N N . ARG A 1 194 ? 10.016 27.689 -4.199 1.00 90.88 194 ARG A N 1
ATOM 1452 C CA . ARG A 1 194 ? 10.402 26.552 -5.056 1.00 90.88 194 ARG A CA 1
ATOM 1453 C C . ARG A 1 194 ? 9.199 25.883 -5.720 1.00 90.88 194 ARG A C 1
ATOM 1455 O O . ARG A 1 194 ? 9.333 25.363 -6.824 1.00 90.88 194 ARG A O 1
ATOM 1462 N N . SER A 1 195 ? 8.035 25.923 -5.075 1.00 90.69 195 SER A N 1
ATOM 1463 C CA . SER A 1 195 ? 6.769 25.442 -5.643 1.00 90.69 195 SER A CA 1
ATOM 1464 C C . SER A 1 195 ? 6.094 26.440 -6.601 1.00 90.69 195 SER A C 1
ATOM 1466 O O . SER A 1 195 ? 5.125 26.081 -7.270 1.00 90.69 195 SER A O 1
ATOM 1468 N N . GLY A 1 196 ? 6.633 27.664 -6.720 1.00 92.69 196 GLY A N 1
ATOM 1469 C CA . GLY A 1 196 ? 6.119 28.729 -7.589 1.00 92.69 196 GLY A CA 1
ATOM 1470 C C . GLY A 1 196 ? 5.160 29.711 -6.907 1.00 92.69 196 GLY A C 1
ATOM 1471 O O . GLY A 1 196 ? 4.503 30.484 -7.601 1.00 92.69 196 GLY A O 1
ATOM 1472 N N . ILE A 1 197 ? 5.076 29.697 -5.574 1.00 90.12 197 ILE A N 1
ATOM 1473 C CA . ILE 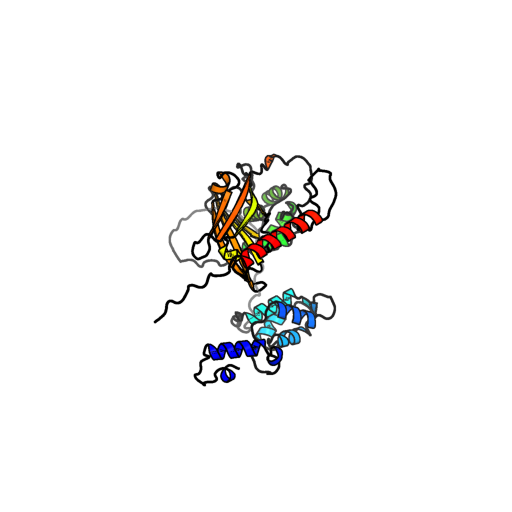A 1 197 ? 4.193 30.556 -4.776 1.00 90.12 197 ILE A CA 1
ATOM 1474 C C . ILE A 1 197 ? 5.002 31.710 -4.191 1.00 90.12 197 ILE A C 1
ATOM 1476 O O . ILE A 1 197 ? 6.045 31.508 -3.565 1.00 90.12 197 ILE A O 1
ATOM 1480 N N . VAL A 1 198 ? 4.504 32.930 -4.372 1.00 87.88 198 VAL A N 1
ATOM 1481 C CA . VAL A 1 198 ? 5.104 34.145 -3.815 1.00 87.88 198 VAL A CA 1
ATOM 1482 C C . VAL A 1 198 ? 4.226 34.620 -2.664 1.00 87.88 198 VAL A C 1
ATOM 1484 O O . VAL A 1 198 ? 3.112 35.075 -2.898 1.00 87.88 198 VAL A O 1
ATOM 1487 N N . LEU A 1 199 ? 4.732 34.504 -1.437 1.00 86.12 199 LEU A N 1
ATOM 1488 C CA . LEU A 1 199 ? 4.090 35.072 -0.252 1.00 86.12 199 LEU A CA 1
ATOM 1489 C C . LEU A 1 199 ? 4.360 36.574 -0.147 1.00 86.12 199 LEU A C 1
ATOM 1491 O O . LEU A 1 199 ? 5.434 37.051 -0.534 1.00 86.12 199 LEU A O 1
ATOM 1495 N N . ASP A 1 200 ? 3.422 37.311 0.444 1.00 87.69 200 ASP A N 1
ATOM 1496 C CA . ASP A 1 200 ? 3.663 38.701 0.811 1.00 87.69 200 ASP A CA 1
ATOM 1497 C C . ASP A 1 200 ? 4.554 38.815 2.071 1.00 87.69 200 ASP A C 1
ATOM 1499 O O . ASP A 1 200 ? 4.759 37.866 2.834 1.00 87.69 200 ASP A O 1
ATOM 1503 N N . ALA A 1 201 ? 5.127 39.997 2.321 1.00 80.19 201 ALA A N 1
ATOM 1504 C CA . ALA A 1 201 ? 6.037 40.194 3.455 1.00 80.19 201 ALA A CA 1
ATOM 1505 C C . ALA A 1 201 ? 5.367 39.977 4.834 1.00 80.19 201 ALA A C 1
ATOM 1507 O O . ALA A 1 201 ? 6.053 39.673 5.817 1.00 80.19 201 ALA A O 1
ATOM 1508 N N . LYS A 1 202 ? 4.039 40.137 4.928 1.00 82.88 202 LYS A N 1
ATOM 1509 C CA . LYS A 1 202 ? 3.278 39.939 6.169 1.00 82.88 202 LYS A CA 1
ATOM 1510 C C . LYS A 1 202 ? 3.052 38.451 6.431 1.00 82.88 202 LYS A C 1
ATOM 1512 O O . LYS A 1 202 ? 3.248 38.015 7.561 1.00 82.88 202 LYS A O 1
ATOM 1517 N N . GLU A 1 203 ? 2.720 37.682 5.402 1.00 82.31 203 GLU A N 1
ATOM 1518 C CA . GLU A 1 203 ? 2.576 36.226 5.422 1.00 82.31 203 GLU A CA 1
ATOM 1519 C C . GLU A 1 203 ? 3.907 35.553 5.750 1.00 82.31 203 GLU A C 1
ATOM 1521 O O . GLU A 1 203 ? 3.966 34.729 6.660 1.00 82.31 203 GLU A O 1
ATOM 1526 N N . VAL A 1 204 ? 5.005 35.982 5.115 1.00 83.12 204 VAL A N 1
ATOM 1527 C CA . VAL A 1 204 ? 6.357 35.490 5.435 1.00 83.12 204 VAL A CA 1
ATOM 1528 C C . VAL A 1 204 ? 6.684 35.696 6.913 1.00 83.12 204 VAL A C 1
ATOM 1530 O O . VAL A 1 204 ? 7.204 34.786 7.558 1.00 83.12 204 VAL A O 1
ATOM 1533 N N . SER A 1 205 ? 6.354 36.865 7.469 1.00 81.06 205 SER A N 1
ATOM 1534 C CA . SER A 1 205 ? 6.619 37.176 8.879 1.00 81.06 205 SER A CA 1
ATOM 1535 C C . SER A 1 205 ? 5.774 36.324 9.831 1.00 81.06 205 SER A C 1
ATOM 1537 O O . SER A 1 205 ? 6.272 35.879 10.863 1.00 81.06 205 SER A O 1
ATOM 1539 N N . LEU A 1 206 ? 4.509 36.069 9.483 1.00 79.62 206 LEU A N 1
ATOM 1540 C CA . LEU A 1 206 ? 3.591 35.290 10.315 1.00 79.62 206 LEU A CA 1
ATOM 1541 C C . LEU A 1 206 ? 3.982 33.807 10.336 1.00 79.62 206 LEU A C 1
ATOM 1543 O O . LEU A 1 206 ? 4.059 33.191 11.396 1.00 79.62 206 LEU A O 1
ATOM 1547 N N . VAL A 1 207 ? 4.323 33.263 9.173 1.00 81.81 207 VAL A N 1
ATOM 1548 C CA . VAL A 1 207 ? 4.719 31.865 8.998 1.00 81.81 207 VAL A CA 1
ATOM 1549 C C . VAL A 1 207 ? 6.104 31.598 9.600 1.00 81.81 207 VAL A C 1
ATOM 1551 O O . VAL A 1 207 ? 6.292 30.613 10.310 1.00 81.81 207 VAL A O 1
ATOM 1554 N N . SER A 1 208 ? 7.055 32.524 9.440 1.00 81.38 208 SER A N 1
ATOM 1555 C CA . SER A 1 208 ? 8.397 32.395 10.038 1.00 81.38 208 SER A CA 1
ATOM 1556 C C . SER A 1 208 ? 8.389 32.467 11.570 1.00 81.38 208 SER A C 1
ATOM 1558 O O . SER A 1 208 ? 9.360 32.055 12.201 1.00 81.38 208 SER A O 1
ATOM 1560 N N . SER A 1 209 ? 7.312 32.984 12.177 1.00 79.69 209 SER A N 1
ATOM 1561 C CA . SER A 1 209 ? 7.154 33.036 13.637 1.00 79.69 209 SER A CA 1
ATOM 1562 C C . SER A 1 209 ? 6.710 31.704 14.251 1.00 79.69 209 SER A C 1
ATOM 1564 O O . SER A 1 209 ? 6.892 31.492 15.450 1.00 79.69 209 SER A O 1
ATOM 1566 N N . THR A 1 210 ? 6.172 30.786 13.440 1.00 82.25 210 THR A N 1
ATOM 1567 C CA . THR A 1 210 ? 5.834 29.438 13.906 1.00 82.25 210 THR A CA 1
ATOM 1568 C C . THR A 1 210 ? 7.093 28.568 13.934 1.00 82.25 210 THR A C 1
ATOM 1570 O O . THR A 1 210 ? 7.808 28.480 12.935 1.00 82.25 210 THR A O 1
ATOM 1573 N N . PRO A 1 211 ? 7.429 27.929 15.069 1.00 84.69 211 PRO A N 1
ATOM 1574 C CA . PRO A 1 211 ? 8.693 27.208 15.199 1.00 84.69 211 PRO A CA 1
ATOM 1575 C C . PRO A 1 211 ? 8.750 25.979 14.288 1.00 84.69 211 PRO A C 1
ATOM 1577 O O . PRO A 1 211 ? 9.828 25.621 13.814 1.00 84.69 211 PRO A O 1
ATOM 1580 N N . ARG A 1 212 ? 7.599 25.346 14.032 1.00 88.25 212 ARG A N 1
ATOM 1581 C CA . ARG A 1 212 ? 7.462 24.143 13.210 1.00 88.25 212 ARG A CA 1
ATOM 1582 C C . ARG A 1 212 ? 6.170 24.184 12.412 1.00 88.25 212 ARG A C 1
ATOM 1584 O O . ARG A 1 212 ? 5.149 24.630 12.928 1.00 88.25 212 ARG A O 1
ATOM 1591 N N . ILE A 1 213 ? 6.235 23.694 11.182 1.00 89.31 213 ILE A N 1
ATOM 1592 C CA . ILE A 1 213 ? 5.110 23.607 10.251 1.00 89.31 213 ILE A CA 1
ATOM 1593 C C . ILE A 1 213 ? 5.110 22.198 9.656 1.00 89.31 213 ILE A C 1
ATOM 1595 O O . ILE A 1 213 ? 6.147 21.725 9.189 1.00 89.31 213 ILE A O 1
ATOM 1599 N N . SER A 1 214 ? 3.970 21.508 9.702 1.00 90.75 214 SER A N 1
ATOM 1600 C CA . SER A 1 214 ? 3.789 20.221 9.020 1.00 90.75 214 SER A CA 1
ATOM 1601 C C . SER A 1 214 ? 3.530 20.434 7.525 1.00 90.75 214 SER A C 1
ATOM 1603 O O . SER A 1 214 ? 3.177 21.534 7.091 1.00 90.75 214 SER A O 1
ATOM 1605 N N . PHE A 1 215 ? 3.666 19.382 6.715 1.00 87.94 215 PHE A N 1
ATOM 1606 C CA . PHE A 1 215 ? 3.315 19.460 5.293 1.00 87.94 215 PHE A CA 1
ATOM 1607 C C . PHE A 1 215 ? 1.856 19.892 5.073 1.00 87.94 215 PHE A C 1
ATOM 1609 O O . PHE A 1 215 ? 1.578 20.671 4.168 1.00 87.94 215 PHE A O 1
ATOM 1616 N N . GLU A 1 216 ? 0.935 19.462 5.937 1.00 84.12 216 GLU A N 1
ATOM 1617 C CA . GLU A 1 216 ? -0.483 19.834 5.872 1.00 84.12 216 GLU A CA 1
ATOM 1618 C C . GLU A 1 216 ? -0.701 21.326 6.124 1.00 84.12 216 GLU A C 1
ATOM 1620 O O . GLU A 1 216 ? -1.392 21.991 5.355 1.00 84.12 216 GLU A O 1
ATOM 1625 N N . THR A 1 217 ? -0.068 21.886 7.162 1.00 85.62 217 THR A N 1
ATOM 1626 C CA . THR A 1 217 ? -0.143 23.328 7.432 1.00 85.62 217 THR A CA 1
ATOM 1627 C C . THR A 1 217 ? 0.479 24.125 6.286 1.00 85.62 217 THR A C 1
ATOM 1629 O O . THR A 1 217 ? -0.049 25.163 5.893 1.00 85.62 217 THR A O 1
ATOM 1632 N N . LEU A 1 218 ? 1.571 23.624 5.702 1.00 91.50 218 LEU A N 1
ATOM 1633 C CA . LEU A 1 218 ? 2.188 24.228 4.528 1.00 91.50 218 LEU A CA 1
ATOM 1634 C C . LEU A 1 218 ? 1.263 24.186 3.303 1.00 91.50 218 LEU A C 1
ATOM 1636 O O . LEU A 1 218 ? 1.155 25.187 2.600 1.00 91.50 218 LEU A O 1
ATOM 1640 N N . LEU A 1 219 ? 0.598 23.057 3.052 1.00 88.94 219 LEU A N 1
ATOM 1641 C CA . LEU A 1 219 ? -0.355 22.892 1.957 1.00 88.94 219 LEU A CA 1
ATOM 1642 C C . LEU A 1 219 ? -1.563 23.818 2.141 1.00 88.94 219 LEU A C 1
ATOM 1644 O O . LEU A 1 219 ? -1.972 24.482 1.194 1.00 88.94 219 LEU A O 1
ATOM 1648 N N . ALA A 1 220 ? -2.080 23.943 3.364 1.00 82.25 220 ALA A N 1
ATOM 1649 C CA . ALA A 1 220 ? -3.152 24.880 3.685 1.00 82.25 220 ALA A CA 1
ATOM 1650 C C . ALA A 1 220 ? -2.736 26.340 3.423 1.00 82.25 220 ALA A C 1
ATOM 1652 O O . ALA A 1 220 ? -3.477 27.084 2.780 1.00 82.25 220 ALA A O 1
ATOM 1653 N N . LEU A 1 221 ? -1.526 26.736 3.841 1.00 85.12 221 LEU A N 1
ATOM 1654 C CA . LEU A 1 221 ? -0.961 28.058 3.534 1.00 85.12 221 LEU A CA 1
ATOM 1655 C C . LEU A 1 221 ? -0.810 28.271 2.021 1.00 85.12 221 LEU A C 1
ATOM 1657 O O . LEU A 1 221 ? -1.140 29.335 1.505 1.00 85.12 221 LEU A O 1
ATOM 1661 N N . ALA A 1 222 ? -0.352 27.246 1.305 1.00 86.62 222 ALA A N 1
ATOM 1662 C CA . ALA A 1 222 ? -0.162 27.261 -0.140 1.00 86.62 222 ALA A CA 1
ATOM 1663 C C . ALA A 1 222 ? -1.489 27.406 -0.915 1.00 86.62 222 ALA A C 1
ATOM 1665 O O . ALA A 1 222 ? -1.507 27.988 -1.997 1.00 86.62 222 ALA A O 1
ATOM 1666 N N . MET A 1 223 ? -2.598 26.928 -0.339 1.00 86.25 223 MET A N 1
ATOM 1667 C CA . MET A 1 223 ? -3.962 27.084 -0.862 1.00 86.25 223 MET A CA 1
ATOM 1668 C C . MET A 1 223 ? -4.657 28.381 -0.402 1.00 86.25 223 MET A C 1
ATOM 1670 O O . MET A 1 223 ? -5.828 28.591 -0.715 1.00 86.25 223 MET A O 1
ATOM 1674 N N . GLY A 1 224 ? -3.959 29.266 0.320 1.00 79.88 224 GLY A N 1
ATOM 1675 C CA . GLY A 1 224 ? -4.488 30.564 0.750 1.00 79.88 224 GLY A CA 1
ATOM 1676 C C . GLY A 1 224 ? -5.324 30.530 2.033 1.00 79.88 224 GLY A C 1
ATOM 1677 O O . GLY A 1 224 ? -6.101 31.456 2.273 1.00 79.88 224 GLY A O 1
ATOM 1678 N N . ALA A 1 225 ? -5.189 29.493 2.869 1.00 75.31 225 ALA A N 1
ATOM 1679 C CA . ALA A 1 225 ? -5.843 29.471 4.175 1.00 75.31 225 ALA A CA 1
ATOM 1680 C C . ALA A 1 225 ? -5.277 30.590 5.078 1.00 75.31 225 ALA A C 1
ATOM 1682 O O . ALA A 1 225 ? -4.054 30.698 5.235 1.00 75.31 225 ALA A O 1
ATOM 1683 N N . PRO A 1 226 ? -6.129 31.435 5.693 1.00 63.62 226 PRO A N 1
ATOM 1684 C CA . PRO A 1 226 ? -5.666 32.518 6.545 1.00 63.62 226 PRO A CA 1
ATOM 1685 C C . PRO A 1 226 ? -4.985 31.944 7.789 1.00 63.62 226 PRO A C 1
ATOM 1687 O O . PRO A 1 226 ? -5.601 31.278 8.616 1.00 63.62 226 PRO A O 1
ATOM 1690 N N . ALA A 1 227 ? -3.713 32.284 7.982 1.00 55.59 227 ALA A N 1
ATOM 1691 C CA . ALA A 1 227 ? -2.896 31.793 9.092 1.00 55.59 227 ALA A CA 1
ATOM 1692 C C . ALA A 1 227 ? -3.399 32.187 10.507 1.00 55.59 227 ALA A C 1
ATOM 1694 O O . ALA A 1 227 ? -2.801 31.796 11.505 1.00 55.59 227 ALA A O 1
ATOM 1695 N N . ARG A 1 228 ? -4.491 32.963 10.609 1.00 48.03 228 ARG A N 1
ATOM 1696 C CA . ARG A 1 228 ? -5.144 33.353 11.871 1.00 48.03 228 ARG A CA 1
ATOM 1697 C C . ARG A 1 228 ? -6.185 32.349 12.380 1.00 48.03 228 ARG A C 1
ATOM 1699 O O . ARG A 1 228 ? -6.480 32.397 13.567 1.00 48.03 228 ARG A O 1
ATOM 1706 N N . ASP A 1 229 ? -6.676 31.441 11.536 1.00 46.66 229 ASP A N 1
ATOM 1707 C CA . ASP A 1 229 ? -7.704 30.451 11.912 1.00 46.66 229 ASP A CA 1
ATOM 1708 C C . ASP A 1 229 ? -7.110 29.117 12.407 1.00 46.66 229 ASP A C 1
ATOM 1710 O O . ASP A 1 229 ? -7.828 28.154 12.650 1.00 46.66 229 ASP A O 1
ATOM 1714 N N . LEU A 1 230 ? -5.792 29.061 12.621 1.00 52.19 230 LEU A N 1
ATOM 1715 C CA . LEU A 1 230 ? -5.065 27.885 13.123 1.00 52.19 230 LEU A CA 1
ATOM 1716 C C . LEU A 1 230 ? -5.144 27.723 14.661 1.00 52.19 230 LEU A C 1
ATOM 1718 O O . LEU A 1 230 ? -4.292 27.068 15.257 1.00 52.19 230 LEU A O 1
ATOM 1722 N N . GLY A 1 231 ? -6.116 28.359 15.326 1.00 40.53 231 GLY A N 1
ATOM 1723 C CA . GLY A 1 231 ? -6.195 28.438 16.786 1.00 40.53 231 GLY A CA 1
ATOM 1724 C C . GLY A 1 231 ? -7.538 27.998 17.374 1.00 40.53 231 GLY A C 1
ATOM 1725 O O . GLY A 1 231 ? -8.520 28.726 17.277 1.00 40.53 231 GLY A O 1
ATOM 1726 N N . ALA A 1 232 ? -7.509 26.870 18.093 1.00 42.97 232 ALA A N 1
ATOM 1727 C CA . ALA A 1 232 ? -8.463 26.434 19.121 1.00 42.97 232 ALA A CA 1
ATOM 1728 C C . ALA A 1 232 ? -9.912 26.141 18.673 1.00 42.97 232 ALA A C 1
ATOM 1730 O O . ALA A 1 232 ? -10.870 26.708 19.198 1.00 42.97 232 ALA A O 1
ATOM 1731 N N . SER A 1 233 ? -10.084 25.156 17.790 1.00 44.31 233 SER A N 1
ATOM 1732 C CA . SER A 1 233 ? -11.199 24.209 17.933 1.00 44.31 233 SER A CA 1
ATOM 1733 C C . SER A 1 233 ? -10.749 23.097 18.892 1.00 44.31 233 SER A C 1
ATOM 1735 O O . SER A 1 233 ? -9.553 22.927 19.110 1.00 44.31 233 SER A O 1
ATOM 1737 N N . SER A 1 234 ? -11.673 22.379 19.530 1.00 49.88 234 SER A N 1
ATOM 1738 C CA . SER A 1 234 ? -11.373 21.236 20.410 1.00 49.88 234 SER A CA 1
ATOM 1739 C C . SER A 1 234 ? -10.782 20.076 19.591 1.00 49.88 234 SER A C 1
ATOM 1741 O O . SER A 1 234 ? -11.457 19.088 19.309 1.00 49.88 234 SER A O 1
ATOM 1743 N N . ASP A 1 235 ? -9.523 20.235 19.193 1.00 59.56 235 ASP A N 1
ATOM 1744 C CA . ASP A 1 235 ? -8.749 19.374 18.308 1.00 59.56 235 ASP A CA 1
ATOM 1745 C C . ASP A 1 235 ? -8.095 18.243 19.107 1.00 59.56 235 ASP A C 1
ATOM 1747 O O . ASP A 1 235 ? -6.878 18.186 19.293 1.00 59.56 235 ASP A O 1
ATOM 1751 N N . GLN A 1 236 ? -8.915 17.338 19.642 1.00 75.69 236 GLN A N 1
ATOM 1752 C CA . GLN A 1 236 ? -8.380 16.108 20.216 1.00 75.69 236 GLN A CA 1
ATOM 1753 C C . GLN A 1 236 ? -7.904 15.206 19.078 1.00 75.69 236 GLN A C 1
ATOM 1755 O O . GLN A 1 236 ? -8.703 14.626 18.344 1.00 75.69 236 GLN A O 1
ATOM 1760 N N . VAL A 1 237 ? -6.584 15.098 18.930 1.00 85.31 237 VAL A N 1
ATOM 1761 C CA . VAL A 1 237 ? -5.974 14.046 18.114 1.00 85.31 237 VAL A CA 1
ATOM 1762 C C . VAL A 1 237 ? -6.247 12.714 18.792 1.00 85.31 237 VAL A C 1
ATOM 1764 O O . VAL A 1 237 ? -6.062 12.569 20.002 1.00 85.31 237 VAL A O 1
ATOM 1767 N N . LEU A 1 238 ? -6.691 11.742 18.008 1.00 89.50 238 LEU A N 1
ATOM 1768 C CA . LEU A 1 238 ? -6.969 10.407 18.504 1.00 89.50 238 LEU A CA 1
ATOM 1769 C C . LEU A 1 238 ? -5.758 9.532 18.301 1.00 89.50 238 LEU A C 1
ATOM 1771 O O . LEU A 1 238 ? -5.254 9.408 17.189 1.00 89.50 238 LEU A O 1
ATOM 1775 N N . ARG A 1 239 ? -5.320 8.892 19.374 1.00 92.44 239 ARG A N 1
ATOM 1776 C CA . ARG A 1 239 ? -4.364 7.807 19.292 1.00 92.44 239 ARG A CA 1
ATOM 1777 C C . ARG A 1 239 ? -5.132 6.504 19.216 1.00 92.44 239 ARG A C 1
ATOM 1779 O O . ARG A 1 239 ? -5.851 6.137 20.140 1.00 92.44 239 ARG A O 1
ATOM 1786 N N . VAL A 1 240 ? -4.993 5.819 18.097 1.00 92.50 240 VAL A N 1
ATOM 1787 C CA . VAL A 1 240 ? -5.599 4.519 17.865 1.00 92.50 240 VAL A CA 1
ATOM 1788 C C . VAL A 1 240 ? -4.495 3.477 17.922 1.00 92.50 240 VAL A C 1
ATOM 1790 O O . VAL A 1 240 ? -3.555 3.505 17.131 1.00 92.50 240 VAL A O 1
ATOM 1793 N N . HIS A 1 241 ? -4.620 2.560 18.870 1.00 94.19 241 HIS A N 1
ATOM 1794 C CA . HIS A 1 241 ? -3.755 1.401 19.003 1.00 94.19 241 HIS A CA 1
ATOM 1795 C C . HIS A 1 241 ? -4.496 0.158 18.529 1.00 94.19 241 HIS A C 1
ATOM 1797 O O . HIS A 1 241 ? -5.600 -0.133 18.992 1.00 94.19 241 HIS A O 1
ATOM 1803 N N . ILE A 1 242 ? -3.889 -0.601 17.628 1.00 93.94 242 ILE A N 1
ATOM 1804 C CA . ILE A 1 242 ? -4.365 -1.933 17.259 1.00 93.94 242 ILE A CA 1
ATOM 1805 C C . ILE A 1 242 ? -3.541 -2.917 18.071 1.00 93.94 242 ILE A C 1
ATOM 1807 O O . ILE A 1 242 ? -2.339 -2.988 17.858 1.00 93.94 242 ILE A O 1
ATOM 1811 N N . THR A 1 243 ? -4.187 -3.626 18.998 1.00 92.62 243 THR A N 1
ATOM 1812 C CA . THR A 1 243 ? -3.525 -4.456 20.027 1.00 92.62 243 THR A CA 1
ATOM 1813 C C . THR A 1 243 ? -3.512 -5.946 19.698 1.00 92.62 243 THR A C 1
ATOM 1815 O O . THR A 1 243 ? -2.708 -6.713 20.229 1.00 92.62 243 THR A O 1
ATOM 1818 N N . ALA A 1 244 ? -4.440 -6.390 18.851 1.00 92.19 244 ALA A N 1
ATOM 1819 C CA . ALA A 1 244 ? -4.534 -7.784 18.452 1.00 92.19 244 ALA A CA 1
ATOM 1820 C C . ALA A 1 244 ? -5.222 -7.937 17.096 1.00 92.19 244 ALA A C 1
ATOM 1822 O O . ALA A 1 244 ? -6.145 -7.194 16.750 1.00 92.19 244 ALA A O 1
ATOM 1823 N N . LEU A 1 245 ? -4.804 -8.969 16.364 1.00 93.56 245 LEU A N 1
ATOM 1824 C CA . LEU A 1 245 ? -5.441 -9.444 15.142 1.00 93.56 245 LEU A CA 1
ATOM 1825 C C . LEU A 1 245 ? -5.788 -10.928 15.309 1.00 93.56 245 LEU A C 1
ATOM 1827 O O . LEU A 1 245 ? -4.919 -11.767 15.527 1.00 93.56 245 LEU A O 1
ATOM 1831 N N . LYS A 1 246 ? -7.068 -11.274 15.181 1.00 94.56 246 LYS A N 1
ATOM 1832 C CA . LYS A 1 246 ? -7.553 -12.654 15.236 1.00 94.56 246 LYS A CA 1
ATOM 1833 C C . LYS A 1 246 ? -8.067 -13.077 13.868 1.00 94.56 246 LYS A C 1
ATOM 1835 O O . LYS A 1 246 ? -9.074 -12.563 13.397 1.00 94.56 246 LYS A O 1
ATOM 1840 N N . LEU A 1 247 ? -7.392 -14.034 13.240 1.00 93.50 247 LEU A N 1
ATOM 1841 C CA . LEU A 1 247 ? -7.807 -14.587 11.950 1.00 93.50 247 LEU A CA 1
ATOM 1842 C C . LEU A 1 247 ? -8.890 -15.655 12.136 1.00 93.50 247 LEU A C 1
ATOM 1844 O O . LEU A 1 247 ? -8.884 -16.403 13.117 1.00 93.50 247 LEU A O 1
ATOM 1848 N N . ALA A 1 248 ? -9.805 -15.752 11.174 1.00 93.69 248 ALA A N 1
ATOM 1849 C CA . ALA A 1 248 ? -10.761 -16.847 11.115 1.00 93.69 248 ALA A CA 1
ATOM 1850 C C . ALA A 1 248 ? -10.025 -18.187 10.893 1.00 93.69 248 ALA A C 1
ATOM 1852 O O . ALA A 1 248 ? -9.077 -18.233 10.103 1.00 93.69 248 ALA A O 1
ATOM 1853 N N . PRO A 1 249 ? -10.476 -19.300 11.510 1.00 92.12 249 PRO A N 1
ATOM 1854 C CA . PRO A 1 249 ? -9.815 -20.606 11.392 1.00 92.12 249 PRO A CA 1
ATOM 1855 C C . PRO A 1 249 ? -9.576 -21.054 9.943 1.00 92.12 249 PRO A C 1
ATOM 1857 O O . PRO A 1 249 ? -8.492 -21.521 9.611 1.00 92.12 249 PRO A O 1
ATOM 1860 N N . ARG A 1 250 ? -10.542 -20.794 9.053 1.00 91.62 250 ARG A N 1
ATOM 1861 C CA . ARG A 1 250 ? -10.455 -21.108 7.616 1.00 91.62 250 ARG A CA 1
ATOM 1862 C C . ARG A 1 250 ? -9.246 -20.483 6.907 1.00 91.62 250 ARG A C 1
ATOM 1864 O O . ARG A 1 250 ? -8.724 -21.065 5.965 1.00 91.62 250 ARG A O 1
ATOM 1871 N N . LEU A 1 251 ? -8.787 -19.314 7.358 1.00 89.12 251 LEU A N 1
ATOM 1872 C CA . LEU A 1 251 ? -7.610 -18.651 6.789 1.00 89.12 251 LEU A CA 1
ATOM 1873 C C . LEU A 1 251 ? -6.309 -19.221 7.351 1.00 89.12 251 LEU A C 1
ATOM 1875 O O . LEU A 1 251 ? -5.314 -19.291 6.639 1.00 89.12 251 LEU A O 1
ATOM 1879 N N . LEU A 1 252 ? -6.312 -19.678 8.605 1.00 87.06 252 LEU A N 1
ATOM 1880 C CA . LEU A 1 252 ? -5.156 -20.349 9.204 1.00 87.06 252 LEU A CA 1
ATOM 1881 C C . LEU A 1 252 ? -4.874 -21.697 8.527 1.00 87.06 252 LEU A C 1
ATOM 1883 O O . LEU A 1 252 ? -3.714 -22.077 8.361 1.00 87.06 252 LEU A O 1
ATOM 1887 N N . GLU A 1 253 ? -5.927 -22.394 8.098 1.00 86.69 253 GLU A N 1
ATOM 1888 C CA . GLU A 1 253 ? -5.833 -23.657 7.357 1.00 86.69 253 GLU A CA 1
ATOM 1889 C C . GLU A 1 253 ? -5.327 -23.472 5.918 1.00 86.69 253 GLU A C 1
ATOM 1891 O O . GLU A 1 253 ? -4.722 -24.387 5.348 1.00 86.69 253 GLU A O 1
ATOM 1896 N N . ALA A 1 254 ? -5.500 -22.279 5.338 1.00 82.56 254 ALA A N 1
ATOM 1897 C CA . ALA A 1 254 ? -4.948 -21.952 4.033 1.00 82.56 254 ALA A CA 1
ATOM 1898 C C . ALA A 1 254 ? -3.409 -21.957 4.108 1.00 82.56 254 ALA A C 1
ATOM 1900 O O . ALA A 1 254 ? -2.753 -21.066 4.665 1.00 82.56 254 ALA A O 1
ATOM 1901 N N . ARG A 1 255 ? -2.795 -22.998 3.531 1.00 66.81 255 ARG A N 1
ATOM 1902 C CA . ARG A 1 255 ? -1.340 -23.226 3.593 1.00 66.81 255 ARG A CA 1
ATOM 1903 C C . ARG A 1 255 ? -0.508 -22.082 2.998 1.00 66.81 255 ARG A C 1
ATOM 1905 O O . ARG A 1 255 ? 0.654 -21.968 3.362 1.00 66.81 255 ARG A O 1
ATOM 1912 N N . GLN A 1 256 ? -1.104 -21.174 2.227 1.00 76.50 256 GLN A N 1
ATOM 1913 C CA . GLN A 1 256 ? -0.402 -20.192 1.391 1.00 76.50 256 GLN A CA 1
ATOM 1914 C C . GLN A 1 256 ? -0.153 -18.794 1.996 1.00 76.50 256 GLN A C 1
ATOM 1916 O O . GLN A 1 256 ? 0.458 -17.977 1.327 1.00 76.50 256 GLN A O 1
ATOM 1921 N N . LEU A 1 257 ? -0.572 -18.475 3.230 1.00 80.94 257 LEU A N 1
ATOM 1922 C CA . LEU A 1 257 ? -0.319 -17.126 3.790 1.00 80.94 257 LEU A CA 1
ATOM 1923 C C . LEU A 1 257 ? 1.152 -16.931 4.242 1.00 80.94 257 LEU A C 1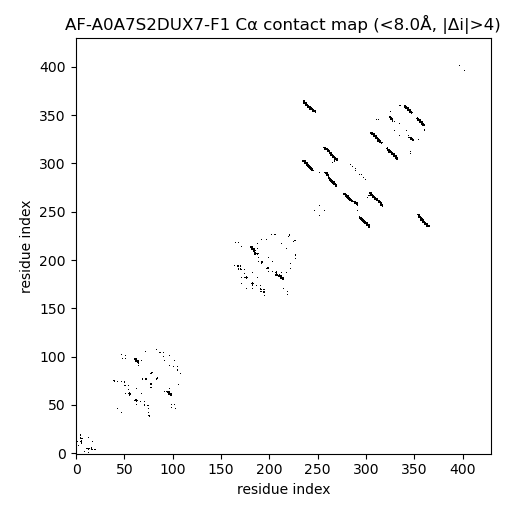
ATOM 1925 O O . LEU A 1 257 ? 1.457 -17.054 5.426 1.00 80.94 257 LEU A O 1
ATOM 1929 N N . GLU A 1 258 ? 2.089 -16.670 3.333 1.00 81.94 258 GLU A N 1
ATOM 1930 C CA . GLU A 1 258 ? 3.510 -16.491 3.700 1.00 81.94 258 GLU A CA 1
ATOM 1931 C C . GLU A 1 258 ? 3.759 -15.212 4.516 1.00 81.94 258 GLU A C 1
ATOM 1933 O O . GLU A 1 258 ? 4.560 -15.217 5.457 1.00 81.94 258 GLU A O 1
ATOM 1938 N N . GLY A 1 259 ? 2.991 -14.159 4.230 1.00 87.50 259 GLY A N 1
ATOM 1939 C CA . GLY A 1 259 ? 3.038 -12.886 4.936 1.00 87.50 259 GLY A CA 1
ATOM 1940 C C . GLY A 1 259 ? 1.673 -12.209 4.987 1.00 87.50 259 GLY A C 1
ATOM 1941 O O . GLY A 1 259 ? 0.877 -12.297 4.050 1.00 87.50 259 GLY A O 1
ATOM 1942 N N . LEU A 1 260 ? 1.405 -11.524 6.096 1.00 90.06 260 LEU A N 1
ATOM 1943 C CA . LEU A 1 260 ? 0.235 -10.667 6.274 1.00 90.06 260 LEU A CA 1
ATOM 1944 C C . LEU A 1 260 ? 0.683 -9.230 6.513 1.00 90.06 260 LEU A C 1
ATOM 1946 O O . LEU A 1 260 ? 1.697 -8.989 7.158 1.00 90.06 260 LEU A O 1
ATOM 1950 N N . CYS A 1 261 ? -0.068 -8.262 6.012 1.00 91.62 261 CYS A N 1
ATOM 1951 C CA . CYS A 1 261 ? 0.226 -6.851 6.208 1.00 91.62 261 CYS A CA 1
ATOM 1952 C C . CYS A 1 261 ? -1.077 -6.087 6.410 1.00 91.62 261 CYS A C 1
ATOM 1954 O O . CYS A 1 261 ? -2.015 -6.246 5.639 1.00 91.62 261 CYS A O 1
ATOM 1956 N N . VAL A 1 262 ? -1.137 -5.263 7.447 1.00 91.62 262 VAL A N 1
ATOM 1957 C CA . VAL A 1 262 ? -2.277 -4.390 7.714 1.00 91.62 262 VAL A CA 1
ATOM 1958 C C . VAL A 1 262 ? -1.975 -3.024 7.130 1.00 91.62 262 VAL A C 1
ATOM 1960 O O . VAL A 1 262 ? -0.928 -2.440 7.414 1.00 91.62 262 VAL A O 1
ATOM 1963 N N . VAL A 1 263 ? -2.890 -2.517 6.315 1.00 92.19 263 VAL A N 1
ATOM 1964 C CA . VAL A 1 263 ? -2.838 -1.169 5.763 1.00 92.19 263 VAL A CA 1
ATOM 1965 C C . VAL A 1 263 ? -4.031 -0.391 6.299 1.00 92.19 263 VAL A C 1
ATOM 1967 O O . VAL A 1 263 ? -5.176 -0.792 6.124 1.00 92.19 263 VAL A O 1
ATOM 1970 N N . LEU A 1 264 ? -3.755 0.722 6.967 1.00 92.44 264 LEU A N 1
ATOM 1971 C CA . LEU A 1 264 ? -4.767 1.660 7.437 1.00 92.44 264 LEU A CA 1
ATOM 1972 C C . LEU A 1 264 ? -4.798 2.839 6.478 1.00 92.44 264 LEU A C 1
ATOM 1974 O O . LEU A 1 264 ? -3.764 3.474 6.264 1.00 92.44 264 LEU A O 1
ATOM 1978 N N . ARG A 1 265 ? -5.970 3.126 5.919 1.00 90.81 265 ARG A N 1
ATOM 1979 C CA . ARG A 1 265 ? -6.223 4.263 5.039 1.00 90.81 265 ARG A CA 1
ATOM 1980 C C . ARG A 1 265 ? -7.315 5.130 5.642 1.00 90.81 265 ARG A C 1
ATOM 1982 O O . ARG A 1 265 ? -8.436 4.674 5.799 1.00 90.81 265 ARG A O 1
ATOM 1989 N N . GLY A 1 266 ? -6.995 6.358 6.017 1.00 86.12 266 GLY A N 1
ATOM 1990 C CA . GLY A 1 266 ? -7.973 7.303 6.549 1.00 86.12 266 GLY A CA 1
ATOM 1991 C C . GLY A 1 266 ? -8.304 8.375 5.525 1.00 86.12 266 GLY A C 1
ATOM 1992 O O . GLY A 1 266 ? -7.387 8.977 4.971 1.00 86.12 266 GLY A O 1
ATOM 1993 N N . GLU A 1 267 ? -9.590 8.649 5.330 1.00 83.44 267 GLU A N 1
ATOM 1994 C CA . GLU A 1 267 ? -10.057 9.900 4.737 1.00 83.44 267 GLU A CA 1
ATOM 1995 C C . GLU A 1 267 ? -10.715 10.723 5.838 1.00 83.44 267 GLU A C 1
ATOM 1997 O O . GLU A 1 267 ? -11.861 10.480 6.224 1.00 83.44 267 GLU A O 1
ATOM 2002 N N . VAL A 1 268 ? -9.973 11.687 6.385 1.00 78.88 268 VAL A N 1
ATOM 2003 C CA . VAL A 1 268 ? -10.519 12.595 7.395 1.00 78.88 268 VAL A CA 1
ATOM 2004 C C . VAL A 1 268 ? -10.971 13.868 6.700 1.00 78.88 268 VAL A C 1
ATOM 2006 O O . VAL A 1 268 ? -10.160 14.590 6.114 1.00 78.88 268 VAL A O 1
ATOM 2009 N N . GLN A 1 269 ? -12.273 14.144 6.757 1.00 78.81 269 GLN A N 1
ATOM 2010 C CA . GLN A 1 269 ? -12.802 15.450 6.404 1.00 78.81 269 GLN A CA 1
ATOM 2011 C C . GLN A 1 269 ? -12.603 16.377 7.608 1.00 78.81 269 GLN A C 1
ATOM 2013 O O . GLN A 1 269 ? -13.138 16.105 8.695 1.00 78.81 269 GLN A O 1
ATOM 2018 N N . PRO A 1 270 ? -11.832 17.467 7.451 1.00 68.69 270 PRO A N 1
ATOM 2019 C CA . PRO A 1 270 ? -11.697 18.450 8.509 1.00 68.69 270 PRO A CA 1
ATOM 2020 C C . PRO A 1 270 ? -13.082 19.009 8.837 1.00 68.69 270 PRO A C 1
ATOM 2022 O O . PRO A 1 270 ? -13.900 19.249 7.950 1.00 68.69 270 PRO A O 1
ATOM 2025 N N . ASN A 1 271 ? -13.358 19.224 10.122 1.00 63.09 271 ASN A N 1
ATOM 2026 C CA . ASN A 1 271 ? -14.659 19.694 10.609 1.00 63.09 271 ASN A CA 1
ATOM 2027 C C . ASN A 1 271 ? -14.897 21.194 10.320 1.00 63.09 271 ASN A C 1
ATOM 2029 O O . ASN A 1 271 ? -15.517 21.909 11.108 1.00 63.09 271 ASN A O 1
ATOM 2033 N N . THR A 1 272 ? -14.342 21.707 9.223 1.00 62.69 272 THR A N 1
ATOM 2034 C CA . THR A 1 272 ? -14.446 23.104 8.832 1.00 62.69 272 THR A CA 1
ATOM 2035 C C . THR A 1 272 ? -15.687 23.275 7.962 1.00 62.69 272 THR A C 1
ATOM 2037 O O . THR A 1 272 ? -15.869 22.600 6.956 1.00 62.69 272 THR A O 1
ATOM 2040 N N . ASN A 1 273 ? -16.552 24.230 8.313 1.00 59.88 273 ASN A N 1
ATOM 2041 C CA . ASN A 1 273 ? -17.700 24.643 7.488 1.00 59.88 273 ASN A CA 1
ATOM 2042 C C . ASN A 1 273 ? -17.273 25.342 6.172 1.00 59.88 273 ASN A C 1
ATOM 2044 O O . ASN A 1 273 ? -18.034 26.123 5.602 1.00 59.88 273 ASN A O 1
ATOM 2048 N N . LEU A 1 274 ? -16.035 25.129 5.718 1.00 52.94 274 LEU A N 1
ATOM 2049 C CA . LEU A 1 274 ? -15.470 25.734 4.524 1.00 52.94 274 LEU A CA 1
ATOM 2050 C C . LEU A 1 274 ? -15.803 24.855 3.315 1.00 52.94 274 LEU A C 1
ATOM 2052 O O . LEU A 1 274 ? -15.710 23.634 3.346 1.00 52.94 274 LEU A O 1
ATOM 2056 N N . SER A 1 275 ? -16.232 25.509 2.243 1.00 47.53 275 SER A N 1
ATOM 2057 C CA . SER A 1 275 ? -16.958 24.955 1.095 1.00 47.53 275 SER A CA 1
ATOM 2058 C C . SER A 1 275 ? -16.147 24.067 0.133 1.00 47.53 275 SER A C 1
ATOM 2060 O O . SER A 1 275 ? -16.538 23.919 -1.023 1.00 47.53 275 SER A O 1
ATOM 2062 N N . ALA A 1 276 ? -15.044 23.462 0.578 1.00 54.22 276 ALA A N 1
ATOM 2063 C CA . ALA A 1 276 ? -14.288 22.486 -0.204 1.00 54.22 276 ALA A CA 1
ATOM 2064 C C . ALA A 1 276 ? -13.819 21.330 0.701 1.00 54.22 276 ALA A C 1
ATOM 2066 O O . ALA A 1 276 ? -13.016 21.566 1.606 1.00 54.22 276 ALA A O 1
ATOM 2067 N N . PRO A 1 277 ? -14.292 20.088 0.483 1.00 52.44 277 PRO A N 1
ATOM 2068 C CA . PRO A 1 277 ? -13.836 18.930 1.242 1.00 52.44 277 PRO A CA 1
ATOM 2069 C C . PRO A 1 277 ? -12.429 18.540 0.774 1.00 52.44 277 PRO A C 1
ATOM 2071 O O . PRO A 1 277 ? -12.267 17.721 -0.125 1.00 52.44 277 PRO A O 1
ATOM 2074 N N . SER A 1 278 ? -11.390 19.137 1.358 1.00 59.59 278 SER A N 1
ATOM 2075 C CA . SER A 1 278 ? -10.030 18.615 1.220 1.00 59.59 278 SER A CA 1
ATOM 2076 C C . SER A 1 278 ? -9.850 17.481 2.231 1.00 59.59 278 SER A C 1
ATOM 2078 O O . SER A 1 278 ? -9.532 17.729 3.395 1.00 59.59 278 SER A O 1
ATOM 2080 N N . SER A 1 279 ? -10.117 16.242 1.818 1.00 70.81 279 SER A N 1
ATOM 2081 C CA . SER A 1 279 ? -9.785 15.055 2.610 1.00 70.81 279 SER A CA 1
ATOM 2082 C C . SER A 1 279 ? -8.268 14.895 2.668 1.00 70.81 279 SER A C 1
ATOM 2084 O O . SER A 1 279 ? -7.609 14.902 1.627 1.00 70.81 279 SER A O 1
ATOM 2086 N N . VAL A 1 280 ? -7.706 14.734 3.865 1.00 69.44 280 VAL A N 1
ATOM 2087 C CA . VAL A 1 280 ? -6.283 14.403 4.016 1.00 69.44 280 VAL A CA 1
ATOM 2088 C C . VAL A 1 280 ? -6.146 12.878 4.032 1.00 69.44 280 VAL A C 1
ATOM 2090 O O . VAL A 1 280 ? -6.703 12.247 4.936 1.00 69.44 280 VAL A O 1
ATOM 2093 N N . PRO A 1 281 ? -5.449 12.266 3.053 1.00 78.38 281 PRO A N 1
ATOM 2094 C CA . PRO A 1 281 ? -5.246 10.827 3.039 1.00 78.38 281 PRO A CA 1
ATOM 2095 C C . PRO A 1 281 ? -4.176 10.436 4.062 1.00 78.38 281 PRO A C 1
ATOM 2097 O O . PRO A 1 281 ? -3.037 10.899 4.005 1.00 78.38 281 PRO A O 1
ATOM 2100 N N . ILE A 1 282 ? -4.522 9.535 4.975 1.00 81.75 282 ILE A N 1
ATOM 2101 C CA . ILE A 1 282 ? -3.584 8.917 5.920 1.00 81.75 282 ILE A CA 1
ATOM 2102 C C . ILE A 1 282 ? -3.331 7.500 5.431 1.00 81.75 282 ILE A C 1
ATOM 2104 O O . ILE A 1 282 ? -4.290 6.777 5.203 1.00 81.75 282 ILE A O 1
ATOM 2108 N N . SER A 1 283 ? -2.074 7.081 5.273 1.00 86.19 283 SER A N 1
ATOM 2109 C CA . SER A 1 283 ? -1.738 5.700 4.908 1.00 86.19 283 SER A CA 1
ATOM 2110 C C . SER A 1 283 ? -0.654 5.158 5.829 1.00 86.19 283 SER A C 1
ATOM 2112 O O . SER A 1 283 ? 0.480 5.631 5.800 1.00 86.19 283 SER A O 1
ATOM 2114 N N . LEU A 1 284 ? -0.981 4.134 6.614 1.00 86.81 284 LEU A N 1
ATOM 2115 C CA . LEU A 1 284 ? -0.044 3.443 7.501 1.00 86.81 284 LEU A CA 1
ATOM 2116 C C . LEU A 1 284 ? 0.015 1.967 7.150 1.00 86.81 284 LEU A C 1
ATOM 2118 O O . LEU A 1 284 ? -0.994 1.363 6.799 1.00 86.81 284 LEU A O 1
ATOM 2122 N N . ARG A 1 285 ? 1.210 1.388 7.240 1.00 87.25 285 ARG A N 1
ATOM 2123 C CA . ARG A 1 285 ? 1.466 0.004 6.853 1.00 87.25 285 ARG A CA 1
ATOM 2124 C C . ARG A 1 285 ? 2.192 -0.722 7.975 1.00 87.25 285 ARG A C 1
ATOM 2126 O O . ARG A 1 285 ? 3.225 -0.249 8.442 1.00 87.25 285 ARG A O 1
ATOM 2133 N N . SER A 1 286 ? 1.664 -1.869 8.386 1.00 87.00 286 SER A N 1
ATOM 2134 C CA . SER A 1 286 ? 2.311 -2.724 9.376 1.00 87.00 286 SER A CA 1
ATOM 2135 C C . SER A 1 286 ? 3.547 -3.416 8.798 1.00 87.00 286 SER A C 1
ATOM 2137 O O . SER A 1 286 ? 3.606 -3.662 7.586 1.00 87.00 286 SER A O 1
ATOM 2139 N N . PRO A 1 287 ? 4.494 -3.841 9.653 1.00 84.06 287 PRO A N 1
ATOM 2140 C CA . PRO A 1 287 ? 5.459 -4.872 9.292 1.00 84.06 287 PRO A CA 1
ATOM 2141 C C . PRO A 1 287 ? 4.752 -6.139 8.794 1.00 84.06 287 PRO A C 1
ATOM 2143 O O . PRO A 1 287 ? 3.579 -6.370 9.107 1.00 84.06 287 PRO A O 1
ATOM 2146 N N . VAL A 1 288 ? 5.474 -6.967 8.036 1.00 84.75 288 VAL A N 1
ATOM 2147 C CA . VAL A 1 288 ? 4.968 -8.274 7.601 1.00 84.75 288 VAL A CA 1
ATOM 2148 C C . VAL A 1 288 ? 4.811 -9.176 8.824 1.00 84.75 288 VAL A C 1
ATOM 2150 O O . VAL A 1 288 ? 5.774 -9.449 9.536 1.00 84.75 288 VAL A O 1
ATOM 2153 N N . LEU A 1 289 ? 3.584 -9.615 9.076 1.00 82.12 289 LEU A N 1
ATOM 2154 C CA . LEU A 1 289 ? 3.221 -10.489 10.180 1.00 82.12 289 LEU A CA 1
ATOM 2155 C C . LEU A 1 289 ? 3.323 -11.944 9.726 1.00 82.12 289 LEU A C 1
ATOM 2157 O O . LEU A 1 289 ? 2.797 -12.322 8.676 1.00 82.12 289 LEU A O 1
ATOM 2161 N N . HIS A 1 290 ? 3.956 -12.775 10.551 1.00 79.56 290 HIS A N 1
ATOM 2162 C CA . HIS A 1 290 ? 3.991 -14.219 10.348 1.00 79.56 290 HIS A CA 1
ATOM 2163 C C . HIS A 1 290 ? 2.783 -14.899 11.003 1.00 79.56 290 HIS A C 1
ATOM 2165 O O . HIS A 1 290 ? 2.319 -14.486 12.067 1.00 79.56 290 HIS A O 1
ATOM 2171 N N . LYS A 1 291 ? 2.313 -16.004 10.402 1.00 70.94 291 LYS A N 1
ATOM 2172 C CA . LYS A 1 291 ? 1.105 -16.741 10.831 1.00 70.94 291 LYS A CA 1
ATOM 2173 C C . LYS A 1 291 ? 1.063 -17.112 12.322 1.00 70.94 291 LYS A C 1
ATOM 2175 O O . LYS A 1 291 ? -0.021 -17.315 12.858 1.00 70.94 291 LYS A O 1
ATOM 2180 N N . GLN A 1 292 ? 2.219 -17.279 12.968 1.00 68.69 292 GLN A N 1
ATOM 2181 C CA . GLN A 1 292 ? 2.322 -17.895 14.296 1.00 68.69 292 GLN A CA 1
ATOM 2182 C C . GLN A 1 292 ? 2.135 -16.929 15.473 1.00 68.69 292 GLN A C 1
ATOM 2184 O O . GLN A 1 292 ? 1.927 -17.398 16.589 1.00 68.69 292 GLN A O 1
ATOM 2189 N N . ALA A 1 293 ? 2.174 -15.611 15.261 1.00 58.12 293 ALA A N 1
ATOM 2190 C CA . ALA A 1 293 ? 2.036 -14.651 16.354 1.00 58.12 293 ALA A CA 1
ATOM 2191 C C . ALA A 1 293 ? 1.448 -13.322 15.859 1.00 58.12 293 ALA A C 1
ATOM 2193 O O . ALA A 1 293 ? 2.197 -12.382 15.602 1.00 58.12 293 ALA A O 1
ATOM 2194 N N . PRO A 1 294 ? 0.115 -13.194 15.736 1.00 64.62 294 PRO A N 1
ATOM 2195 C CA . PRO A 1 294 ? -0.508 -11.937 15.349 1.00 64.62 294 PRO A CA 1
ATOM 2196 C C . PRO A 1 294 ? -0.651 -11.017 16.574 1.00 64.62 294 PRO A C 1
ATOM 2198 O O . PRO A 1 294 ? -1.716 -10.446 16.814 1.00 64.62 294 PRO A O 1
ATOM 2201 N N . GLN A 1 295 ? 0.408 -10.900 17.384 1.00 77.75 295 GLN A N 1
ATOM 2202 C CA . GLN A 1 295 ? 0.538 -9.732 18.242 1.00 77.75 295 GLN A CA 1
ATOM 2203 C C . GLN A 1 295 ? 0.889 -8.580 17.317 1.00 77.75 295 GLN A C 1
ATOM 2205 O O . GLN A 1 295 ? 1.976 -8.505 16.748 1.00 77.75 295 GLN A O 1
ATOM 2210 N N . LEU A 1 296 ? -0.122 -7.760 17.088 1.00 85.25 296 LEU A N 1
ATOM 2211 C CA . LEU A 1 296 ? -0.033 -6.560 16.299 1.00 85.25 296 LEU A CA 1
ATOM 2212 C C . LEU A 1 296 ? -0.034 -5.419 17.298 1.00 85.25 296 LEU A C 1
ATOM 2214 O O . LEU A 1 296 ? -0.957 -5.345 18.100 1.00 85.25 296 LEU A O 1
ATOM 2218 N N . ASP A 1 297 ? 0.998 -4.590 17.258 1.00 87.31 297 ASP A N 1
ATOM 2219 C CA . ASP A 1 297 ? 1.031 -3.328 17.985 1.00 87.31 297 ASP A CA 1
ATOM 2220 C C . ASP A 1 297 ? 1.285 -2.231 16.956 1.00 87.31 297 ASP A C 1
ATOM 2222 O O . ASP A 1 297 ? 2.398 -2.061 16.449 1.00 87.31 297 ASP A O 1
ATOM 2226 N N . LEU A 1 298 ? 0.201 -1.584 16.536 1.00 88.81 298 LEU A N 1
ATOM 2227 C CA . LEU A 1 298 ? 0.248 -0.454 15.615 1.00 88.81 298 LEU A CA 1
ATOM 2228 C C . LEU A 1 298 ? -0.373 0.747 16.297 1.00 88.81 298 LEU A C 1
ATOM 2230 O O . LEU A 1 298 ? -1.539 0.701 16.677 1.00 88.81 298 LEU A O 1
ATOM 2234 N N . GLU A 1 299 ? 0.391 1.827 16.382 1.00 90.19 299 GLU A N 1
ATOM 2235 C CA . GLU A 1 299 ? -0.091 3.126 16.833 1.00 90.19 299 GLU A CA 1
ATOM 2236 C C . GLU A 1 299 ? -0.301 4.030 15.616 1.00 90.19 299 GLU A C 1
ATOM 2238 O O . GLU A 1 299 ? 0.594 4.194 14.782 1.00 90.19 299 GLU A O 1
ATOM 2243 N N . CYS A 1 300 ? -1.481 4.638 15.515 1.00 89.88 300 CYS A N 1
ATOM 2244 C CA . CYS A 1 300 ? -1.737 5.714 14.574 1.00 89.88 300 CYS A CA 1
ATOM 2245 C C . CYS A 1 300 ? -2.365 6.927 15.254 1.00 89.88 300 CYS A C 1
ATOM 2247 O O . CYS A 1 300 ? -3.179 6.804 16.168 1.00 89.88 300 CYS A O 1
ATOM 2249 N N . LEU A 1 301 ? -1.964 8.114 14.801 1.00 89.62 301 LEU A N 1
ATOM 2250 C CA . LEU A 1 301 ? -2.559 9.375 15.220 1.00 89.62 301 LEU A CA 1
ATOM 2251 C C . LEU A 1 301 ? -3.534 9.821 14.134 1.00 89.62 301 LEU A C 1
ATOM 2253 O O . LEU A 1 301 ? -3.126 10.070 13.001 1.00 89.62 301 LEU A O 1
ATOM 2257 N N . LEU A 1 302 ? -4.815 9.898 14.476 1.00 89.38 302 LEU A N 1
ATOM 2258 C CA . LEU A 1 302 ? -5.857 10.402 13.595 1.00 89.38 302 LEU A CA 1
ATOM 2259 C C . LEU A 1 302 ? -6.174 11.856 13.967 1.00 89.38 302 LEU A C 1
ATOM 2261 O O . LEU A 1 302 ? -6.413 12.146 15.146 1.00 89.38 302 LEU A O 1
ATOM 2265 N N . PRO A 1 303 ? -6.185 12.779 12.992 1.00 83.44 303 PRO A N 1
ATOM 2266 C CA . PRO A 1 303 ? -6.610 14.141 13.235 1.00 83.44 303 PRO A CA 1
ATOM 2267 C C . PRO A 1 303 ? -8.095 14.172 13.633 1.00 83.44 303 PRO A C 1
ATOM 2269 O O . PRO A 1 303 ? -8.873 13.303 13.225 1.00 83.44 303 PRO A O 1
ATOM 2272 N N . PRO A 1 304 ? -8.504 15.175 14.423 1.00 79.00 304 PRO A N 1
ATOM 2273 C CA . PRO A 1 304 ? -9.903 15.384 14.767 1.00 79.00 304 PRO A CA 1
ATOM 2274 C C . PRO A 1 304 ? -10.714 15.640 13.493 1.00 79.00 304 PRO A C 1
ATOM 2276 O O . PRO A 1 304 ? -10.392 16.515 12.690 1.00 79.00 304 PRO A O 1
ATOM 2279 N N . GLY A 1 305 ? -11.798 14.897 13.305 1.00 81.50 305 GLY A N 1
ATOM 2280 C CA . GLY A 1 305 ? -12.656 15.093 12.146 1.00 81.50 305 GLY A CA 1
ATOM 2281 C C . GLY A 1 305 ? -13.747 14.049 12.028 1.00 81.50 305 GLY A C 1
ATOM 2282 O O . GLY A 1 305 ? -13.877 13.147 12.856 1.00 81.50 305 GLY A O 1
ATOM 2283 N N . ARG A 1 306 ? -14.553 14.201 10.981 1.00 80.31 306 ARG A N 1
ATOM 2284 C CA . ARG A 1 306 ? -15.485 13.167 10.532 1.00 80.31 306 ARG A CA 1
ATOM 2285 C C . ARG A 1 306 ? -14.845 12.475 9.346 1.00 80.31 306 ARG A C 1
ATOM 2287 O O . ARG A 1 306 ? -14.261 13.137 8.495 1.00 80.31 306 ARG A O 1
ATOM 2294 N N . GLY A 1 307 ? -14.916 11.159 9.294 1.00 88.12 307 GLY A N 1
ATOM 2295 C CA . GLY A 1 307 ? -14.228 10.426 8.248 1.00 88.12 307 GLY A CA 1
ATOM 2296 C C . GLY A 1 307 ? -14.395 8.931 8.382 1.00 88.12 307 GLY A C 1
ATOM 2297 O O . GLY A 1 307 ? -14.900 8.435 9.391 1.00 88.12 307 GLY A O 1
ATOM 2298 N N . ALA A 1 308 ? -13.932 8.239 7.355 1.00 91.50 308 ALA A N 1
ATOM 2299 C CA . ALA A 1 308 ? -13.863 6.795 7.319 1.00 91.50 308 ALA A CA 1
ATOM 2300 C C . ALA A 1 308 ? -12.400 6.358 7.440 1.00 91.50 308 ALA A C 1
ATOM 2302 O O . ALA A 1 308 ? -11.508 6.882 6.767 1.00 91.50 308 ALA A O 1
ATOM 2303 N N . LEU A 1 309 ? -12.153 5.398 8.324 1.00 93.50 309 LEU A N 1
ATOM 2304 C CA . LEU A 1 309 ? -10.911 4.648 8.402 1.00 93.50 309 LEU A CA 1
ATOM 2305 C C . LEU A 1 309 ? -11.131 3.307 7.701 1.00 93.50 309 LEU A C 1
ATOM 2307 O O . LEU A 1 309 ? -11.783 2.411 8.234 1.00 93.50 309 LEU A O 1
ATOM 2311 N N . HIS A 1 310 ? -10.576 3.167 6.507 1.00 95.25 310 HIS A N 1
ATOM 2312 C CA . HIS A 1 310 ? -10.495 1.904 5.794 1.00 95.25 310 HIS A CA 1
ATOM 2313 C C . HIS A 1 310 ? -9.330 1.078 6.340 1.00 95.25 310 HIS A C 1
ATOM 2315 O O . HIS A 1 310 ? -8.198 1.547 6.468 1.00 95.25 310 HIS A O 1
ATOM 2321 N N . VAL A 1 311 ? -9.615 -0.169 6.680 1.00 95.81 311 VAL A N 1
ATOM 2322 C CA . VAL A 1 311 ? -8.661 -1.119 7.239 1.00 95.81 311 VAL A CA 1
ATOM 2323 C C . VAL A 1 311 ? -8.575 -2.289 6.277 1.00 95.81 311 VAL A C 1
ATOM 2325 O O . VAL A 1 311 ? -9.501 -3.092 6.201 1.00 95.81 311 VAL A O 1
ATOM 2328 N N . ASP A 1 312 ? -7.460 -2.389 5.564 1.00 95.50 312 ASP A N 1
ATOM 2329 C CA . ASP A 1 312 ? -7.189 -3.458 4.609 1.00 95.50 312 ASP A CA 1
ATOM 2330 C C . ASP A 1 312 ? -6.207 -4.461 5.232 1.00 95.50 312 ASP A C 1
ATOM 2332 O O . ASP A 1 312 ? -5.094 -4.114 5.633 1.00 95.50 312 ASP A O 1
ATOM 2336 N N . LEU A 1 313 ? -6.591 -5.733 5.291 1.00 95.00 313 LEU A N 1
ATOM 2337 C CA . LEU A 1 313 ? -5.685 -6.839 5.573 1.00 95.00 313 LEU A CA 1
ATOM 2338 C C . LEU A 1 313 ? -5.218 -7.418 4.243 1.00 95.00 313 LEU A C 1
ATOM 2340 O O . LEU A 1 313 ? -5.994 -8.029 3.514 1.00 95.00 313 LEU A O 1
ATOM 2344 N N . LEU A 1 314 ? -3.944 -7.232 3.933 1.00 94.19 314 LEU A N 1
ATOM 2345 C CA . LEU A 1 314 ? -3.300 -7.750 2.738 1.00 94.19 314 LEU A CA 1
ATOM 2346 C C . LEU A 1 314 ? -2.568 -9.054 3.054 1.00 94.19 314 LEU A C 1
ATOM 2348 O O . LEU A 1 314 ? -2.016 -9.228 4.143 1.00 94.19 314 LEU A O 1
ATOM 2352 N N . HIS A 1 315 ? -2.505 -9.942 2.070 1.00 93.25 315 HIS A N 1
ATOM 2353 C CA . HIS A 1 315 ? -1.652 -11.122 2.100 1.00 93.25 315 HIS A CA 1
ATOM 2354 C C . HIS A 1 315 ? -0.708 -11.141 0.906 1.00 93.25 315 HIS A C 1
ATOM 2356 O O . HIS A 1 315 ? -1.031 -10.643 -0.177 1.00 93.25 315 HIS A O 1
ATOM 2362 N N . GLU A 1 316 ? 0.474 -11.699 1.131 1.00 90.50 316 GLU A N 1
ATOM 2363 C CA . GLU A 1 316 ? 1.479 -11.896 0.097 1.00 90.50 316 GLU A CA 1
ATOM 2364 C C . GLU A 1 316 ? 1.167 -13.188 -0.667 1.00 90.50 316 GLU A C 1
ATOM 2366 O O . GLU A 1 316 ? 1.237 -14.280 -0.105 1.00 90.50 316 GLU A O 1
ATOM 2371 N N . VAL A 1 317 ? 0.764 -13.057 -1.935 1.00 87.44 317 VAL A N 1
ATOM 2372 C CA . VAL A 1 317 ? 0.431 -14.202 -2.812 1.00 87.44 317 VAL A CA 1
ATOM 2373 C C . VAL A 1 317 ? 1.703 -14.790 -3.420 1.00 87.44 317 VAL A C 1
ATOM 2375 O O . VAL A 1 317 ? 1.831 -15.995 -3.610 1.00 87.44 317 VAL A O 1
ATOM 2378 N N . VAL A 1 318 ? 2.637 -13.899 -3.744 1.00 86.12 318 VAL A N 1
ATOM 2379 C CA . VAL A 1 318 ? 3.966 -14.162 -4.298 1.00 86.12 318 VAL A CA 1
ATOM 2380 C C . VAL A 1 318 ? 4.896 -13.125 -3.668 1.00 86.12 318 VAL A C 1
ATOM 2382 O O . VAL A 1 318 ? 4.434 -11.999 -3.474 1.00 86.12 318 VAL A O 1
ATOM 2385 N N . PRO A 1 319 ? 6.178 -13.425 -3.393 1.00 85.06 319 PRO A N 1
ATOM 2386 C CA . PRO A 1 319 ? 7.116 -12.444 -2.855 1.00 85.06 319 PRO A CA 1
ATOM 2387 C C . PRO A 1 319 ? 7.078 -11.100 -3.605 1.00 85.06 319 PRO A C 1
ATOM 2389 O O . PRO A 1 319 ? 7.365 -11.030 -4.801 1.00 85.06 319 PRO A O 1
ATOM 2392 N N . GLY A 1 320 ? 6.694 -10.031 -2.904 1.00 84.12 320 GLY A N 1
ATOM 2393 C CA . GLY A 1 320 ? 6.528 -8.675 -3.435 1.00 84.12 320 GLY A CA 1
ATOM 2394 C C . GLY A 1 320 ? 5.146 -8.341 -4.018 1.00 84.12 320 GLY A C 1
ATOM 2395 O O . GLY A 1 320 ? 4.906 -7.177 -4.342 1.00 84.12 320 GLY A O 1
ATOM 2396 N N . SER A 1 321 ? 4.229 -9.307 -4.120 1.00 90.50 321 SER A N 1
ATOM 2397 C CA . SER A 1 321 ? 2.870 -9.136 -4.644 1.00 90.50 321 SER A CA 1
ATOM 2398 C C . SER A 1 321 ? 1.826 -9.294 -3.541 1.00 90.50 321 SER A C 1
ATOM 2400 O O . SER A 1 321 ? 1.668 -10.365 -2.950 1.00 90.50 321 SER A O 1
ATOM 2402 N N . TRP A 1 322 ? 1.097 -8.210 -3.280 1.00 92.00 322 TRP A N 1
ATOM 2403 C CA . TRP A 1 322 ? 0.125 -8.103 -2.197 1.00 92.00 322 TRP A CA 1
ATOM 2404 C C . TRP A 1 322 ? -1.286 -8.029 -2.764 1.00 92.00 322 TRP A C 1
ATOM 2406 O O . TRP A 1 322 ? -1.539 -7.249 -3.681 1.00 92.00 322 TRP A O 1
ATOM 2416 N N . SER A 1 323 ? -2.210 -8.792 -2.189 1.00 92.75 323 SER A N 1
ATOM 2417 C CA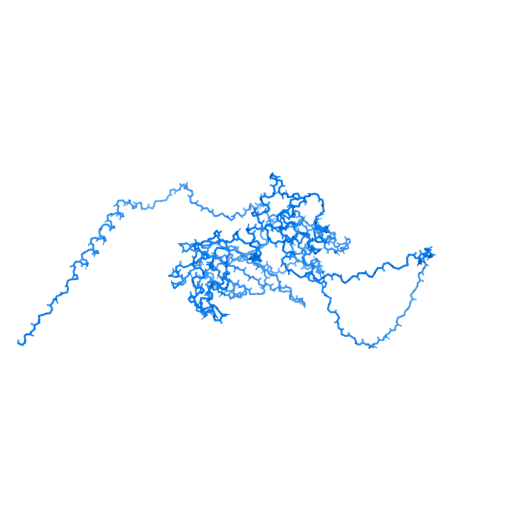 . SER A 1 323 ? -3.634 -8.688 -2.515 1.00 92.75 323 SER A CA 1
ATOM 2418 C C . SER A 1 323 ? -4.487 -8.608 -1.255 1.00 92.75 323 SER A C 1
ATOM 2420 O O . SER A 1 323 ? -4.100 -9.100 -0.188 1.00 92.75 323 SER A O 1
ATOM 2422 N N . THR A 1 324 ? -5.632 -7.939 -1.369 1.00 94.81 324 THR A N 1
ATOM 2423 C CA . THR A 1 324 ? -6.555 -7.732 -0.254 1.00 94.81 324 THR A CA 1
ATOM 2424 C C . THR A 1 324 ? -7.194 -9.055 0.138 1.00 94.81 324 THR A C 1
ATOM 2426 O O . THR A 1 324 ? -7.870 -9.692 -0.657 1.00 94.81 324 THR A O 1
ATOM 2429 N N . LEU A 1 325 ? -6.952 -9.478 1.375 1.00 94.06 325 LEU A N 1
ATOM 2430 C CA . LEU A 1 325 ? -7.555 -10.666 1.967 1.00 94.06 325 LEU A CA 1
ATOM 2431 C C . LEU A 1 325 ? -8.908 -10.335 2.601 1.00 94.06 325 LEU A C 1
ATOM 2433 O O . LEU A 1 325 ? -9.854 -11.112 2.499 1.00 94.06 325 LEU A O 1
ATOM 2437 N N . ALA A 1 326 ? -8.978 -9.198 3.294 1.00 96.44 326 ALA A N 1
ATOM 2438 C CA . ALA A 1 326 ? -10.186 -8.714 3.941 1.00 96.44 326 ALA A CA 1
ATOM 2439 C C . ALA A 1 326 ? -10.123 -7.201 4.151 1.00 96.44 326 ALA A C 1
ATOM 2441 O O . ALA A 1 326 ? -9.034 -6.657 4.320 1.00 96.44 326 ALA A O 1
ATOM 2442 N N . ALA A 1 327 ? -11.276 -6.543 4.196 1.00 96.94 327 ALA A N 1
ATOM 2443 C CA . ALA A 1 327 ? -11.371 -5.112 4.453 1.00 96.94 327 ALA A CA 1
ATOM 2444 C C . ALA A 1 327 ? -12.515 -4.785 5.423 1.00 96.94 327 ALA A C 1
ATOM 2446 O O . ALA A 1 327 ? -13.472 -5.553 5.567 1.00 96.94 327 ALA A O 1
ATOM 2447 N N . ALA A 1 328 ? -12.415 -3.641 6.094 1.00 97.38 328 ALA A N 1
ATOM 2448 C CA . ALA A 1 328 ? -13.542 -2.985 6.746 1.00 97.38 328 ALA A CA 1
ATOM 2449 C C . ALA A 1 328 ? -13.412 -1.470 6.654 1.00 97.38 328 ALA A C 1
ATOM 2451 O O . ALA A 1 328 ? -12.316 -0.924 6.552 1.00 97.38 328 ALA A O 1
ATOM 2452 N N . GLU A 1 329 ? -14.551 -0.802 6.748 1.00 96.38 329 GLU A N 1
ATOM 2453 C CA . GLU A 1 329 ? -14.645 0.639 6.899 1.00 96.38 329 GLU A CA 1
ATOM 2454 C C . GLU A 1 329 ? -15.135 0.947 8.314 1.00 96.38 329 GLU A C 1
ATOM 2456 O O . GLU A 1 329 ? -16.110 0.360 8.788 1.00 96.38 329 GLU A O 1
ATOM 2461 N N . VAL A 1 330 ? -14.431 1.837 9.007 1.00 94.88 330 VAL A N 1
ATOM 2462 C CA . VAL A 1 330 ? -14.724 2.222 10.386 1.00 94.88 330 VAL A CA 1
ATOM 2463 C C . VAL A 1 330 ? -14.966 3.723 10.435 1.00 94.88 330 VAL A C 1
ATOM 2465 O O . VAL A 1 330 ? -14.078 4.509 10.121 1.00 94.88 330 VAL A O 1
ATOM 2468 N N . ASP A 1 331 ? -16.156 4.135 10.864 1.00 93.50 331 ASP A N 1
ATOM 2469 C CA . ASP A 1 331 ? -16.451 5.549 11.095 1.00 93.50 331 ASP A CA 1
ATOM 2470 C C . ASP A 1 331 ? -15.610 6.075 12.274 1.00 93.50 331 ASP A C 1
ATOM 2472 O O . ASP A 1 331 ? -15.684 5.565 13.398 1.00 93.50 331 ASP A O 1
ATOM 2476 N N . VAL A 1 332 ? -14.813 7.118 12.028 1.00 90.75 332 VAL A N 1
ATOM 2477 C CA . VAL A 1 332 ? -13.979 7.774 13.049 1.00 90.75 332 VAL A CA 1
ATOM 2478 C C . VAL A 1 332 ? -14.839 8.368 14.173 1.00 90.75 332 VAL A C 1
ATOM 2480 O O . VAL A 1 332 ? -14.439 8.358 15.338 1.00 90.75 332 VAL A O 1
ATOM 2483 N N . GLY A 1 333 ? -16.062 8.808 13.868 1.00 89.00 333 GLY A N 1
ATOM 2484 C CA . GLY A 1 333 ? -17.028 9.243 14.877 1.00 89.00 333 GLY A CA 1
ATOM 2485 C C . GLY A 1 333 ? -17.510 8.099 15.777 1.00 89.00 333 GLY A C 1
ATOM 2486 O O . GLY A 1 333 ? -17.719 8.292 16.978 1.00 89.00 333 GLY A O 1
ATOM 2487 N N . ALA A 1 334 ? -17.635 6.888 15.228 1.00 88.50 334 ALA A N 1
ATOM 2488 C CA . ALA A 1 334 ? -17.971 5.702 16.010 1.00 88.50 334 ALA A CA 1
ATOM 2489 C C . ALA A 1 334 ? -16.799 5.269 16.905 1.00 88.50 334 ALA A C 1
ATOM 2491 O O . ALA A 1 334 ? -17.027 4.896 18.054 1.00 88.50 334 ALA A O 1
ATOM 2492 N N . LEU A 1 335 ? -15.550 5.399 16.435 1.00 90.31 335 LEU A N 1
ATOM 2493 C CA . LEU A 1 335 ? -14.344 5.118 17.231 1.00 90.31 335 LEU A CA 1
ATOM 2494 C C . LEU A 1 335 ? -14.278 5.947 18.523 1.00 90.31 335 LEU A C 1
ATOM 2496 O O . LEU A 1 335 ? -13.866 5.432 19.557 1.00 90.31 335 LEU A O 1
ATOM 2500 N N . LEU A 1 336 ? -14.722 7.205 18.474 1.00 87.38 336 LEU A N 1
ATOM 2501 C CA . LEU A 1 336 ? -14.758 8.120 19.623 1.00 87.38 336 LEU A CA 1
ATOM 2502 C C . LEU A 1 336 ? -15.773 7.736 20.703 1.00 87.38 336 LEU A C 1
ATOM 2504 O O . LEU A 1 336 ? -15.598 8.073 21.872 1.00 87.38 336 LEU A O 1
ATOM 2508 N N . THR A 1 337 ? -16.874 7.107 20.300 1.00 89.62 337 THR A N 1
ATOM 2509 C CA . THR A 1 337 ? -18.018 6.826 21.182 1.00 89.62 337 THR A CA 1
ATOM 2510 C C . THR A 1 337 ? -18.094 5.363 21.601 1.00 89.62 337 THR A C 1
ATOM 2512 O O . THR A 1 337 ? -18.811 5.028 22.546 1.00 89.62 337 THR A O 1
ATOM 2515 N N . ALA A 1 338 ? -17.356 4.489 20.918 1.00 89.88 338 ALA A N 1
ATOM 2516 C CA . ALA A 1 338 ? -17.322 3.071 21.205 1.00 89.88 338 ALA A CA 1
ATOM 2517 C C . ALA A 1 338 ? -16.591 2.758 22.526 1.00 89.88 338 ALA A C 1
ATOM 2519 O O . ALA A 1 338 ? -15.595 3.400 22.864 1.00 89.88 338 ALA A O 1
ATOM 2520 N N . PRO A 1 339 ? -17.038 1.731 23.270 1.00 89.94 339 PRO A N 1
ATOM 2521 C CA . PRO A 1 339 ? -16.289 1.221 24.409 1.00 89.94 339 PRO A CA 1
ATOM 2522 C C . PRO A 1 339 ? -14.962 0.605 23.943 1.00 89.94 339 PRO A C 1
ATOM 2524 O O . PRO A 1 339 ? -14.924 -0.158 22.979 1.00 89.94 339 PRO A O 1
ATOM 2527 N N . SER A 1 340 ? -13.878 0.913 24.655 1.00 89.94 340 SER A N 1
ATOM 2528 C CA . SER A 1 340 ? -12.559 0.313 24.429 1.00 89.94 340 SER A CA 1
ATOM 2529 C C . SER A 1 340 ? -12.430 -1.012 25.209 1.00 89.94 340 SER A C 1
ATOM 2531 O O . SER A 1 340 ? -12.762 -1.025 26.400 1.00 89.94 340 SER A O 1
ATOM 2533 N N . PRO A 1 341 ? -11.953 -2.118 24.596 1.00 93.75 341 PRO A N 1
ATOM 2534 C CA . PRO A 1 341 ? -11.506 -2.228 23.204 1.00 93.75 341 PRO A CA 1
ATOM 2535 C C . PRO A 1 341 ? -12.671 -2.388 22.208 1.00 93.75 341 PRO A C 1
ATOM 2537 O O . PRO A 1 341 ? -13.569 -3.209 22.409 1.00 93.75 341 PRO A O 1
ATOM 2540 N N . LEU A 1 342 ? -12.610 -1.661 21.090 1.00 95.38 342 LEU A N 1
ATOM 2541 C CA . LEU A 1 342 ? -13.522 -1.823 19.957 1.00 95.38 342 LEU A CA 1
ATOM 2542 C C . LEU A 1 342 ? -13.057 -2.994 19.084 1.00 95.38 342 LEU A C 1
ATOM 2544 O O . LEU A 1 342 ? -11.896 -3.067 18.689 1.00 95.38 342 LEU A O 1
ATOM 2548 N N . VAL A 1 343 ? -13.979 -3.888 18.732 1.00 96.50 343 VAL A N 1
ATOM 2549 C CA . VAL A 1 343 ? -13.702 -5.005 17.821 1.00 96.50 343 VAL A CA 1
ATOM 2550 C C . VAL A 1 343 ? -14.210 -4.666 16.425 1.00 96.50 343 VAL A C 1
ATOM 2552 O O . VAL A 1 343 ? -15.414 -4.531 16.216 1.00 96.50 343 VAL A O 1
ATOM 2555 N N . VAL A 1 344 ? -13.298 -4.572 15.460 1.00 96.50 344 VAL A N 1
ATOM 2556 C CA . VAL A 1 344 ? -13.615 -4.360 14.043 1.00 96.50 344 VAL A CA 1
ATOM 2557 C C . VAL A 1 344 ? -13.517 -5.694 13.319 1.00 96.50 344 VAL A C 1
ATOM 2559 O O . VAL A 1 344 ? -12.469 -6.342 13.331 1.00 96.50 344 VAL A O 1
ATOM 2562 N N . THR A 1 345 ? -14.612 -6.119 12.693 1.00 97.38 345 THR A N 1
ATOM 2563 C CA . THR A 1 345 ? -14.644 -7.355 11.902 1.00 97.38 345 THR A CA 1
ATOM 2564 C C . THR A 1 345 ? -14.309 -7.029 10.454 1.00 97.38 345 THR A C 1
ATOM 2566 O O . THR A 1 345 ? -14.976 -6.209 9.834 1.00 97.38 345 THR A O 1
ATOM 2569 N N . LEU A 1 346 ? -13.273 -7.674 9.926 1.00 96.69 346 LEU A N 1
ATOM 2570 C CA . LEU A 1 346 ? -12.868 -7.584 8.530 1.00 96.69 346 LEU A CA 1
ATOM 2571 C C . LEU A 1 346 ? -13.572 -8.671 7.724 1.00 96.69 346 LEU A C 1
ATOM 2573 O O . LEU A 1 346 ? -13.588 -9.840 8.129 1.00 96.69 346 LEU A O 1
ATOM 2577 N N . HIS A 1 347 ? -14.107 -8.292 6.571 1.00 97.12 347 HIS A N 1
ATOM 2578 C CA . HIS A 1 347 ? -14.828 -9.186 5.673 1.00 97.12 347 HIS A CA 1
ATOM 2579 C C . HIS A 1 347 ? -14.004 -9.452 4.412 1.00 97.12 347 HIS A C 1
ATOM 2581 O O . HIS A 1 347 ? -13.337 -8.553 3.906 1.00 97.12 347 HIS A O 1
ATOM 2587 N N . ASP A 1 348 ? -14.024 -10.694 3.930 1.00 96.12 348 ASP A N 1
ATOM 2588 C CA . ASP A 1 348 ? -13.450 -11.044 2.626 1.00 96.12 348 ASP A CA 1
ATOM 2589 C C . ASP A 1 348 ? -14.340 -10.551 1.469 1.00 96.12 348 ASP A C 1
ATOM 2591 O O . ASP A 1 348 ? -15.423 -9.998 1.675 1.00 96.12 348 ASP A O 1
ATOM 2595 N N . GLU A 1 349 ? -13.907 -10.784 0.229 1.00 93.69 349 GLU A N 1
ATOM 2596 C CA . GLU A 1 349 ? -14.666 -10.432 -0.981 1.00 93.69 349 GLU A CA 1
ATOM 2597 C C . GLU A 1 349 ? -16.049 -11.108 -1.053 1.00 93.69 349 GLU A C 1
ATOM 2599 O O . GLU A 1 349 ? -16.962 -10.609 -1.707 1.00 93.69 349 GLU A O 1
ATOM 2604 N N . CYS A 1 350 ? -16.239 -12.224 -0.343 1.00 95.00 350 CYS A N 1
ATOM 2605 C CA . CYS A 1 350 ? -17.518 -12.923 -0.224 1.00 95.00 350 CYS A CA 1
ATOM 2606 C C . CYS A 1 350 ? -18.378 -12.388 0.937 1.00 95.00 350 CYS A C 1
ATOM 2608 O O . CYS A 1 350 ? -19.380 -13.009 1.293 1.00 95.00 350 CYS A O 1
ATOM 2610 N N . SER A 1 351 ? -17.999 -11.254 1.540 1.00 95.06 351 SER A N 1
ATOM 2611 C CA . SER A 1 351 ? -18.635 -10.654 2.722 1.00 95.06 351 SER A CA 1
ATOM 2612 C C . SER A 1 351 ? -18.613 -11.540 3.975 1.00 95.06 351 SER A C 1
ATOM 2614 O O . SER A 1 351 ? -19.323 -11.276 4.950 1.00 95.06 351 SER A O 1
ATOM 2616 N N . MET A 1 352 ? -17.785 -12.583 4.000 1.00 95.56 352 MET A N 1
ATOM 2617 C CA . MET A 1 352 ? -17.682 -13.496 5.133 1.00 95.56 352 MET A CA 1
ATOM 2618 C C . MET A 1 352 ? -16.622 -12.992 6.125 1.00 95.56 352 MET A C 1
ATOM 2620 O O . MET A 1 352 ? -15.573 -12.498 5.706 1.00 95.56 352 MET A O 1
ATOM 2624 N N . PRO A 1 353 ? -16.835 -13.143 7.446 1.00 96.69 353 PRO A N 1
ATOM 2625 C CA . PRO A 1 353 ? -15.893 -12.665 8.454 1.00 96.69 353 PRO A CA 1
ATOM 2626 C C . PRO A 1 353 ? -14.560 -13.410 8.332 1.00 96.69 353 PRO A C 1
ATOM 2628 O O . PRO A 1 353 ? -14.477 -14.637 8.463 1.00 96.69 353 PRO A O 1
ATOM 2631 N N . ALA A 1 354 ? -13.511 -12.668 8.015 1.00 95.69 354 ALA A N 1
ATOM 2632 C CA . ALA A 1 354 ? -12.178 -13.173 7.719 1.00 95.69 354 ALA A CA 1
ATOM 2633 C C . ALA A 1 354 ? -11.219 -12.930 8.887 1.00 95.69 354 ALA A C 1
ATOM 2635 O O . ALA A 1 354 ? -10.421 -13.802 9.228 1.00 95.69 354 ALA A O 1
ATOM 2636 N N . ALA A 1 355 ? -11.331 -11.783 9.551 1.00 95.69 355 ALA A N 1
ATOM 2637 C CA . ALA A 1 355 ? -10.522 -11.459 10.715 1.00 95.69 355 ALA A CA 1
ATOM 2638 C C . ALA A 1 355 ? -11.264 -10.512 11.665 1.00 95.69 355 ALA A C 1
ATOM 2640 O O . ALA A 1 355 ? -12.239 -9.874 11.285 1.00 95.69 355 ALA A O 1
ATOM 2641 N N . ALA A 1 356 ? -10.792 -10.418 12.903 1.00 96.56 356 ALA A N 1
ATOM 2642 C CA . ALA A 1 356 ? -11.229 -9.438 13.885 1.00 96.56 356 ALA A CA 1
ATOM 2643 C C . ALA A 1 356 ? -10.008 -8.694 14.434 1.00 96.56 356 ALA A C 1
ATOM 2645 O O . ALA A 1 356 ? -9.033 -9.322 14.849 1.00 96.56 356 ALA A O 1
ATOM 2646 N N . MET A 1 357 ? -10.058 -7.368 14.427 1.00 95.25 357 MET A N 1
ATOM 2647 C CA . MET A 1 357 ? -9.018 -6.490 14.958 1.00 95.25 357 MET A CA 1
ATOM 2648 C C . MET A 1 357 ? -9.518 -5.770 16.205 1.00 95.25 357 MET A C 1
ATOM 2650 O O . MET A 1 357 ? -10.677 -5.361 16.267 1.00 95.25 357 MET A O 1
ATOM 2654 N N . TYR A 1 358 ? -8.637 -5.613 17.189 1.00 95.62 358 TYR A N 1
ATOM 2655 C CA . TYR A 1 358 ? -8.952 -5.001 18.477 1.00 95.62 358 TYR A CA 1
ATOM 2656 C C . TYR A 1 358 ? -8.303 -3.623 18.566 1.00 95.62 358 TYR A C 1
ATOM 2658 O O . TYR A 1 358 ? -7.079 -3.507 18.622 1.00 95.62 358 TYR A O 1
ATOM 2666 N N . PHE A 1 359 ? -9.140 -2.594 18.576 1.00 95.56 359 PHE A N 1
ATOM 2667 C CA . PHE A 1 359 ? -8.767 -1.190 18.616 1.00 95.56 359 PHE A CA 1
ATOM 2668 C C . PHE A 1 359 ? -8.923 -0.661 20.041 1.00 95.56 359 PHE A C 1
ATOM 2670 O O . PHE A 1 359 ? -9.981 -0.806 20.652 1.00 95.56 359 PHE A O 1
ATOM 2677 N N . THR A 1 360 ? -7.901 0.001 20.562 1.00 94.88 360 THR A N 1
ATOM 2678 C CA . THR A 1 360 ? -7.989 0.829 21.765 1.00 94.88 360 THR A CA 1
ATOM 2679 C C . THR A 1 360 ? -7.748 2.275 21.357 1.00 94.88 360 THR A C 1
ATOM 2681 O O . THR A 1 360 ? -6.721 2.591 20.760 1.00 94.88 360 THR A O 1
ATOM 2684 N N . VAL A 1 361 ? -8.720 3.142 21.629 1.00 94.00 361 VAL A N 1
ATOM 2685 C CA . VAL A 1 361 ? -8.689 4.554 21.231 1.00 94.00 361 VAL A CA 1
ATOM 2686 C C . VAL A 1 361 ? -8.483 5.408 22.472 1.00 94.00 361 VAL A C 1
ATOM 2688 O O . VAL A 1 361 ? -9.237 5.294 23.437 1.00 94.00 361 VAL A O 1
ATOM 2691 N N . GLU A 1 362 ? -7.470 6.265 22.438 1.00 92.81 362 GLU A N 1
ATOM 2692 C CA . GLU A 1 362 ? -7.150 7.209 23.501 1.00 92.81 362 GLU A CA 1
ATOM 2693 C C . GLU A 1 362 ? -7.194 8.643 22.950 1.00 92.81 362 GLU A C 1
ATOM 2695 O O . GLU A 1 362 ? -6.498 8.952 21.976 1.00 92.81 362 GLU A O 1
ATOM 2700 N N . PRO A 1 363 ? -7.990 9.550 23.542 1.00 89.75 363 PRO A N 1
ATOM 2701 C CA . PRO A 1 363 ? -7.907 10.966 23.211 1.00 89.75 363 PRO A CA 1
ATOM 2702 C C . PRO A 1 363 ? -6.581 11.534 23.728 1.00 89.75 363 PRO A C 1
ATOM 2704 O O . PRO A 1 363 ? -6.247 11.400 24.906 1.00 89.75 363 PRO A O 1
ATOM 2707 N N . VAL A 1 364 ? -5.812 12.183 22.852 1.00 90.12 364 VAL A N 1
ATOM 2708 C CA . VAL A 1 364 ? -4.553 12.834 23.224 1.00 90.12 364 VAL A CA 1
ATOM 2709 C C . VAL A 1 364 ? -4.809 14.319 23.438 1.00 90.12 364 VAL A C 1
ATOM 2711 O O . VAL A 1 364 ? -4.932 15.093 22.487 1.00 90.12 364 VAL A O 1
ATOM 2714 N N . ASP A 1 365 ? -4.840 14.737 24.703 1.00 83.38 365 ASP A N 1
ATOM 2715 C CA . ASP A 1 365 ? -4.905 16.153 25.061 1.00 83.38 365 ASP A CA 1
ATOM 2716 C C . ASP A 1 365 ? -3.575 16.843 24.721 1.00 83.38 365 ASP A C 1
ATOM 2718 O O . ASP A 1 365 ? -2.617 16.841 25.505 1.00 83.38 365 ASP A O 1
ATOM 2722 N N . GLN A 1 366 ? -3.516 17.485 23.551 1.00 67.56 366 GLN A N 1
ATOM 2723 C CA . GLN A 1 366 ? -2.338 18.242 23.107 1.00 67.56 366 GLN A CA 1
ATOM 2724 C C . GLN A 1 366 ? -1.969 19.402 24.052 1.00 67.56 366 GLN A C 1
ATOM 2726 O O . GLN A 1 366 ? -0.820 19.844 24.079 1.00 67.56 366 GLN A O 1
ATOM 2731 N N . ALA A 1 367 ? -2.917 19.869 24.869 1.00 57.09 367 ALA A N 1
ATOM 2732 C CA . ALA A 1 367 ? -2.747 21.022 25.751 1.00 57.09 367 ALA A CA 1
ATOM 2733 C C . ALA A 1 367 ? -1.762 20.799 26.920 1.00 57.09 367 ALA A C 1
ATOM 2735 O O . ALA A 1 367 ? -1.339 21.764 27.551 1.00 57.09 367 ALA A O 1
ATOM 2736 N N . SER A 1 368 ? -1.368 19.557 27.221 1.00 52.12 368 SER A N 1
ATOM 2737 C CA . SER A 1 368 ? -0.595 19.234 28.434 1.00 52.12 368 SER A CA 1
ATOM 2738 C C . SER A 1 368 ? 0.934 19.169 28.253 1.00 52.12 368 SER A C 1
ATOM 2740 O O . SER A 1 368 ? 1.656 19.040 29.242 1.00 52.12 368 SER A O 1
ATOM 2742 N N . LYS A 1 369 ? 1.473 19.311 27.029 1.00 50.16 369 LYS A N 1
ATOM 2743 C CA . LYS A 1 369 ? 2.920 19.146 26.740 1.00 50.16 369 LYS A CA 1
ATOM 2744 C C . LYS A 1 369 ? 3.700 20.430 26.412 1.00 50.16 369 LYS A C 1
ATOM 2746 O O . LYS A 1 369 ? 4.781 20.357 25.836 1.00 50.16 369 LYS A O 1
ATOM 2751 N N . SER A 1 370 ? 3.243 21.607 26.844 1.00 43.03 370 SER A N 1
ATOM 2752 C CA . SER A 1 370 ? 4.066 22.833 26.765 1.00 43.03 370 SER A CA 1
ATOM 2753 C C . SER A 1 370 ? 5.136 22.945 27.871 1.00 43.03 370 SER A C 1
ATOM 2755 O O . SER A 1 370 ? 5.828 23.958 27.961 1.00 43.03 370 SER A O 1
ATOM 2757 N N . GLY A 1 371 ? 5.298 21.923 28.720 1.00 39.53 371 GLY A N 1
ATOM 2758 C CA . GLY A 1 371 ? 6.345 21.845 29.741 1.00 39.53 371 GLY A CA 1
ATOM 2759 C C . GLY A 1 371 ? 7.537 21.007 29.281 1.00 39.53 371 GLY A C 1
ATOM 2760 O O . GLY A 1 371 ? 7.487 19.787 29.349 1.00 39.53 371 GLY A O 1
ATOM 2761 N N . SER A 1 372 ? 8.596 21.680 28.824 1.00 38.31 372 SER A N 1
ATOM 2762 C CA . SER A 1 372 ? 9.987 21.216 28.672 1.00 38.31 372 SER A CA 1
ATOM 2763 C C . SER A 1 372 ? 10.311 19.798 29.192 1.00 38.31 372 SER A C 1
ATOM 2765 O O . SER A 1 372 ? 10.829 19.634 30.295 1.00 38.31 372 SER A O 1
ATOM 2767 N N . ALA A 1 373 ? 10.124 18.787 28.347 1.00 32.03 373 ALA A N 1
ATOM 2768 C CA . ALA A 1 373 ? 10.896 17.548 28.367 1.00 32.03 373 ALA A CA 1
ATOM 2769 C C . ALA A 1 373 ? 10.881 16.970 26.950 1.00 32.03 373 ALA A C 1
ATOM 2771 O O . ALA A 1 373 ? 9.827 16.648 26.409 1.00 32.03 373 ALA A O 1
ATOM 2772 N N . ILE A 1 374 ? 12.059 16.911 26.333 1.00 32.03 374 ILE A N 1
ATOM 2773 C CA . ILE A 1 374 ? 12.300 16.356 24.999 1.00 32.03 374 ILE A CA 1
ATOM 2774 C C . ILE A 1 374 ? 11.785 14.905 24.981 1.00 32.03 374 ILE A C 1
ATOM 2776 O O 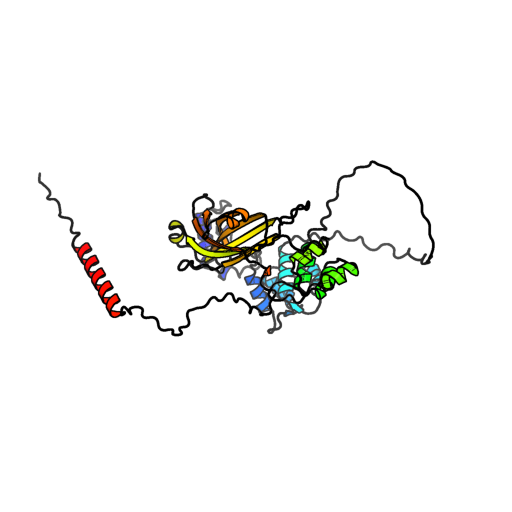. ILE A 1 374 ? 12.346 14.082 25.708 1.00 32.03 374 ILE A O 1
ATOM 2780 N N . PRO A 1 375 ? 10.756 14.547 24.190 1.00 29.42 375 PRO A N 1
ATOM 2781 C CA . PRO A 1 375 ? 10.456 13.145 23.959 1.00 29.42 375 PRO A CA 1
ATOM 2782 C C . PRO A 1 375 ? 11.552 12.582 23.048 1.00 29.42 375 PRO A C 1
ATOM 2784 O O . PRO A 1 375 ? 11.780 13.082 21.946 1.00 29.42 375 PRO A O 1
ATOM 2787 N N . GLN A 1 376 ? 12.275 11.575 23.537 1.00 27.77 376 GLN A N 1
ATOM 2788 C CA . GLN A 1 376 ? 13.176 10.791 22.698 1.00 27.77 376 GLN A CA 1
ATOM 2789 C C . GLN A 1 376 ? 12.374 10.059 21.606 1.00 27.77 376 GLN A C 1
ATOM 2791 O O . GLN A 1 376 ? 11.201 9.744 21.826 1.00 27.77 376 GLN A O 1
ATOM 2796 N N . PRO A 1 377 ? 12.974 9.818 20.426 1.00 25.45 377 PRO A N 1
ATOM 2797 C CA . PRO A 1 377 ? 12.295 9.181 19.304 1.00 25.45 377 PRO A CA 1
ATOM 2798 C C . PRO A 1 377 ? 11.737 7.808 19.697 1.00 25.45 377 PRO A C 1
ATOM 2800 O O . PRO A 1 377 ? 12.450 6.971 20.249 1.00 25.45 377 PRO A O 1
ATOM 2803 N N . ILE A 1 378 ? 10.458 7.585 19.389 1.00 29.83 378 ILE A N 1
ATOM 2804 C CA . ILE A 1 378 ? 9.830 6.266 19.452 1.00 29.83 378 ILE A CA 1
ATOM 2805 C C . ILE A 1 378 ? 10.383 5.459 18.278 1.00 29.83 378 ILE A C 1
ATOM 2807 O O . ILE A 1 378 ? 10.055 5.693 17.116 1.00 29.83 378 ILE A O 1
ATOM 2811 N N . THR A 1 379 ? 11.281 4.537 18.596 1.00 26.09 379 THR A N 1
ATOM 2812 C CA . THR A 1 379 ? 11.783 3.512 17.686 1.00 26.09 379 THR A CA 1
ATOM 2813 C C . THR A 1 379 ? 10.699 2.451 17.497 1.00 26.09 379 THR A C 1
ATOM 2815 O O . THR A 1 379 ? 10.179 1.932 18.484 1.00 26.09 379 THR A O 1
ATOM 2818 N N . VAL A 1 380 ? 10.401 2.062 16.253 1.00 28.77 380 VAL A N 1
ATOM 2819 C CA . VAL A 1 380 ? 9.727 0.784 15.965 1.00 28.77 380 VAL A CA 1
ATOM 2820 C C . VAL A 1 380 ? 10.706 -0.332 16.346 1.00 28.77 380 VAL A C 1
ATOM 2822 O O . VAL A 1 380 ? 11.555 -0.737 15.555 1.00 28.77 380 VAL A O 1
ATOM 2825 N N . LEU A 1 381 ? 10.668 -0.758 17.608 1.00 26.44 381 LEU A N 1
ATOM 2826 C CA . LEU A 1 381 ? 11.535 -1.799 18.152 1.00 26.44 381 LEU A CA 1
ATOM 2827 C C . LEU A 1 381 ? 10.895 -3.173 17.926 1.00 26.44 381 LEU A C 1
ATOM 2829 O O . LEU A 1 381 ? 10.209 -3.711 18.790 1.00 26.44 381 LEU A O 1
ATOM 2833 N N . GLY A 1 382 ? 11.185 -3.780 16.775 1.00 31.97 382 GLY A N 1
ATOM 2834 C CA . GLY A 1 382 ? 11.164 -5.237 16.662 1.00 31.97 382 GLY A CA 1
ATOM 2835 C C . GLY A 1 382 ? 12.310 -5.808 17.500 1.00 31.97 382 GLY A C 1
ATOM 2836 O O . GLY A 1 382 ? 13.443 -5.866 17.030 1.00 31.97 382 GLY A O 1
ATOM 2837 N N . SER A 1 383 ? 12.034 -6.175 18.753 1.00 29.42 383 SER A N 1
ATOM 2838 C CA . SER A 1 383 ? 13.039 -6.707 19.684 1.00 29.42 383 SER A CA 1
ATOM 2839 C C . SER A 1 383 ? 12.843 -8.209 19.881 1.00 29.42 383 SER A C 1
ATOM 2841 O O . SER A 1 383 ? 11.811 -8.640 20.388 1.00 29.42 383 SER A O 1
ATOM 2843 N N . ALA A 1 384 ? 13.852 -9.004 19.521 1.00 32.44 384 ALA A N 1
ATOM 2844 C CA . ALA A 1 384 ? 14.035 -10.353 20.056 1.00 32.44 384 ALA A CA 1
ATOM 2845 C C . ALA A 1 384 ? 14.324 -10.277 21.574 1.00 32.44 384 ALA A C 1
ATOM 2847 O O . ALA A 1 384 ? 14.889 -9.275 22.025 1.00 32.44 384 ALA A O 1
ATOM 2848 N N . PRO A 1 385 ? 13.973 -11.295 22.382 1.00 37.59 385 PRO A N 1
ATOM 2849 C CA . PRO A 1 385 ? 14.108 -11.198 23.828 1.00 37.59 385 PRO A CA 1
ATOM 2850 C C . PRO A 1 385 ? 15.581 -11.304 24.241 1.00 37.59 385 PRO A C 1
ATOM 2852 O O . PRO A 1 385 ? 16.229 -12.329 24.030 1.00 37.59 385 PRO A O 1
ATOM 2855 N N . ALA A 1 386 ? 16.096 -10.243 24.861 1.00 31.17 386 ALA A N 1
ATOM 2856 C CA . ALA A 1 386 ? 17.315 -10.273 25.657 1.00 31.17 386 ALA A CA 1
ATOM 2857 C C . ALA A 1 386 ? 16.928 -10.238 27.141 1.00 31.17 386 ALA A C 1
ATOM 2859 O O . ALA A 1 386 ? 16.258 -9.319 27.609 1.00 31.17 386 ALA A O 1
ATOM 2860 N N . SER A 1 387 ? 17.332 -11.282 27.856 1.00 40.34 387 SER A N 1
ATOM 2861 C CA . SER A 1 387 ? 17.074 -11.521 29.271 1.00 40.34 387 SER A CA 1
ATOM 2862 C C . SER A 1 387 ? 17.784 -10.508 30.174 1.00 40.34 387 SER A C 1
ATOM 2864 O O . SER A 1 387 ? 18.998 -10.349 30.068 1.00 40.34 387 SER A O 1
ATOM 2866 N N . ALA A 1 388 ? 17.059 -9.909 31.124 1.00 34.62 388 ALA A N 1
ATOM 2867 C CA . ALA A 1 388 ? 17.627 -9.333 32.347 1.00 34.62 388 ALA A CA 1
ATOM 2868 C C . ALA A 1 388 ? 16.564 -9.222 33.463 1.00 34.62 388 ALA A C 1
ATOM 2870 O O . ALA A 1 388 ? 15.853 -8.234 33.581 1.00 34.62 388 ALA A O 1
ATOM 2871 N N . GLN A 1 389 ? 16.462 -10.301 34.240 1.00 40.19 389 GLN A N 1
ATOM 2872 C CA . GLN A 1 389 ? 16.510 -10.344 35.708 1.00 40.19 389 GLN A CA 1
ATOM 2873 C C . GLN A 1 389 ? 15.743 -9.268 36.509 1.00 40.19 389 GLN A C 1
ATOM 2875 O O . GLN A 1 389 ? 16.261 -8.194 36.808 1.00 40.19 389 GLN A O 1
ATOM 2880 N N . GLY A 1 390 ? 14.547 -9.646 36.962 1.00 34.06 390 GLY A N 1
ATOM 2881 C CA . GLY A 1 390 ? 13.837 -9.052 38.092 1.00 34.06 390 GLY A CA 1
ATOM 2882 C C . GLY A 1 390 ? 13.047 -10.153 38.797 1.00 34.06 390 GLY A C 1
ATOM 2883 O O . GLY A 1 390 ? 12.287 -10.862 38.143 1.00 34.06 390 GLY A O 1
ATOM 2884 N N . ASP A 1 391 ? 13.314 -10.339 40.089 1.00 43.97 391 ASP A N 1
ATOM 2885 C CA . ASP A 1 391 ? 12.709 -11.348 40.959 1.00 43.97 391 ASP A CA 1
ATOM 2886 C C . ASP A 1 391 ? 11.180 -11.226 40.991 1.00 43.97 391 ASP A C 1
ATOM 2888 O O . ASP A 1 391 ? 10.652 -10.235 41.488 1.00 43.97 391 ASP A O 1
ATOM 2892 N N . ASP A 1 392 ? 10.482 -12.265 40.537 1.00 36.66 392 ASP A N 1
ATOM 2893 C CA . ASP A 1 392 ? 9.130 -12.570 40.997 1.00 36.66 392 ASP A CA 1
ATOM 2894 C C . ASP A 1 392 ? 8.919 -14.087 40.977 1.00 36.66 392 ASP A C 1
ATOM 2896 O O . ASP A 1 392 ? 9.196 -14.780 39.996 1.00 36.66 392 ASP A O 1
ATOM 2900 N N . ALA A 1 393 ? 8.480 -14.612 42.119 1.00 48.12 393 ALA A N 1
ATOM 2901 C CA . ALA A 1 393 ? 8.330 -16.031 42.398 1.00 48.12 393 ALA A CA 1
ATOM 2902 C C . ALA A 1 393 ? 7.180 -16.644 41.580 1.00 48.12 393 ALA A C 1
ATOM 2904 O O . ALA A 1 393 ? 6.047 -16.748 42.048 1.00 48.12 393 ALA A O 1
ATOM 2905 N N . ALA A 1 394 ? 7.482 -17.084 40.361 1.00 42.41 394 ALA A N 1
ATOM 2906 C CA . ALA A 1 394 ? 6.647 -17.997 39.595 1.00 42.41 394 ALA A CA 1
ATOM 2907 C C . ALA A 1 394 ? 7.212 -19.418 39.728 1.00 42.41 394 ALA A C 1
ATOM 2909 O O . ALA A 1 394 ? 8.418 -19.631 39.657 1.00 42.41 394 ALA A O 1
ATOM 2910 N N . ALA A 1 395 ? 6.338 -20.389 39.981 1.00 51.91 395 ALA A N 1
ATOM 2911 C CA . ALA A 1 395 ? 6.711 -21.783 40.167 1.00 51.91 395 ALA A CA 1
ATOM 2912 C C . ALA A 1 395 ? 7.420 -22.337 38.917 1.00 51.91 395 ALA A C 1
ATOM 2914 O O . ALA A 1 395 ? 6.778 -22.589 37.898 1.00 51.91 395 ALA A O 1
ATOM 2915 N N . ASP A 1 396 ? 8.733 -22.553 39.020 1.00 41.72 396 ASP A N 1
ATOM 2916 C CA . ASP A 1 396 ? 9.521 -23.295 38.038 1.00 41.72 396 ASP A CA 1
ATOM 2917 C C . ASP A 1 396 ? 9.035 -24.751 37.996 1.00 41.72 396 ASP A C 1
ATOM 2919 O O . ASP A 1 396 ? 9.434 -25.604 38.793 1.00 41.72 396 ASP A O 1
ATOM 2923 N N . ILE A 1 397 ? 8.145 -25.049 37.049 1.00 60.50 397 ILE A N 1
ATOM 2924 C CA . ILE A 1 397 ? 7.849 -26.423 36.651 1.00 60.50 397 ILE A CA 1
ATOM 2925 C C . ILE A 1 397 ? 9.077 -26.911 35.886 1.00 60.50 397 ILE A C 1
ATOM 2927 O O . ILE A 1 397 ? 9.348 -26.473 34.767 1.00 60.50 397 ILE A O 1
ATOM 2931 N N . SER A 1 398 ? 9.859 -27.791 36.512 1.00 80.25 398 SER A N 1
ATOM 2932 C CA . SER A 1 398 ? 11.081 -28.310 35.896 1.00 80.25 398 SER A CA 1
ATOM 2933 C C . SER A 1 398 ? 10.770 -29.007 34.567 1.00 80.25 398 SER A C 1
ATOM 2935 O O . SER A 1 398 ? 9.751 -29.685 34.431 1.00 80.25 398 SER A O 1
ATOM 2937 N N . ILE A 1 399 ? 11.677 -28.898 33.593 1.00 69.06 399 ILE A N 1
ATOM 2938 C CA . ILE A 1 399 ? 11.578 -29.588 32.293 1.00 69.06 399 ILE A CA 1
ATOM 2939 C C . ILE A 1 399 ? 11.328 -31.096 32.483 1.00 69.06 399 ILE A C 1
ATOM 2941 O O . ILE A 1 399 ? 10.536 -31.687 31.756 1.00 69.06 399 ILE A O 1
ATOM 2945 N N . ALA A 1 400 ? 11.902 -31.696 33.529 1.00 74.38 400 ALA A N 1
ATOM 2946 C CA . ALA A 1 400 ? 11.676 -33.096 33.886 1.00 74.38 400 ALA A CA 1
ATOM 2947 C C . ALA A 1 400 ? 10.204 -33.414 34.226 1.00 74.38 400 ALA A C 1
ATOM 2949 O O . ALA A 1 400 ? 9.727 -34.522 33.984 1.00 74.38 400 ALA A O 1
ATOM 2950 N N . GLN A 1 401 ? 9.473 -32.446 34.775 1.00 82.12 401 GLN A N 1
ATOM 2951 C CA . GLN A 1 401 ? 8.067 -32.583 35.147 1.00 82.12 401 GLN A CA 1
ATOM 2952 C C . GLN A 1 401 ? 7.154 -32.510 33.913 1.00 82.12 401 GLN A C 1
ATOM 2954 O O . GLN A 1 401 ? 6.223 -33.304 33.796 1.00 82.12 401 GLN A O 1
ATOM 2959 N N . LEU A 1 402 ? 7.492 -31.652 32.943 1.00 79.06 402 LEU A N 1
ATOM 2960 C CA . LEU A 1 402 ? 6.832 -31.617 31.632 1.00 79.06 402 LEU A CA 1
ATOM 2961 C C . LEU A 1 402 ? 7.110 -32.887 30.817 1.00 79.06 402 LEU A C 1
ATOM 2963 O O . LEU A 1 402 ? 6.199 -33.435 30.199 1.00 79.06 402 LEU A O 1
ATOM 2967 N N . GLU A 1 403 ? 8.343 -33.400 30.838 1.00 88.44 403 GLU A N 1
ATOM 2968 C CA . GLU A 1 403 ? 8.685 -34.657 30.162 1.00 88.44 403 GLU A CA 1
ATOM 2969 C C . GLU A 1 403 ? 7.941 -35.859 30.764 1.00 88.44 403 GLU A C 1
ATOM 2971 O O . GLU A 1 403 ? 7.503 -36.745 30.024 1.00 88.44 403 GLU A O 1
ATOM 2976 N N . ALA A 1 404 ? 7.732 -35.869 32.085 1.00 88.50 404 ALA A N 1
ATOM 2977 C CA . ALA A 1 404 ? 6.944 -36.894 32.762 1.00 88.50 404 ALA A CA 1
ATOM 2978 C C . ALA A 1 404 ? 5.456 -36.844 32.370 1.00 88.50 404 ALA A C 1
ATOM 2980 O O . ALA A 1 404 ? 4.879 -37.887 32.054 1.00 88.50 404 ALA A O 1
ATOM 2981 N N . GLU A 1 405 ? 4.842 -35.655 32.317 1.00 89.69 405 GLU A N 1
ATOM 2982 C CA . GLU A 1 405 ? 3.447 -35.507 31.871 1.00 89.69 405 GLU A CA 1
ATOM 2983 C C . GLU A 1 405 ? 3.257 -35.906 30.402 1.00 89.69 405 GLU A C 1
ATOM 2985 O O . GLU A 1 405 ? 2.289 -36.585 30.051 1.00 89.69 405 GLU A O 1
ATOM 2990 N N . LEU A 1 406 ? 4.206 -35.553 29.533 1.00 87.31 406 LEU A N 1
ATOM 2991 C CA . LEU A 1 406 ? 4.140 -35.883 28.107 1.00 87.31 406 LEU A CA 1
ATOM 2992 C C . LEU A 1 406 ? 4.286 -37.398 27.871 1.00 87.31 406 LEU A C 1
ATOM 2994 O O . LEU A 1 406 ? 3.633 -37.970 26.991 1.00 87.31 406 LEU A O 1
ATOM 2998 N N . LEU A 1 407 ? 5.101 -38.077 28.683 1.00 93.25 407 LEU A N 1
ATOM 2999 C CA . LEU A 1 407 ? 5.245 -39.531 28.637 1.00 93.25 407 LEU A CA 1
ATOM 3000 C C . LEU A 1 407 ? 3.974 -40.249 29.121 1.00 93.25 407 LEU A C 1
ATOM 3002 O O . LEU A 1 407 ? 3.585 -41.264 28.534 1.00 93.25 407 LEU A O 1
ATOM 3006 N N . GLU A 1 408 ? 3.288 -39.697 30.122 1.00 91.19 408 GLU A N 1
ATOM 3007 C CA . GLU A 1 408 ? 2.025 -40.241 30.625 1.00 91.19 408 GLU A CA 1
ATOM 3008 C C . GLU A 1 408 ? 0.879 -40.063 29.613 1.00 91.19 408 GLU A C 1
ATOM 3010 O O . GLU A 1 408 ? 0.144 -41.012 29.329 1.00 91.19 408 GLU A O 1
ATOM 3015 N N . LEU A 1 409 ? 0.798 -38.907 28.945 1.00 88.81 409 LEU A N 1
ATOM 3016 C CA . LEU A 1 409 ? -0.159 -38.679 27.855 1.00 88.81 409 LEU A CA 1
ATOM 3017 C C . LEU A 1 409 ? 0.055 -39.644 26.676 1.00 88.81 409 LEU A C 1
ATOM 3019 O O . LEU A 1 409 ? -0.909 -40.160 26.104 1.00 88.81 409 LEU A O 1
ATOM 3023 N N . ARG A 1 410 ? 1.310 -39.964 26.332 1.00 91.19 410 ARG A N 1
ATOM 3024 C CA . ARG A 1 410 ? 1.617 -40.962 25.288 1.00 91.19 410 ARG A CA 1
ATOM 3025 C C . ARG A 1 410 ? 1.198 -42.380 25.676 1.00 91.19 410 ARG A C 1
ATOM 3027 O O . ARG A 1 410 ? 0.753 -43.140 24.809 1.00 91.19 410 ARG A O 1
ATOM 3034 N N . ARG A 1 411 ? 1.303 -42.744 26.959 1.00 88.81 411 ARG A N 1
ATOM 3035 C CA . ARG A 1 411 ? 0.794 -44.030 27.464 1.00 88.81 411 ARG A CA 1
ATOM 3036 C C . ARG A 1 411 ? -0.724 -44.107 27.367 1.00 88.81 411 ARG A C 1
ATOM 3038 O O . ARG A 1 411 ? -1.237 -45.111 26.879 1.00 88.81 411 ARG A O 1
ATOM 3045 N N . GLN A 1 412 ? -1.427 -43.043 27.750 1.00 89.62 412 GLN A N 1
ATOM 3046 C CA . GLN A 1 412 ? -2.887 -42.981 27.652 1.00 89.62 412 GLN A CA 1
ATOM 3047 C C . GLN A 1 412 ? -3.367 -43.080 26.196 1.00 89.62 412 GLN A C 1
ATOM 3049 O O . GLN A 1 412 ? -4.275 -43.855 25.895 1.00 89.62 412 GLN A O 1
ATOM 3054 N N . ALA A 1 413 ? -2.702 -42.384 25.269 1.00 81.44 413 ALA A N 1
ATOM 3055 C CA . ALA A 1 413 ? -3.009 -42.473 23.842 1.00 81.44 413 ALA A CA 1
ATOM 3056 C C . ALA A 1 413 ? -2.780 -43.888 23.274 1.00 81.44 413 ALA A C 1
ATOM 3058 O O . ALA A 1 413 ? -3.598 -44.389 22.502 1.00 81.44 413 ALA A O 1
ATOM 3059 N N . SER A 1 414 ? -1.707 -44.564 23.698 1.00 87.12 414 SER A N 1
ATOM 3060 C CA . SER A 1 414 ? -1.422 -45.943 23.274 1.00 87.12 414 SER A CA 1
ATOM 3061 C C . SER A 1 414 ? -2.440 -46.944 23.830 1.00 87.12 414 SER A C 1
ATOM 3063 O O . SER A 1 414 ? -2.842 -47.871 23.128 1.00 87.12 414 SER A O 1
ATOM 3065 N N . ALA A 1 415 ? -2.910 -46.746 25.067 1.00 82.94 415 ALA A N 1
ATOM 3066 C CA . ALA A 1 415 ? -3.944 -47.587 25.670 1.00 82.94 415 ALA A CA 1
ATOM 3067 C C . ALA A 1 415 ? -5.291 -47.468 24.934 1.00 82.94 415 ALA A C 1
ATOM 3069 O O . ALA A 1 415 ? -5.974 -48.472 24.728 1.00 82.94 415 ALA A O 1
ATOM 3070 N N . LEU A 1 416 ? -5.646 -46.265 24.472 1.00 81.81 416 LEU A N 1
ATOM 3071 C CA . LEU A 1 416 ? -6.855 -46.042 23.674 1.00 81.81 416 LEU A CA 1
ATOM 3072 C C . LEU A 1 416 ? -6.771 -46.697 22.289 1.00 81.81 416 LEU A C 1
ATOM 3074 O O . LEU A 1 416 ? -7.763 -47.244 21.814 1.00 81.81 416 LEU A O 1
ATOM 3078 N N . GLN A 1 417 ? -5.592 -46.708 21.663 1.00 77.88 417 GLN A N 1
ATOM 3079 C CA . GLN A 1 417 ? -5.389 -47.400 20.385 1.00 77.88 417 GLN A CA 1
ATOM 3080 C C . GLN A 1 417 ? -5.429 -48.927 20.526 1.00 77.88 417 GLN A C 1
ATOM 3082 O O . GLN A 1 417 ? -5.945 -49.608 19.643 1.00 77.88 417 GLN A O 1
ATOM 3087 N N . ALA A 1 418 ? -4.952 -49.474 21.646 1.00 77.50 418 ALA A N 1
ATOM 3088 C CA . ALA A 1 418 ? -5.002 -50.913 21.909 1.00 77.50 418 ALA A CA 1
ATOM 3089 C C . ALA A 1 418 ? -6.415 -51.424 22.263 1.00 77.50 418 ALA A C 1
ATOM 3091 O O . ALA A 1 418 ? -6.706 -52.604 22.079 1.00 77.50 418 ALA A O 1
ATOM 3092 N N . GLY A 1 419 ? -7.304 -50.549 22.749 1.00 69.94 419 GLY A N 1
ATOM 3093 C CA . GLY A 1 419 ? -8.690 -50.889 23.092 1.00 69.94 419 GLY A CA 1
ATOM 3094 C C . GLY A 1 419 ? -9.644 -51.002 21.896 1.00 69.94 419 GLY A C 1
ATOM 3095 O O . GLY A 1 419 ? -10.750 -51.520 22.046 1.00 69.94 419 GLY A O 1
ATOM 3096 N N . ALA A 1 420 ? -9.236 -50.562 20.704 1.00 53.94 420 ALA A N 1
ATOM 3097 C CA . ALA A 1 420 ? -10.051 -50.610 19.492 1.00 53.94 420 ALA A CA 1
ATOM 3098 C C . ALA A 1 420 ? -9.806 -51.906 18.696 1.00 53.94 420 ALA A C 1
ATOM 3100 O O . ALA A 1 420 ? -9.360 -51.876 17.552 1.00 53.94 420 ALA A O 1
ATOM 3101 N N . SER A 1 421 ? -10.096 -53.062 19.299 1.00 55.34 421 SER A N 1
ATOM 3102 C CA . SER A 1 421 ? -10.191 -54.328 18.563 1.00 55.34 421 SER A CA 1
ATOM 3103 C C . SER A 1 421 ? -11.667 -54.616 18.260 1.00 55.34 421 SER A C 1
ATOM 3105 O O . SER A 1 421 ? -12.442 -54.818 19.199 1.00 55.34 421 SER A O 1
ATOM 3107 N N . PRO A 1 422 ? -12.112 -54.591 16.988 1.00 57.38 422 PRO A N 1
ATOM 3108 C CA . PRO A 1 422 ? -13.500 -54.864 16.650 1.00 57.38 422 PRO A CA 1
ATOM 3109 C C . PRO A 1 422 ? -13.793 -56.349 16.875 1.00 57.38 422 PRO A C 1
ATOM 3111 O O . PRO A 1 422 ? -13.254 -57.220 16.193 1.00 57.38 422 PRO A O 1
ATOM 3114 N N . ALA A 1 423 ? -14.667 -56.631 17.842 1.00 50.16 423 ALA A N 1
ATOM 3115 C CA . ALA A 1 423 ? -15.247 -57.948 18.048 1.00 50.16 423 ALA A CA 1
ATOM 3116 C C . ALA A 1 423 ? -15.919 -58.413 16.746 1.00 50.16 423 ALA A C 1
ATOM 3118 O O . ALA A 1 423 ? -16.955 -57.889 16.332 1.00 50.16 423 ALA A O 1
ATOM 3119 N N . GLY A 1 424 ? -15.286 -59.383 16.084 1.00 52.59 424 GLY A N 1
ATOM 3120 C CA . GLY A 1 424 ? -15.817 -60.048 14.905 1.00 52.59 424 GLY A CA 1
ATOM 3121 C C . GLY A 1 424 ? -17.164 -60.690 15.222 1.00 52.59 424 GLY A C 1
ATOM 3122 O O . GLY A 1 424 ? -17.276 -61.517 16.126 1.00 52.59 424 GLY A O 1
ATOM 3123 N N . SER A 1 425 ? -18.185 -60.288 14.467 1.00 52.00 425 SER A N 1
ATOM 3124 C CA . SER A 1 425 ? -19.496 -60.932 14.470 1.00 52.00 425 SER A CA 1
ATOM 3125 C C . SER A 1 425 ? -19.382 -62.383 13.987 1.00 52.00 425 SER A C 1
ATOM 3127 O O . SER A 1 425 ? -18.699 -62.634 12.989 1.00 52.00 425 SER A O 1
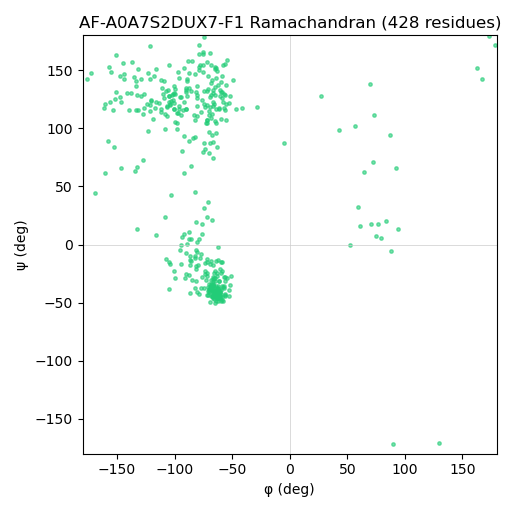ATOM 3129 N N . PRO A 1 426 ? -20.061 -63.340 14.642 1.00 60.66 426 PRO A N 1
ATOM 3130 C CA . PRO A 1 426 ? -20.076 -64.722 14.199 1.00 60.66 426 PRO A CA 1
ATOM 3131 C C . PRO A 1 426 ? -20.980 -64.870 12.971 1.00 60.66 426 PRO A C 1
ATOM 3133 O O . PRO A 1 426 ? -22.178 -64.582 13.009 1.00 60.66 426 PRO A O 1
ATOM 3136 N N . ALA A 1 427 ? -20.391 -65.348 11.877 1.00 54.31 427 ALA A N 1
ATOM 3137 C CA . ALA A 1 427 ? -21.121 -65.843 10.723 1.00 54.31 427 ALA A CA 1
ATOM 3138 C C . ALA A 1 427 ? -21.979 -67.043 11.151 1.00 54.31 427 ALA A C 1
ATOM 3140 O O . ALA A 1 427 ? -21.457 -68.067 11.592 1.00 54.31 427 ALA A O 1
ATOM 3141 N N . THR A 1 428 ? -23.299 -66.899 11.031 1.00 56.34 428 THR A N 1
ATOM 3142 C CA . THR A 1 428 ? -24.237 -68.018 11.146 1.00 56.34 428 THR A CA 1
ATOM 3143 C C . THR A 1 428 ? -24.439 -68.628 9.763 1.00 56.34 428 THR A C 1
ATOM 3145 O O . THR A 1 428 ? -24.627 -67.915 8.778 1.00 56.34 428 THR A O 1
ATOM 3148 N N . MET A 1 429 ? -24.324 -69.953 9.749 1.00 54.66 429 MET A N 1
ATOM 3149 C CA . MET A 1 429 ? -24.317 -70.893 8.632 1.00 54.66 429 MET A CA 1
ATOM 3150 C C . MET A 1 429 ? -25.565 -70.870 7.739 1.00 54.66 429 MET A C 1
ATOM 3152 O O . MET A 1 429 ? -26.674 -70.606 8.206 1.00 54.66 429 MET A O 1
ATOM 3156 N N . ALA A 1 430 ? -25.350 -71.294 6.489 1.00 53.84 430 ALA A N 1
ATOM 3157 C CA . ALA A 1 430 ? -26.209 -72.263 5.810 1.00 53.84 430 ALA A CA 1
ATOM 3158 C C . ALA A 1 430 ? -25.584 -73.659 5.954 1.00 53.84 430 ALA A C 1
ATOM 3160 O O . ALA A 1 430 ? -24.329 -73.725 5.952 1.00 53.84 430 ALA A O 1
#

Nearest PDB structures (foldseek):
  1wfj-assembly1_A  TM=5.642E-01  e=5.986E-04  Arabidopsis thaliana
  7z75-assembly1_A  TM=4.818E-01  e=1.110E-03  Mus musculus

InterPro domains:
  IPR002048 EF-hand domain [PS50222] (1-28)
  IPR011992 EF-hand domain pair [SSF47473] (1-107)

Secondary structure (DSSP, 8-state):
-HHHH-SS-SSS--HHHHHHHHHHHHH-GGGGGS-TTPPPPP--HHHHHHHHHHH--SSSSEEETTTHHHHHHHTT--TTSHHHHHHHHHH--SSEEEHHHHHHHHHHHHT----PPP-PPP------------------------------------TTSHHHHHHHHHHHHTS---TTSEEEGGGHHHHHHHHT----HHHHHHHHTSSEEEHHHHHHHHTT--TTS-S-S---EEEEEEEEEEE-HHHHH-TT---EEEEEEEEEEPS---SS--PEEEEEEPPPBPTT-----EEEEEPSSEEEEEEEEEEEEETTEEEEEEEEEEEHHHHHHSPSSEEEEEE-TTS-EEEEEEEEEEEE-GGG--S---PPP---------------------HHHHHHHHHHHHHHHHHHHHT----PPPPPP-

pLDDT: mean 74.82, std 21.85, range [25.45, 97.38]

Sequence (430 aa):
MFDEADLDRSGGIDLPEFELLVQRLVAQPKLLTTSADAIPAPVGSSAIAAVFAAFERGSTGCMSAHELPQALRLLGVDAEEPQAVGLLSSSVKGDAVDRHTFSTLLHRLLRRDFVPAPDAPAAADARSLAREQRPRRMRTAACQVSDDRDARCPGAHTTRDDDFGDRLARAFVACESQHDGSIAGYHVPTILSRSGIVLDAKEVSLVSSTPRISFETLLALAMGAPARDLGASSDQVLRVHITALKLAPRLLEARQLEGLCVVLRGEVQPNTNLSAPSSVPISLRSPVLHKQAPQLDLECLLPPGRGALHVDLLHEVVPGSWSTLAAAEVDVGALLTAPSPLVVTLHDECSMPAAAMYFTVEPVDQASKSGSAIPQPITVLGSAPASAQGDDAAADISIAQLEAELLELRRQASALQAGASPAGSPATMA

Organism: NCBI:txid156173

Foldseek 3Di:
DQVVLPPVPPSDHDPVSVVVVVVCCVVCVPVVPPDPPDQDDPQDPVNLVVLQVVQPDDPPQKHFLVCLQVSCVVVVHHCPPVVNVVLSVVLDPDGIDGSVSSVVSSCVRVVPPDPDDPDDDDDDDPDDDPDDDDDDDDDDDDDDDDDDDDDDDDDDDDPPPVCLLVQLVVLLVVPPQDPVQKDALQCLCVSCVSSVHHDDPVLSVLSNPHGIDHSVNSVCVSVPNPPVVPDDDPKFWKKKWWFFKFFDVVVLPPPQQAWKKKKKWKFFQAPDPDDDRPTDIDIDMFDTDGSPDRRDTDIDTHIDGWIKIKIFIWGPNDVVDIDTQWIDIDTPVCVVVDPAQDWDFTAGPVRHGGMIITMGMDGDDPPPPPDDDDDDDDDPDPDDDDDDDDDDDDDPPDPVNVVVVVVVVVVVVVVVVVPPDDDDDDDDDD

Radius of gyration: 33.76 Å; Cα contacts (8 Å, |Δi|>4): 462; chains: 1; bounding box: 60×132×85 Å

Mean predicted aligned error: 21.13 Å